Protein AF-0000000082712373 (afdb_homodimer)

Organism: NCBI:txid210632

InterPro domains:
  IPR001309 Peptidase C14, p20 domain [PS50208] (52-176)
  IPR002138 Peptidase C14, caspase non-catalytic subunit p10 [PS50207] (192-286)
  IPR002398 Peptidase C14 family [PTHR10454] (33-284)
  IPR011600 Peptidase C14, caspase domain [PF00656] (54-283)
  IPR015917 Peptidase C14A, caspase catalytic domain [PR00376] (52-65)
  IPR015917 Peptidase C14A, caspase catalytic domain [PR00376] (73-91)
  IPR015917 Peptidase C14A, caspase catalytic domain [PR00376] (91-109)
  IPR015917 Peptidase C14A, caspase catalytic domain [PR00376] (123-131)
  IPR015917 Peptidase C14A, caspase catalytic domain [PR00376] (157-175)
  IPR015917 Peptidase C14A, caspase catalytic domain [PR00376] (214-225)
  IPR015917 Peptidase C14A, caspase catalytic domain [PR00376] (276-285)
  IPR015917 Peptidase C14A, caspase catalytic domain [SM00115] (45-286)
  IPR015917 Peptidase C14A, caspase catalytic domain [cd00032] (45-284)
  IPR016129 Peptidase family C14A, His active site [PS01121] (117-131)
  IPR029030 Caspase-like domain superfamily [SSF52129] (45-286)
  IPR033139 Peptidase family C14A, cysteine active site [PS01122] (163-174)

Structure (mmCIF, N/CA/C/O backbone):
data_AF-0000000082712373-model_v1
#
loop_
_entity.id
_entity.type
_entity.pdbx_description
1 polymer Caspase-3
#
loop_
_atom_site.group_PDB
_atom_site.id
_atom_site.type_symbol
_atom_site.label_atom_id
_atom_site.label_alt_id
_atom_site.label_comp_id
_atom_site.label_asym_id
_atom_site.label_entity_id
_atom_site.label_seq_id
_atom_site.pdbx_PDB_ins_code
_atom_site.Cartn_x
_atom_site.Cartn_y
_atom_site.Cartn_z
_atom_site.occupancy
_atom_site.B_iso_or_equiv
_atom_site.auth_seq_id
_atom_site.auth_comp_id
_atom_site.auth_asym_id
_atom_site.auth_atom_id
_atom_site.pdbx_PDB_model_num
ATOM 1 N N . MET A 1 1 ? 40.844 -29.719 -19.141 1 23.08 1 MET A N 1
ATOM 2 C CA . MET A 1 1 ? 40.125 -29.594 -17.891 1 23.08 1 MET A CA 1
ATOM 3 C C . MET A 1 1 ? 39.438 -28.234 -17.797 1 23.08 1 MET A C 1
ATOM 5 O O . MET A 1 1 ? 40.094 -27.203 -17.703 1 23.08 1 MET A O 1
ATOM 9 N N . SER A 1 2 ? 38.344 -27.953 -18.609 1 24.91 2 SER A N 1
ATOM 10 C CA . SER A 1 2 ? 37.719 -26.703 -19.031 1 24.91 2 SER A CA 1
ATOM 11 C C . SER A 1 2 ? 37.188 -25.938 -17.828 1 24.91 2 SER A C 1
ATOM 13 O O . SER A 1 2 ? 36.5 -26.5 -16.984 1 24.91 2 SER A O 1
ATOM 15 N N . GLU A 1 3 ? 37.906 -24.938 -17.281 1 24.94 3 GLU A N 1
ATOM 16 C CA . GLU A 1 3 ? 37.719 -24.094 -16.109 1 24.94 3 GLU A CA 1
ATOM 17 C C . GLU A 1 3 ? 36.375 -23.391 -16.156 1 24.94 3 GLU A C 1
ATOM 19 O O . GLU A 1 3 ? 36.125 -22.547 -17.031 1 24.94 3 GLU A O 1
ATOM 24 N N . ASN A 1 4 ? 35.25 -24.141 -16.078 1 27 4 ASN A N 1
ATOM 25 C CA . ASN A 1 4 ? 33.875 -23.656 -16.094 1 27 4 ASN A CA 1
ATOM 26 C C . ASN A 1 4 ? 33.656 -22.531 -15.094 1 27 4 ASN A C 1
ATOM 28 O O . ASN A 1 4 ? 33.5 -22.781 -13.898 1 27 4 ASN A O 1
ATOM 32 N N . GLY A 1 5 ? 34.344 -21.375 -15.25 1 29.11 5 GLY A N 1
ATOM 33 C CA . GLY A 1 5 ? 34.25 -20.188 -14.398 1 29.11 5 GLY A CA 1
ATOM 34 C C . GLY A 1 5 ? 32.812 -19.781 -14.102 1 29.11 5 GLY A C 1
ATOM 35 O O . GLY A 1 5 ? 32.062 -19.453 -15.016 1 29.11 5 GLY A O 1
ATOM 36 N N . SER A 1 6 ? 32.094 -20.391 -13.188 1 34.28 6 SER A N 1
ATOM 37 C CA . SER A 1 6 ? 30.766 -20.078 -12.633 1 34.28 6 SER A CA 1
ATOM 38 C C . SER A 1 6 ? 30.641 -18.594 -12.312 1 34.28 6 SER A C 1
ATOM 40 O O . SER A 1 6 ? 31.125 -18.125 -11.281 1 34.28 6 SER A O 1
ATOM 42 N N . GLY A 1 7 ? 30.844 -17.641 -13.25 1 36.94 7 GLY A N 1
ATOM 43 C CA . GLY A 1 7 ? 30.734 -16.219 -12.977 1 36.94 7 GLY A CA 1
ATOM 44 C C . GLY A 1 7 ? 29.438 -15.836 -12.297 1 36.94 7 GLY A C 1
ATOM 45 O O . GLY A 1 7 ? 28.469 -16.609 -12.32 1 36.94 7 GLY A O 1
ATOM 46 N N . PRO A 1 8 ? 29.422 -14.953 -11.281 1 46.34 8 PRO A N 1
ATOM 47 C CA . PRO A 1 8 ? 28.219 -14.438 -10.609 1 46.34 8 PRO A CA 1
ATOM 48 C C . PRO A 1 8 ? 27.125 -14.047 -11.594 1 46.34 8 PRO A C 1
ATOM 50 O O . PRO A 1 8 ? 27.422 -13.672 -12.734 1 46.34 8 PRO A O 1
ATOM 53 N N . GLY A 1 9 ? 26.109 -14.758 -11.617 1 51.09 9 GLY A N 1
ATOM 54 C CA . GLY A 1 9 ? 25 -14.477 -12.508 1 51.09 9 GLY A CA 1
ATOM 55 C C . GLY A 1 9 ? 24.75 -12.992 -12.711 1 51.09 9 GLY A C 1
ATOM 56 O O . GLY A 1 9 ? 25.156 -12.172 -11.883 1 51.09 9 GLY A O 1
ATOM 57 N N . GLN A 1 10 ? 24.656 -12.453 -13.883 1 61.56 10 GLN A N 1
ATOM 58 C CA . GLN A 1 10 ? 24.406 -11.07 -14.266 1 61.56 10 GLN A CA 1
ATOM 59 C C . GLN A 1 10 ? 22.984 -10.648 -13.922 1 61.56 10 GLN A C 1
ATOM 61 O O . GLN A 1 10 ? 22.047 -11.43 -14.062 1 61.56 10 GLN A O 1
ATOM 66 N N . ASP A 1 11 ? 22.75 -9.531 -13.219 1 64.94 11 ASP A N 1
ATOM 67 C CA . ASP A 1 11 ? 21.438 -8.961 -12.938 1 64.94 11 ASP A CA 1
ATOM 68 C C . ASP A 1 11 ? 20.797 -8.406 -14.203 1 64.94 11 ASP A C 1
ATOM 70 O O . ASP A 1 11 ? 21.484 -7.824 -15.047 1 64.94 11 ASP A O 1
ATOM 74 N N . SER A 1 12 ? 19.641 -8.891 -14.5 1 70.31 12 SER A N 1
ATOM 75 C CA . SER A 1 12 ? 18.844 -8.375 -15.617 1 70.31 12 SER A CA 1
ATOM 76 C C . SER A 1 12 ? 17.594 -7.664 -15.125 1 70.31 12 SER A C 1
ATOM 78 O O . SER A 1 12 ? 17.172 -7.844 -13.984 1 70.31 12 SER A O 1
ATOM 80 N N . THR A 1 13 ? 17.125 -6.7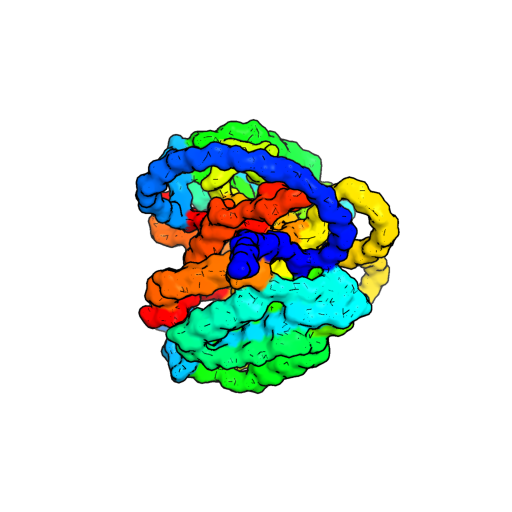11 -15.969 1 66.44 13 THR A N 1
ATOM 81 C CA . THR A 1 13 ? 15.922 -5.973 -15.617 1 66.44 13 THR A CA 1
ATOM 82 C C . THR A 1 13 ? 14.703 -6.547 -16.344 1 66.44 13 THR A C 1
ATOM 84 O O . THR A 1 13 ? 14.82 -7.055 -17.453 1 66.44 13 THR A O 1
ATOM 87 N N . ASP A 1 14 ? 13.781 -6.703 -15.711 1 60.09 14 ASP A N 1
ATOM 88 C CA . ASP A 1 14 ? 12.531 -7.121 -16.344 1 60.09 14 ASP A CA 1
ATOM 89 C C . ASP A 1 14 ? 11.906 -5.98 -17.141 1 60.09 14 ASP A C 1
ATOM 91 O O . ASP A 1 14 ? 10.703 -5.965 -17.375 1 60.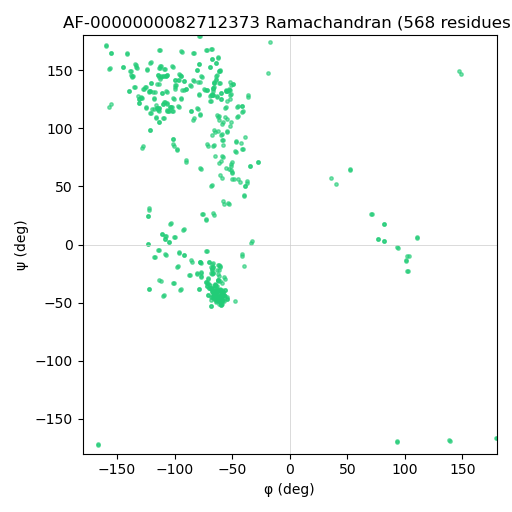09 14 ASP A O 1
ATOM 95 N N . ALA A 1 15 ? 12.852 -5.016 -17.5 1 54.22 15 ALA A N 1
ATOM 96 C CA . ALA A 1 15 ? 12.445 -3.928 -18.391 1 54.22 15 ALA A CA 1
ATOM 97 C C . ALA A 1 15 ? 12.773 -4.254 -19.844 1 54.22 15 ALA A C 1
ATOM 99 O O . ALA A 1 15 ? 13.562 -5.16 -20.109 1 54.22 15 ALA A O 1
ATOM 100 N N . ARG A 1 16 ? 12.25 -3.523 -20.875 1 47.69 16 ARG A N 1
ATOM 101 C CA . ARG A 1 16 ? 12.547 -3.688 -22.297 1 47.69 16 ARG A CA 1
ATOM 102 C C . ARG A 1 16 ? 14.023 -3.449 -22.578 1 47.69 16 ARG A C 1
ATOM 104 O O . ARG A 1 16 ? 14.602 -2.467 -22.109 1 47.69 16 ARG A O 1
ATOM 111 N N . GLY A 1 17 ? 14.781 -4.492 -22.938 1 40.56 17 GLY A N 1
ATOM 112 C CA . GLY A 1 17 ? 16.219 -4.586 -23.109 1 40.56 17 GLY A CA 1
ATOM 113 C C . GLY A 1 17 ? 16.734 -3.766 -24.281 1 40.56 17 GLY A C 1
ATOM 114 O O . GLY A 1 17 ? 16.297 -3.959 -25.422 1 40.56 17 GLY A O 1
ATOM 115 N N . ASP A 1 18 ? 17.188 -2.545 -24.188 1 34.34 18 ASP A N 1
ATOM 116 C CA . ASP A 1 18 ? 18.031 -2.096 -25.297 1 34.34 18 ASP A CA 1
ATOM 117 C C . ASP A 1 18 ? 19.344 -2.875 -25.344 1 34.34 18 ASP A C 1
ATOM 119 O O . ASP A 1 18 ? 19.875 -3.275 -24.312 1 34.34 18 ASP A O 1
ATOM 123 N N . ASP A 1 19 ? 19.75 -3.453 -26.453 1 33.12 19 ASP A N 1
ATOM 124 C CA . ASP A 1 19 ? 20.969 -4.145 -26.844 1 33.12 19 ASP A CA 1
ATOM 125 C C . ASP A 1 19 ? 22.203 -3.281 -26.578 1 33.12 19 ASP A C 1
ATOM 127 O O . ASP A 1 19 ? 22.672 -2.568 -27.469 1 33.12 19 ASP A O 1
ATOM 131 N N . GLY A 1 20 ? 22.359 -2.49 -25.609 1 30.28 20 GLY A N 1
ATOM 132 C CA . GLY A 1 20 ? 23.594 -1.72 -25.641 1 30.28 20 GLY A CA 1
ATOM 133 C C . GLY A 1 20 ? 24.828 -2.584 -25.594 1 30.28 20 GLY A C 1
ATOM 134 O O . GLY A 1 20 ? 24.781 -3.727 -25.141 1 30.28 20 GLY A O 1
ATOM 135 N N . GLN A 1 21 ? 25.859 -2.209 -26.422 1 27.5 21 GLN A N 1
ATOM 136 C CA . GLN A 1 21 ? 27.203 -2.713 -26.703 1 27.5 21 GLN A CA 1
ATOM 137 C C . GLN A 1 21 ? 28.016 -2.861 -25.422 1 27.5 21 GLN A C 1
ATOM 139 O O . GLN A 1 21 ? 27.938 -2.021 -24.531 1 27.5 21 GLN A O 1
ATOM 144 N N . GLN A 1 22 ? 28.672 -3.988 -25.234 1 27.61 22 GLN A N 1
ATOM 145 C CA . GLN A 1 22 ? 29.5 -4.609 -24.219 1 27.61 22 GLN A CA 1
ATOM 146 C C . GLN A 1 22 ? 30.75 -3.783 -23.953 1 27.61 22 GLN A C 1
ATOM 148 O O . GLN A 1 22 ? 31.656 -3.736 -24.797 1 27.61 22 GLN A O 1
ATOM 153 N N . SER A 1 23 ? 30.703 -2.475 -23.5 1 24.27 23 SER A N 1
ATOM 154 C CA . SER A 1 23 ? 32.062 -1.994 -23.328 1 24.27 23 SER A CA 1
ATOM 155 C C . SER A 1 23 ? 32.781 -2.732 -22.203 1 24.27 23 SER A C 1
ATOM 157 O O . SER A 1 23 ? 32.156 -3.145 -21.234 1 24.27 23 SER A O 1
ATOM 159 N N . SER A 1 24 ? 34.062 -3.205 -22.406 1 23.92 24 SER A N 1
ATOM 160 C CA . SER A 1 24 ? 35.062 -4.02 -21.75 1 23.92 24 SER A CA 1
ATOM 161 C C . SER A 1 24 ? 35.594 -3.352 -20.484 1 23.92 24 SER A C 1
ATOM 163 O O . SER A 1 24 ? 36.656 -3.748 -19.953 1 23.92 24 SER A O 1
ATOM 165 N N . GLY A 1 25 ? 34.906 -2.502 -19.766 1 22.67 25 GLY A N 1
ATOM 166 C CA . GLY A 1 25 ? 35.75 -1.814 -18.812 1 22.67 25 GLY A CA 1
ATOM 167 C C . GLY A 1 25 ? 36.312 -2.738 -17.75 1 22.67 25 GLY A C 1
ATOM 168 O O . GLY A 1 25 ? 35.781 -3.828 -17.516 1 22.67 25 GLY A O 1
ATOM 169 N N . SER A 1 26 ? 37.656 -2.58 -17.359 1 24.39 26 SER A N 1
ATOM 170 C CA . SER A 1 26 ? 38.688 -3.162 -16.484 1 24.39 26 SER A CA 1
ATOM 171 C C . SER A 1 26 ? 38.25 -3.123 -15.023 1 24.39 26 SER A C 1
ATOM 173 O O . SER A 1 26 ? 37.938 -2.059 -14.5 1 24.39 26 SER A O 1
ATOM 175 N N . LEU A 1 27 ? 37.656 -4.195 -14.539 1 23.94 27 LEU A N 1
ATOM 176 C CA . LEU A 1 27 ? 37.125 -4.387 -13.195 1 23.94 27 LEU A CA 1
ATOM 177 C C . LEU A 1 27 ? 38.219 -4.355 -12.156 1 23.94 27 LEU A C 1
ATOM 179 O O . LEU A 1 27 ? 39.125 -5.199 -12.18 1 23.94 27 LEU A O 1
ATOM 183 N N . SER A 1 28 ? 38.781 -3.1 -11.781 1 22.56 28 SER A N 1
ATOM 184 C CA . SER A 1 28 ? 39.75 -3.068 -10.695 1 22.56 28 SER A CA 1
ATOM 185 C C . SER A 1 28 ? 39.188 -3.727 -9.438 1 22.56 28 SER A C 1
ATOM 187 O O . SER A 1 28 ? 38.031 -3.52 -9.086 1 22.56 28 SER A O 1
ATOM 189 N N . ALA A 1 29 ? 39.906 -4.781 -8.898 1 26.28 29 ALA A N 1
ATOM 190 C CA . ALA A 1 29 ? 39.75 -5.664 -7.746 1 26.28 29 ALA A CA 1
ATOM 191 C C . ALA A 1 29 ? 39.719 -4.863 -6.445 1 26.28 29 ALA A C 1
ATOM 193 O O . ALA A 1 29 ? 40.719 -4.266 -6.059 1 26.28 29 ALA A O 1
ATOM 194 N N . THR A 1 30 ? 38.625 -4.105 -6.152 1 25 30 THR A N 1
ATOM 195 C CA . THR A 1 30 ? 38.594 -3.398 -4.875 1 25 30 THR A CA 1
ATOM 196 C C . THR A 1 30 ? 38.812 -4.363 -3.717 1 25 30 THR A C 1
ATOM 198 O O . THR A 1 30 ? 38.406 -5.527 -3.777 1 25 30 THR A O 1
ATOM 201 N N . ALA A 1 31 ? 39.75 -4.008 -2.719 1 27.48 31 ALA A N 1
ATOM 202 C CA . ALA A 1 31 ? 40.312 -4.582 -1.498 1 27.48 31 ALA A CA 1
ATOM 203 C C . ALA A 1 31 ? 39.219 -5.059 -0.556 1 27.48 31 ALA A C 1
ATOM 205 O O . ALA A 1 31 ? 38.125 -4.449 -0.483 1 27.48 31 ALA A O 1
ATOM 206 N N . PRO A 1 32 ? 39.312 -6.363 -0.052 1 27.45 32 PRO A N 1
ATOM 207 C CA . PRO A 1 32 ? 38.375 -7.023 0.852 1 27.45 32 PRO A CA 1
ATOM 208 C C . PRO A 1 32 ? 38.188 -6.27 2.166 1 27.45 32 PRO A C 1
ATOM 210 O O . PRO A 1 32 ? 39.156 -5.988 2.867 1 27.45 32 PRO A O 1
ATOM 213 N N . VAL A 1 33 ? 37.469 -5.152 2.297 1 29.12 33 VAL A N 1
ATOM 214 C CA . VAL A 1 33 ? 37.312 -4.586 3.633 1 29.12 33 VAL A CA 1
ATOM 215 C C . VAL A 1 33 ? 36.719 -5.641 4.566 1 29.12 33 VAL A C 1
ATOM 217 O O . VAL A 1 33 ? 35.719 -6.301 4.223 1 29.12 33 VAL A O 1
ATOM 220 N N . GLU A 1 34 ? 37.5 -6.156 5.504 1 28.06 34 GLU A N 1
ATOM 221 C CA . GLU A 1 34 ? 37.156 -7.031 6.621 1 28.06 34 GLU A CA 1
ATOM 222 C C . GLU A 1 34 ? 35.969 -6.484 7.41 1 28.06 34 GLU A C 1
ATOM 224 O O . GLU A 1 34 ? 36.094 -5.43 8.039 1 28.06 34 GLU A O 1
ATOM 229 N N . VAL A 1 35 ? 34.812 -6.512 6.895 1 29.58 35 VAL A N 1
ATOM 230 C CA . VAL A 1 35 ? 33.688 -6.074 7.699 1 29.58 35 VAL A CA 1
ATOM 231 C C . VAL A 1 35 ? 33.469 -7.035 8.867 1 29.58 35 VAL A C 1
ATOM 233 O O . VAL A 1 35 ? 33.312 -8.242 8.664 1 29.58 35 VAL A O 1
ATOM 236 N N . ASP A 1 36 ? 34.125 -6.898 9.961 1 28.59 36 ASP A N 1
ATOM 237 C CA . ASP A 1 36 ? 33.75 -7.586 11.195 1 28.59 36 ASP A CA 1
ATOM 238 C C . ASP A 1 36 ? 32.25 -7.57 11.414 1 28.59 36 ASP A C 1
ATOM 240 O O . ASP A 1 36 ? 31.656 -6.512 11.617 1 28.59 36 ASP A O 1
ATOM 244 N N . ALA A 1 37 ? 31.531 -8.516 10.891 1 32.09 37 ALA A N 1
ATOM 245 C CA . ALA A 1 37 ? 30.094 -8.664 10.938 1 32.09 37 ALA A CA 1
ATOM 246 C C . ALA A 1 37 ? 29.609 -8.953 12.359 1 32.09 37 ALA A C 1
ATOM 248 O O . ALA A 1 37 ? 29.688 -10.094 12.828 1 32.09 37 ALA A O 1
ATOM 249 N N . LYS A 1 38 ? 29.969 -8.195 13.406 1 33.12 38 LYS A N 1
ATOM 250 C CA . LYS A 1 38 ? 29.188 -8.453 14.602 1 33.12 38 LYS A CA 1
ATOM 251 C C . LYS A 1 38 ? 27.703 -8.633 14.25 1 33.12 38 LYS A C 1
ATOM 253 O O . LYS A 1 38 ? 27.156 -7.895 13.422 1 33.12 38 LYS A O 1
ATOM 258 N N . PRO A 1 39 ? 27.078 -9.766 14.523 1 35.66 39 PRO A N 1
ATOM 259 C CA . PRO A 1 39 ? 25.656 -9.945 14.203 1 35.66 39 PRO A CA 1
ATOM 260 C C . PRO A 1 39 ? 24.781 -8.805 14.742 1 35.66 39 PRO A C 1
ATOM 262 O O . PRO A 1 39 ? 24.75 -8.562 15.953 1 35.66 39 PRO A O 1
ATOM 265 N N . VAL A 1 40 ? 24.781 -7.652 14.383 1 38.94 40 VAL A N 1
ATOM 266 C CA . VAL A 1 40 ? 23.891 -6.578 14.836 1 38.94 40 VAL A CA 1
ATOM 267 C C . VAL A 1 40 ? 22.469 -7.109 14.984 1 38.94 40 VAL A C 1
ATOM 269 O O . VAL A 1 40 ? 21.891 -7.617 14.023 1 38.94 40 VAL A O 1
ATOM 272 N N . SER A 1 41 ? 22.094 -7.738 16.047 1 43.69 41 SER A N 1
ATOM 273 C CA . SER A 1 41 ? 20.703 -8.023 16.328 1 43.69 41 SER A CA 1
ATOM 274 C C . SER A 1 41 ? 19.781 -6.98 15.688 1 43.69 41 SER A C 1
ATOM 276 O O . SER A 1 41 ? 19.797 -5.812 16.078 1 43.69 41 SER A O 1
ATOM 278 N N . HIS A 1 42 ? 19.656 -6.977 14.43 1 56.59 42 HIS A N 1
ATOM 279 C CA . HIS A 1 42 ? 18.953 -6 13.602 1 56.59 42 HIS A CA 1
ATOM 280 C C . HIS A 1 42 ? 17.484 -5.898 13.992 1 56.59 42 HIS A C 1
ATOM 282 O O . HIS A 1 42 ? 16.75 -6.887 13.922 1 56.59 42 HIS A O 1
ATOM 288 N N . SER A 1 43 ? 17.156 -4.957 14.984 1 80.5 43 SER A N 1
ATOM 289 C CA . SER A 1 43 ? 15.781 -4.652 15.352 1 80.5 43 SER A CA 1
ATOM 290 C C . SER A 1 43 ? 14.961 -4.227 14.133 1 80.5 43 SER A C 1
ATOM 292 O O . SER A 1 43 ? 15.445 -3.465 13.289 1 80.5 43 SER A O 1
ATOM 294 N N . PHE A 1 44 ? 13.922 -4.949 13.789 1 91.25 44 PHE A N 1
ATOM 295 C CA . PHE A 1 44 ? 13.008 -4.609 12.703 1 91.25 44 PHE A CA 1
ATOM 296 C C . PHE A 1 44 ? 12.062 -3.494 13.125 1 91.25 44 PHE A C 1
ATOM 298 O O . PHE A 1 44 ? 10.945 -3.395 12.609 1 91.25 44 PHE A O 1
ATOM 305 N N . ARG A 1 45 ? 12.617 -2.67 14.148 1 94.75 45 ARG A N 1
ATOM 306 C CA . ARG A 1 45 ? 11.836 -1.515 14.586 1 94.75 45 ARG A CA 1
ATOM 307 C C . ARG A 1 45 ? 12.609 -0.219 14.367 1 94.75 45 ARG A C 1
ATOM 309 O O . ARG A 1 45 ? 13.82 -0.16 14.609 1 94.75 45 ARG A O 1
ATOM 316 N N . TYR A 1 46 ? 11.891 0.78 13.914 1 96.62 46 TYR A N 1
ATOM 317 C CA . TYR A 1 46 ? 12.523 2.096 13.859 1 96.62 46 TYR A CA 1
ATOM 318 C C . TYR A 1 46 ? 12.883 2.588 15.258 1 96.62 46 TYR A C 1
ATOM 320 O O . TYR A 1 46 ? 12.125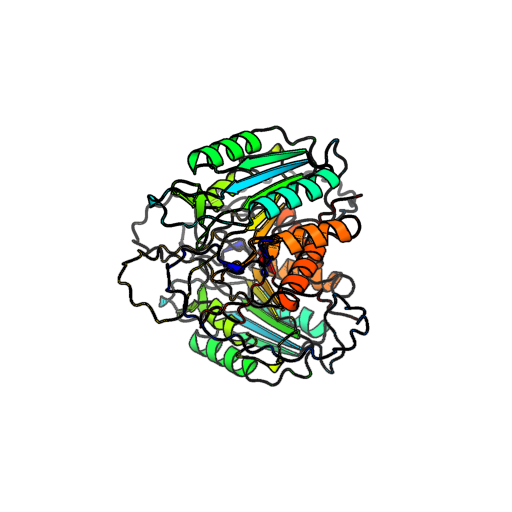 2.387 16.203 1 96.62 46 TYR A O 1
ATOM 328 N N . SER A 1 47 ? 13.984 3.299 15.359 1 94.12 47 SER A N 1
ATOM 329 C CA . SER A 1 47 ? 14.43 3.818 16.641 1 94.12 47 SER A CA 1
ATOM 330 C C . SER A 1 47 ? 13.641 5.062 17.047 1 94.12 47 SER A C 1
ATOM 332 O O . SER A 1 47 ? 13.359 5.922 16.203 1 94.12 47 SER A O 1
ATOM 334 N N . LEU A 1 48 ? 13.312 5.148 18.297 1 92.44 48 LEU A N 1
ATOM 335 C CA . LEU A 1 48 ? 12.719 6.348 18.875 1 92.44 48 LEU A CA 1
ATOM 336 C C . LEU A 1 48 ? 13.727 7.07 19.766 1 92.44 48 LEU A C 1
ATOM 338 O O . LEU A 1 48 ? 13.367 8.008 20.469 1 92.44 48 LEU A O 1
ATOM 342 N N . ASN A 1 49 ? 14.922 6.551 19.688 1 92.5 49 ASN A N 1
ATOM 343 C CA . ASN A 1 49 ? 15.969 7.141 20.516 1 92.5 49 ASN A CA 1
ATOM 344 C C . ASN A 1 49 ? 16.484 8.445 19.922 1 92.5 49 ASN A C 1
ATOM 346 O O . ASN A 1 49 ? 17.656 8.539 19.547 1 92.5 49 ASN A O 1
ATOM 350 N N . PHE A 1 50 ? 15.672 9.422 19.875 1 96.12 50 PHE A N 1
ATOM 351 C CA . PHE A 1 50 ? 15.922 10.789 19.438 1 96.12 50 PHE A CA 1
ATOM 352 C C . PHE A 1 50 ? 15.32 11.789 20.422 1 96.12 50 PHE A C 1
ATOM 354 O O . PHE A 1 50 ? 14.391 11.461 21.156 1 96.12 50 PHE A O 1
ATOM 361 N N . PRO A 1 51 ? 15.82 12.938 20.469 1 95.94 51 PRO A N 1
ATOM 362 C CA . PRO A 1 51 ? 15.273 13.961 21.375 1 95.94 51 PRO A CA 1
ATOM 363 C C . PRO A 1 51 ? 13.789 14.227 21.125 1 95.94 51 PRO A C 1
ATOM 365 O O . PRO A 1 51 ? 13.07 14.609 22.047 1 95.94 51 PRO A O 1
ATOM 368 N N . SER A 1 52 ? 13.391 14.008 19.875 1 96.75 52 SER A N 1
ATOM 369 C CA . SER A 1 52 ? 12.008 14.273 19.5 1 96.75 52 SER A CA 1
ATOM 370 C C . SER A 1 52 ? 11.469 13.164 18.594 1 96.75 52 SER A C 1
ATOM 372 O O . SER A 1 52 ? 12.203 12.609 17.781 1 96.75 52 SER A O 1
ATOM 374 N N . ILE A 1 53 ? 10.141 12.898 18.781 1 97.56 53 ILE A N 1
ATOM 375 C CA . ILE A 1 53 ? 9.523 11.922 17.891 1 97.56 53 ILE A CA 1
ATOM 376 C C . ILE A 1 53 ? 9.391 12.508 16.5 1 97.56 53 ILE A C 1
ATOM 378 O O . ILE A 1 53 ? 9.352 11.766 15.508 1 97.56 53 ILE A O 1
ATOM 382 N N . GLY A 1 54 ? 9.242 13.828 16.359 1 98 54 GLY A N 1
ATOM 383 C CA . GLY A 1 54 ? 9.25 14.453 15.047 1 98 54 GLY A CA 1
ATOM 384 C C . GLY A 1 54 ? 8.203 15.539 14.898 1 98 54 GLY A C 1
ATOM 385 O O . GLY A 1 54 ? 7.672 16.031 15.891 1 98 54 GLY A O 1
ATOM 386 N N . GLN A 1 55 ? 8.023 15.961 13.719 1 98.25 55 GLN A N 1
ATOM 387 C CA . GLN A 1 55 ? 7.047 17 13.406 1 98.25 55 GLN A CA 1
ATOM 388 C C . GLN A 1 55 ? 5.898 16.438 12.57 1 98.25 55 GLN A C 1
ATOM 390 O O . GLN A 1 55 ? 6.066 15.445 11.859 1 98.25 55 GLN A O 1
ATOM 395 N N . CYS A 1 56 ? 4.738 17.094 12.727 1 98.75 56 CYS A N 1
ATOM 396 C CA . CYS A 1 56 ? 3.539 16.797 11.953 1 98.75 56 CYS A CA 1
ATOM 397 C C . CYS A 1 56 ? 3.023 18.047 11.25 1 98.75 56 CYS A C 1
ATOM 399 O O . CYS A 1 56 ? 2.693 19.031 11.906 1 98.75 56 CYS A O 1
ATOM 401 N N . ILE A 1 57 ? 3.016 18 9.93 1 98.94 57 ILE A N 1
ATOM 402 C CA . ILE A 1 57 ? 2.484 19.094 9.141 1 98.94 57 ILE A CA 1
ATOM 403 C C . ILE A 1 57 ? 1.08 18.75 8.648 1 98.94 57 ILE A C 1
ATOM 405 O O . ILE A 1 57 ? 0.87 17.703 8.039 1 98.94 57 ILE A O 1
ATOM 409 N N . ILE A 1 58 ? 0.124 19.641 8.938 1 98.88 58 ILE A N 1
ATOM 410 C CA . ILE A 1 58 ? -1.25 19.453 8.484 1 98.88 58 ILE A CA 1
ATOM 411 C C . ILE A 1 58 ? -1.611 20.562 7.492 1 98.88 58 ILE A C 1
ATOM 413 O O . ILE A 1 58 ? -1.56 21.75 7.828 1 98.88 58 ILE A O 1
ATOM 417 N N . ILE A 1 59 ? -1.88 20.203 6.285 1 98.81 59 ILE A N 1
ATOM 418 C CA . ILE A 1 59 ? -2.439 21.125 5.309 1 98.81 59 ILE A CA 1
ATOM 419 C C . ILE A 1 59 ? -3.936 20.875 5.148 1 98.81 59 ILE A C 1
ATOM 421 O O . ILE A 1 59 ? -4.344 19.781 4.742 1 98.81 59 ILE A O 1
ATOM 425 N N . ASN A 1 60 ? -4.758 21.859 5.465 1 98.62 60 ASN A N 1
ATOM 426 C CA . ASN A 1 60 ? -6.211 21.75 5.453 1 98.62 60 ASN A CA 1
ATOM 427 C C . ASN A 1 60 ? -6.844 22.766 4.512 1 98.62 60 ASN A C 1
ATOM 429 O O . ASN A 1 60 ? -7.078 23.922 4.898 1 98.62 60 ASN A O 1
ATOM 433 N N . ASN A 1 61 ? -7.188 22.297 3.301 1 97.94 61 ASN A N 1
ATOM 434 C CA . ASN A 1 61 ? -7.844 23.188 2.344 1 97.94 61 ASN A CA 1
ATOM 435 C C . ASN A 1 61 ? -9.359 23.016 2.375 1 97.94 61 ASN A C 1
ATOM 437 O O . ASN A 1 61 ? -9.875 21.922 2.092 1 97.94 61 ASN A O 1
ATOM 441 N N . LYS A 1 62 ? -10.055 24.031 2.695 1 97 62 LYS A N 1
ATOM 442 C CA . LYS A 1 62 ? -11.5 24.016 2.838 1 97 62 LYS A CA 1
ATOM 443 C C . LYS A 1 62 ? -12.18 24.797 1.713 1 97 62 LYS A C 1
ATOM 445 O O . LYS A 1 62 ? -13.195 24.359 1.171 1 97 62 LYS A O 1
ATOM 450 N N . ASN A 1 63 ? -11.656 25.922 1.412 1 97.19 63 ASN A N 1
ATOM 451 C CA . ASN A 1 63 ? -12.219 26.812 0.409 1 97.19 63 ASN A CA 1
ATOM 452 C C . ASN A 1 63 ? -11.398 26.812 -0.874 1 97.19 63 ASN A C 1
ATOM 454 O O . ASN A 1 63 ? -10.164 26.75 -0.826 1 97.19 63 ASN A O 1
ATOM 458 N N . PHE A 1 64 ? -12.102 26.969 -2.021 1 96.5 64 PHE A N 1
ATOM 459 C CA . PHE A 1 64 ? -11.438 26.875 -3.316 1 96.5 64 PHE A CA 1
ATOM 460 C C . PHE A 1 64 ? -11.922 27.984 -4.246 1 96.5 64 PHE A C 1
ATOM 462 O O . PHE A 1 64 ? -13.07 28.406 -4.168 1 96.5 64 PHE A O 1
ATOM 469 N N . ASP A 1 65 ? -10.953 28.406 -5.004 1 96.94 65 ASP A N 1
ATOM 470 C CA . ASP A 1 65 ? -11.32 29.375 -6.031 1 96.94 65 ASP A CA 1
ATOM 471 C C . ASP A 1 65 ? -12.352 28.781 -6.996 1 96.94 65 ASP A C 1
ATOM 473 O O . ASP A 1 65 ? -12.281 27.609 -7.336 1 96.94 65 ASP A O 1
ATOM 477 N N . ARG A 1 66 ? -13.18 29.625 -7.516 1 93.38 66 ARG A N 1
ATOM 478 C CA . ARG A 1 66 ? -14.234 29.188 -8.43 1 93.38 66 ARG A CA 1
ATOM 479 C C . ARG A 1 66 ? -13.648 28.531 -9.672 1 93.38 66 ARG A C 1
ATOM 481 O O . ARG A 1 66 ? -14.234 27.578 -10.211 1 93.38 66 ARG A O 1
ATOM 488 N N . ARG A 1 67 ? -12.57 28.938 -10.047 1 93.81 67 ARG A N 1
ATOM 489 C CA . ARG A 1 67 ? -11.961 28.453 -11.289 1 93.81 67 ARG A CA 1
ATOM 490 C C . ARG A 1 67 ? -11.547 27 -11.164 1 93.81 67 ARG A C 1
ATOM 492 O O . ARG A 1 67 ? -11.328 26.312 -12.172 1 93.81 67 ARG A O 1
ATOM 499 N N . THR A 1 68 ? -11.406 26.516 -9.945 1 91.12 68 THR A N 1
ATOM 500 C CA . THR A 1 68 ? -10.984 25.125 -9.742 1 91.12 68 THR A CA 1
ATOM 501 C C . THR A 1 68 ? -12.148 24.172 -9.984 1 91.12 68 THR A C 1
ATOM 503 O O . THR A 1 68 ? -11.945 22.984 -10.211 1 91.12 68 THR A O 1
ATOM 506 N N . GLY A 1 69 ? -13.359 24.766 -9.82 1 90.12 69 GLY A N 1
ATOM 507 C CA . GLY A 1 69 ? -14.539 23.922 -9.93 1 90.12 69 GLY A CA 1
ATOM 508 C C . GLY A 1 69 ? -14.773 23.062 -8.703 1 90.12 69 GLY A C 1
ATOM 509 O O . GLY A 1 69 ? -15.641 22.188 -8.719 1 90.12 69 GLY A O 1
ATOM 510 N N . MET A 1 70 ? -13.992 23.219 -7.676 1 90.25 70 MET A N 1
ATOM 511 C CA . MET A 1 70 ? -14.094 22.406 -6.465 1 90.25 70 MET A CA 1
ATOM 512 C C . MET A 1 70 ? -15.016 23.078 -5.445 1 90.25 70 MET A C 1
ATOM 514 O O . MET A 1 70 ? -14.992 24.297 -5.277 1 90.25 70 MET A O 1
ATOM 518 N N . ASN A 1 71 ? -15.82 22.281 -4.766 1 88.75 71 ASN A N 1
ATOM 519 C CA . ASN A 1 71 ? -16.719 22.781 -3.732 1 88.75 71 ASN A CA 1
ATOM 520 C C . ASN A 1 71 ? -16.016 22.922 -2.391 1 88.75 71 ASN A C 1
ATOM 522 O O . ASN A 1 71 ? -14.93 22.359 -2.189 1 88.75 71 ASN A O 1
ATOM 526 N N . GLN A 1 72 ? -16.75 23.672 -1.561 1 92.88 72 GLN A N 1
ATOM 527 C CA . GLN A 1 72 ? -16.25 23.781 -0.193 1 92.88 72 GLN A CA 1
ATOM 528 C C . GLN A 1 72 ? -16.297 22.453 0.532 1 92.88 72 GLN A C 1
ATOM 530 O O . GLN A 1 72 ? -17.266 21.688 0.383 1 92.88 72 GLN A O 1
ATOM 535 N N . ARG A 1 73 ? -15.242 22.172 1.315 1 92.94 73 ARG A N 1
ATOM 536 C CA . ARG A 1 73 ? -15.164 20.906 2.043 1 92.94 73 ARG A CA 1
ATOM 537 C C . ARG A 1 73 ? -15.609 21.078 3.49 1 92.94 73 ARG A C 1
ATOM 539 O O . ARG A 1 73 ? -14.773 21.109 4.402 1 92.94 73 ARG A O 1
ATOM 546 N N . ASN A 1 74 ? -16.859 21.062 3.703 1 89.62 74 ASN A N 1
ATOM 547 C CA . ASN A 1 74 ? -17.406 21.172 5.055 1 89.62 74 ASN A CA 1
ATOM 548 C C . ASN A 1 74 ? -17.062 19.953 5.902 1 89.62 74 ASN A C 1
ATOM 550 O O . ASN A 1 74 ? -17.141 18.828 5.422 1 89.62 74 ASN A O 1
ATOM 554 N N . GLY A 1 75 ? -16.625 20.156 7.125 1 90.81 75 GLY A N 1
ATOM 555 C CA . GLY A 1 75 ? -16.266 19.078 8.031 1 90.81 75 GLY A CA 1
ATOM 556 C C . GLY A 1 75 ? -14.773 18.844 8.125 1 90.81 75 GLY A C 1
ATOM 557 O O . GLY A 1 75 ? -14.305 18.203 9.062 1 90.81 75 GLY A O 1
ATOM 558 N N . THR A 1 76 ? -14.023 19.453 7.152 1 95.25 76 THR A N 1
ATOM 559 C CA . THR A 1 76 ? -12.586 19.203 7.098 1 95.25 76 THR A CA 1
ATOM 560 C C . THR A 1 76 ? -11.883 19.812 8.305 1 95.25 76 THR A C 1
ATOM 562 O O . THR A 1 76 ? -10.836 19.328 8.742 1 95.25 76 THR A O 1
ATOM 565 N N . ASP A 1 77 ? -12.484 20.828 8.859 1 96.56 77 ASP A N 1
ATOM 566 C CA . ASP A 1 77 ? -11.898 21.438 10.047 1 96.56 77 ASP A CA 1
ATOM 567 C C . ASP A 1 77 ? -11.906 20.469 11.227 1 96.56 77 ASP A C 1
ATOM 569 O O . ASP A 1 77 ? -11.023 20.516 12.078 1 96.56 77 ASP A O 1
ATOM 573 N N . VAL A 1 78 ? -12.938 19.672 11.258 1 96.5 78 VAL A N 1
ATOM 574 C CA . VAL A 1 78 ? -13.008 18.656 12.297 1 96.5 78 VAL A CA 1
ATOM 575 C C . VAL A 1 78 ? -11.867 17.641 12.117 1 96.5 78 VAL A C 1
ATOM 577 O O . VAL A 1 78 ? -11.227 17.25 13.094 1 96.5 78 VAL A O 1
ATOM 580 N N . ASP A 1 79 ? -11.578 17.281 10.891 1 97.25 79 ASP A N 1
ATOM 581 C CA . ASP A 1 79 ? -10.469 16.375 10.578 1 97.25 79 ASP A CA 1
ATOM 582 C C . ASP A 1 79 ? -9.141 16.969 11.039 1 97.25 79 ASP A C 1
ATOM 584 O O . ASP A 1 79 ? -8.344 16.281 11.695 1 97.25 79 ASP A O 1
ATOM 588 N N . ALA A 1 80 ? -8.938 18.203 10.664 1 98.25 80 ALA A N 1
ATOM 589 C CA . ALA A 1 80 ? -7.695 18.875 11.023 1 98.25 80 ALA A CA 1
ATOM 590 C C . ALA A 1 80 ? -7.539 18.969 12.539 1 98.25 80 ALA A C 1
ATOM 592 O O . ALA A 1 80 ? -6.457 18.734 13.07 1 98.25 80 ALA A O 1
ATOM 593 N N . ALA A 1 81 ? -8.602 19.281 13.211 1 98.19 81 ALA A N 1
ATOM 594 C CA . ALA A 1 81 ? -8.578 19.406 14.664 1 98.19 81 ALA A CA 1
ATOM 595 C C . ALA A 1 81 ? -8.281 18.062 15.328 1 98.19 81 ALA A C 1
ATOM 597 O O . ALA A 1 81 ? -7.512 18 16.297 1 98.19 81 ALA A O 1
ATOM 598 N N . ASN A 1 82 ? -8.898 17.031 14.859 1 97.94 82 ASN A N 1
ATOM 599 C CA . ASN A 1 82 ? -8.648 15.695 15.391 1 97.94 82 ASN A CA 1
ATOM 600 C C . ASN A 1 82 ? -7.195 15.273 15.195 1 97.94 82 ASN A C 1
ATOM 602 O O . ASN A 1 82 ? -6.57 14.75 16.125 1 97.94 82 ASN A O 1
ATOM 606 N N . ALA A 1 83 ? -6.707 15.531 14.023 1 98.56 83 ALA A N 1
ATOM 607 C CA . ALA A 1 83 ? -5.312 15.195 13.742 1 98.56 83 ALA A CA 1
ATOM 608 C C . ALA A 1 83 ? -4.367 15.977 14.648 1 98.56 83 ALA A C 1
ATOM 610 O O . ALA A 1 83 ? -3.418 15.414 15.203 1 98.56 83 ALA A O 1
ATOM 611 N N . LEU A 1 84 ? -4.656 17.266 14.758 1 98.75 84 LEU A N 1
ATOM 612 C CA . LEU A 1 84 ? -3.861 18.109 15.641 1 98.75 84 LEU A CA 1
ATOM 613 C C . LEU A 1 84 ? -3.828 17.547 17.047 1 98.75 84 LEU A C 1
ATOM 615 O O . LEU A 1 84 ? -2.756 17.391 17.641 1 98.75 84 LEU A O 1
ATOM 619 N N . LYS A 1 85 ? -4.957 17.172 17.547 1 98.56 85 LYS A N 1
ATOM 620 C CA . LYS A 1 85 ? -5.078 16.672 18.906 1 98.56 85 LYS A CA 1
ATOM 621 C C . LYS A 1 85 ? -4.305 15.359 19.078 1 98.56 85 LYS A C 1
ATOM 623 O O . LYS A 1 85 ? -3.502 15.227 20 1 98.56 85 LYS A O 1
ATOM 628 N N . VAL A 1 86 ? -4.492 14.43 18.188 1 98.5 86 VAL A N 1
ATOM 629 C CA . VAL A 1 86 ? -3.945 13.086 18.312 1 98.5 86 VAL A CA 1
ATOM 630 C C . VAL A 1 86 ? -2.424 13.133 18.188 1 98.5 86 VAL A C 1
ATOM 632 O O . VAL A 1 86 ? -1.71 12.531 19 1 98.5 86 VAL A O 1
ATOM 635 N N . PHE A 1 87 ? -1.867 13.859 17.234 1 98.5 87 PHE A N 1
ATOM 636 C CA . PHE A 1 87 ? -0.428 13.859 17.016 1 98.5 87 PHE A CA 1
ATOM 637 C C . PHE A 1 87 ? 0.29 14.719 18.047 1 98.5 87 PHE A C 1
ATOM 639 O O . PHE A 1 87 ? 1.436 14.438 18.406 1 98.5 87 PHE A O 1
ATOM 646 N N . THR A 1 88 ? -0.413 15.727 18.578 1 98.56 88 THR A N 1
ATOM 647 C CA . THR A 1 88 ? 0.148 16.453 19.703 1 98.56 88 THR A CA 1
ATOM 648 C C . THR A 1 88 ? 0.277 15.555 20.922 1 98.56 88 THR A C 1
ATOM 650 O O . THR A 1 88 ? 1.308 15.562 21.609 1 98.56 88 THR A O 1
ATOM 653 N N . LYS A 1 89 ? -0.729 14.797 21.156 1 97.75 89 LYS A N 1
ATOM 654 C CA . LYS A 1 89 ? -0.728 13.883 22.297 1 97.75 89 LYS A CA 1
ATOM 655 C C . LYS A 1 89 ? 0.388 12.852 22.156 1 97.75 89 LYS A C 1
ATOM 657 O O . LYS A 1 89 ? 0.953 12.414 23.172 1 97.75 89 LYS A O 1
ATOM 662 N N . LEU A 1 90 ? 0.753 12.477 20.984 1 97.31 90 LEU A N 1
ATOM 663 C CA . LEU A 1 90 ? 1.813 11.508 20.734 1 97.31 90 LEU A CA 1
ATOM 664 C C . LEU A 1 90 ? 3.188 12.148 20.906 1 97.31 90 LEU A C 1
ATOM 666 O O . LEU A 1 90 ? 4.203 11.445 20.922 1 97.31 90 LEU A O 1
ATOM 670 N N . GLY A 1 91 ? 3.232 13.516 20.922 1 97.25 91 GLY A N 1
ATOM 671 C CA . GLY A 1 91 ? 4.488 14.203 21.188 1 97.25 91 GLY A CA 1
ATOM 672 C C . GLY A 1 91 ? 5.027 14.922 19.969 1 97.25 91 GLY A C 1
ATOM 673 O O . GLY A 1 91 ? 6.113 15.508 20.016 1 97.25 91 GLY A O 1
ATOM 674 N N . TYR A 1 92 ? 4.285 14.953 18.891 1 98.31 92 TYR A N 1
ATOM 675 C CA . TYR A 1 92 ? 4.746 15.648 17.688 1 98.31 92 TYR A CA 1
ATOM 676 C C . TYR A 1 92 ? 4.605 17.156 17.844 1 98.31 92 TYR A C 1
ATOM 678 O O . TYR A 1 92 ? 3.672 17.641 18.5 1 98.31 92 TYR A O 1
ATOM 686 N N . LYS A 1 93 ? 5.562 17.844 17.266 1 98.44 93 LYS A N 1
ATOM 687 C CA . LYS A 1 93 ? 5.348 19.266 17.016 1 98.44 93 LYS A CA 1
ATOM 688 C C . LYS A 1 93 ? 4.457 19.484 15.797 1 98.44 93 LYS A C 1
ATOM 690 O O . LYS A 1 93 ? 4.891 19.281 14.656 1 98.44 93 LYS A O 1
ATOM 695 N N . VAL A 1 94 ? 3.225 20.016 16.062 1 98.75 94 VAL A N 1
ATOM 696 C CA . VAL A 1 94 ? 2.234 20.031 14.992 1 98.75 94 VAL A CA 1
ATOM 697 C C . VAL A 1 94 ? 2.049 21.469 14.492 1 98.75 94 VAL A C 1
ATOM 699 O O . VAL A 1 94 ? 1.934 22.406 15.289 1 98.75 94 VAL A O 1
ATOM 702 N N . LYS A 1 95 ? 2.078 21.656 13.203 1 98.81 95 LYS A N 1
ATOM 703 C CA . LYS A 1 95 ? 1.742 22.906 12.539 1 98.81 95 LYS A CA 1
ATOM 704 C C . LYS A 1 95 ? 0.61 22.719 11.539 1 98.81 95 LYS A C 1
ATOM 706 O O . LYS A 1 95 ? 0.641 21.781 10.727 1 98.81 95 LYS A O 1
ATOM 711 N N . VAL A 1 96 ? -0.394 23.609 11.617 1 98.81 96 VAL A N 1
ATOM 712 C CA . VAL A 1 96 ? -1.554 23.531 10.734 1 98.81 96 VAL A CA 1
ATOM 713 C C . VAL A 1 96 ? -1.539 24.703 9.758 1 98.81 96 VAL A C 1
ATOM 715 O O . VAL A 1 96 ? -1.349 25.859 10.164 1 98.81 96 VAL A O 1
ATOM 718 N N . TYR A 1 97 ? -1.695 24.422 8.508 1 98.81 97 TYR A N 1
ATOM 719 C CA . TYR A 1 97 ? -1.81 25.422 7.453 1 98.81 97 TYR A CA 1
ATOM 720 C C . TYR A 1 97 ? -3.156 25.328 6.746 1 98.81 97 TYR A C 1
ATOM 722 O O . TYR A 1 97 ? -3.443 24.328 6.086 1 98.81 97 TYR A O 1
ATOM 730 N N . ASN A 1 98 ? -3.984 26.359 6.828 1 98.69 98 ASN A N 1
ATOM 731 C CA . ASN A 1 98 ? -5.324 26.359 6.25 1 98.69 98 ASN A CA 1
ATOM 732 C C . ASN A 1 98 ? -5.359 27.094 4.91 1 98.69 98 ASN A C 1
ATOM 734 O O . ASN A 1 98 ? -4.715 28.125 4.746 1 98.69 98 ASN A O 1
ATOM 738 N N . ASP A 1 99 ? -6.062 26.5 3.986 1 98.5 99 ASP A N 1
ATOM 739 C CA . ASP A 1 99 ? -6.395 27.125 2.715 1 98.5 99 ASP A CA 1
ATOM 740 C C . ASP A 1 99 ? -5.141 27.656 2.02 1 98.5 99 ASP A C 1
ATOM 742 O O . ASP A 1 99 ? -5.027 28.859 1.756 1 98.5 99 ASP A O 1
ATOM 746 N N . GLN A 1 100 ? -4.289 26.672 1.675 1 98.81 100 GLN A N 1
ATOM 747 C CA . GLN A 1 100 ? -3.037 26.953 0.983 1 98.81 100 GLN A CA 1
ATOM 748 C C . GLN A 1 100 ? -3.211 26.875 -0.53 1 98.81 100 GLN A C 1
ATOM 750 O O . GLN A 1 100 ? -3.846 25.938 -1.033 1 98.81 100 GLN A O 1
ATOM 755 N N . THR A 1 101 ? -2.703 27.875 -1.246 1 98.56 101 THR A N 1
ATOM 756 C CA . THR A 1 101 ? -2.57 27.766 -2.693 1 98.56 101 THR A CA 1
ATOM 757 C C . THR A 1 101 ? -1.526 26.703 -3.057 1 98.56 101 THR A C 1
ATOM 759 O O . THR A 1 101 ? -0.801 26.219 -2.188 1 98.56 101 THR A O 1
ATOM 762 N N . VAL A 1 102 ? -1.466 26.328 -4.332 1 98.31 102 VAL A N 1
ATOM 763 C CA . VAL A 1 102 ? -0.468 25.359 -4.801 1 98.31 102 VAL A CA 1
ATOM 764 C C . VAL A 1 102 ? 0.931 25.859 -4.438 1 98.31 102 VAL A C 1
ATOM 766 O O . VAL A 1 102 ? 1.731 25.109 -3.873 1 98.31 102 VAL A O 1
ATOM 769 N N . ASP A 1 103 ? 1.181 27.125 -4.668 1 98.56 103 ASP A N 1
ATOM 770 C CA . ASP A 1 103 ? 2.498 27.688 -4.395 1 98.56 103 ASP A CA 1
ATOM 771 C C . ASP A 1 103 ? 2.783 27.719 -2.893 1 98.56 103 ASP A C 1
ATOM 773 O O . ASP A 1 103 ? 3.91 27.453 -2.465 1 98.56 103 ASP A O 1
ATOM 777 N N . GLN A 1 104 ? 1.827 28.047 -2.154 1 98.69 104 GLN A N 1
ATOM 778 C CA . GLN A 1 104 ? 1.999 28.062 -0.705 1 98.69 104 GLN A CA 1
ATOM 779 C C . GLN A 1 104 ? 2.279 26.656 -0.165 1 98.69 104 GLN A C 1
ATOM 781 O O . GLN A 1 104 ? 3.125 26.484 0.714 1 98.69 104 GLN A O 1
ATOM 786 N N . MET A 1 105 ? 1.591 25.656 -0.655 1 98.56 105 MET A N 1
ATOM 787 C CA . MET A 1 105 ? 1.853 24.281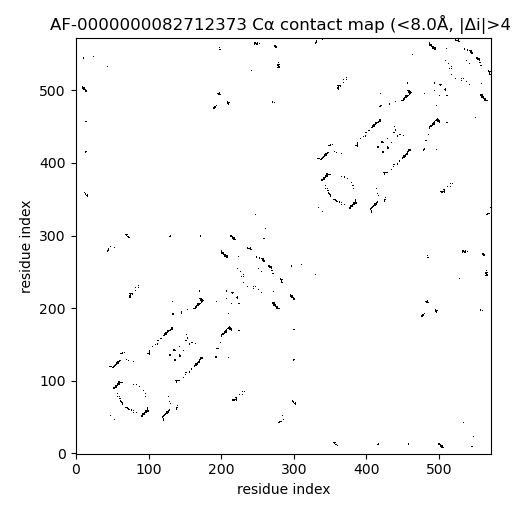 -0.248 1 98.56 105 MET A CA 1
ATOM 788 C C . MET A 1 105 ? 3.295 23.891 -0.554 1 98.56 105 MET A C 1
ATOM 790 O O . MET A 1 105 ? 3.98 23.312 0.295 1 98.56 105 MET A O 1
ATOM 794 N N . LYS A 1 106 ? 3.693 24.234 -1.769 1 98.31 106 LYS A N 1
ATOM 795 C CA . LYS A 1 106 ? 5.066 23.938 -2.166 1 98.31 106 LYS A CA 1
ATOM 796 C C . LYS A 1 106 ? 6.066 24.625 -1.243 1 98.31 106 LYS A C 1
ATOM 798 O O . LYS A 1 106 ? 7.055 24.031 -0.825 1 98.31 106 LYS A O 1
ATOM 803 N N . GLN A 1 107 ? 5.801 25.844 -0.935 1 98.56 107 GLN A N 1
ATOM 804 C CA . GLN A 1 107 ? 6.691 26.625 -0.078 1 98.56 107 GLN A CA 1
ATOM 805 C C . GLN A 1 107 ? 6.77 26.016 1.322 1 98.56 107 GLN A C 1
ATOM 807 O O . GLN A 1 107 ? 7.859 25.844 1.87 1 98.56 107 GLN A O 1
ATOM 812 N N . VAL A 1 108 ? 5.641 25.703 1.871 1 98.62 108 VAL A N 1
ATOM 813 C CA . VAL A 1 108 ? 5.574 25.141 3.215 1 98.62 108 VAL A CA 1
ATOM 814 C C . VAL A 1 108 ? 6.367 23.828 3.266 1 98.62 108 VAL A C 1
ATOM 816 O O . VAL A 1 108 ? 7.254 23.672 4.109 1 98.62 108 VAL A O 1
ATOM 819 N N . LEU A 1 109 ? 6.105 22.922 2.373 1 98.44 109 LEU A N 1
ATOM 820 C CA . LEU A 1 109 ? 6.711 21.594 2.422 1 98.44 109 LEU A CA 1
ATOM 821 C C . LEU A 1 109 ? 8.18 21.656 2.035 1 98.44 109 LEU A C 1
ATOM 823 O O . LEU A 1 109 ? 9 20.891 2.557 1 98.44 109 LEU A O 1
ATOM 827 N N . THR A 1 110 ? 8.508 22.594 1.126 1 98.38 110 THR A N 1
ATOM 828 C CA . THR A 1 110 ? 9.922 22.797 0.815 1 98.38 110 THR A CA 1
ATOM 829 C C . THR A 1 110 ? 10.688 23.281 2.043 1 98.38 110 THR A C 1
ATOM 831 O O . THR A 1 110 ? 11.773 22.797 2.346 1 98.38 110 THR A O 1
ATOM 834 N N . ALA A 1 111 ? 10.117 24.266 2.699 1 98.44 111 ALA A N 1
ATOM 835 C CA . ALA A 1 111 ? 10.75 24.797 3.9 1 98.44 111 ALA A CA 1
ATOM 836 C C . ALA A 1 111 ? 10.961 23.703 4.941 1 98.44 111 ALA A C 1
ATOM 838 O O . ALA A 1 111 ? 12.039 23.594 5.531 1 98.44 111 ALA A O 1
ATOM 839 N N . VAL A 1 112 ? 10 22.859 5.145 1 98.31 112 VAL A N 1
ATOM 840 C CA . VAL A 1 112 ? 10.078 21.781 6.125 1 98.31 112 VAL A CA 1
ATOM 841 C C . VAL A 1 112 ? 11.141 20.781 5.695 1 98.31 112 VAL A C 1
ATOM 843 O O . VAL A 1 112 ? 11.914 20.297 6.523 1 98.31 112 VAL A O 1
ATOM 846 N N . SER A 1 113 ? 11.141 20.422 4.406 1 97.56 113 SER A N 1
ATOM 847 C CA . SER A 1 113 ? 12.094 19.438 3.898 1 97.56 113 SER A CA 1
ATOM 848 C C . SER A 1 113 ? 13.531 19.922 4.062 1 97.56 113 SER A C 1
ATOM 850 O O . SER A 1 113 ? 14.461 19.125 4.113 1 97.56 113 SER A O 1
ATOM 852 N N . LYS A 1 114 ? 13.742 21.234 4.184 1 97.5 114 LYS A N 1
ATOM 853 C CA . LYS A 1 114 ? 15.078 21.812 4.289 1 97.5 114 LYS A CA 1
ATOM 854 C C . LYS A 1 114 ? 15.508 21.953 5.746 1 97.5 114 LYS A C 1
ATOM 856 O O . LYS A 1 114 ? 16.672 22.234 6.035 1 97.5 114 LYS A O 1
ATOM 861 N N . GLU A 1 115 ? 14.602 21.719 6.629 1 97.69 115 GLU A N 1
ATOM 862 C CA . GLU A 1 115 ? 14.953 21.719 8.047 1 97.69 115 GLU A CA 1
ATOM 863 C C . GLU A 1 115 ? 15.859 20.547 8.398 1 97.69 115 GLU A C 1
ATOM 865 O O . GLU A 1 115 ? 15.977 19.594 7.621 1 97.69 115 GLU A O 1
ATOM 870 N N . ASP A 1 116 ? 16.562 20.703 9.539 1 97.69 116 ASP A N 1
ATOM 871 C CA . ASP A 1 116 ? 17.359 19.594 10.07 1 97.69 116 ASP A CA 1
ATOM 872 C C . ASP A 1 116 ? 16.516 18.672 10.938 1 97.69 116 ASP A C 1
ATOM 874 O O . ASP A 1 116 ? 16.062 19.062 12.016 1 97.69 116 ASP A O 1
ATOM 878 N N . HIS A 1 117 ? 16.344 17.453 10.492 1 97.88 117 HIS A N 1
ATOM 879 C CA . HIS A 1 117 ? 15.539 16.469 11.195 1 97.88 117 HIS A CA 1
ATOM 880 C C . HIS A 1 117 ? 16.406 15.453 11.93 1 97.88 117 HIS A C 1
ATOM 882 O O . HIS A 1 117 ? 15.938 14.375 12.305 1 97.88 117 HIS A O 1
ATOM 888 N N . SER A 1 118 ? 17.641 15.719 12.172 1 96.69 118 SER A N 1
ATOM 889 C CA . SER A 1 118 ? 18.578 14.773 12.758 1 96.69 118 SER A CA 1
ATOM 890 C C . SER A 1 118 ? 18.156 14.359 14.164 1 96.69 118 SER A C 1
ATOM 892 O O . SER A 1 118 ? 18.438 13.242 14.602 1 96.69 118 SER A O 1
ATOM 894 N N . CYS A 1 119 ? 17.438 15.195 14.781 1 97.62 119 CYS A N 1
ATOM 895 C CA . CYS A 1 119 ? 17.047 14.922 16.156 1 97.62 119 CYS A CA 1
ATOM 896 C C . CYS A 1 119 ? 15.617 14.383 16.219 1 97.62 119 CYS A C 1
ATOM 898 O O . CYS A 1 119 ? 15.055 14.219 17.312 1 97.62 119 CYS A O 1
ATOM 900 N N . SER A 1 120 ? 15.016 14.125 15.102 1 97.94 120 SER A N 1
ATOM 901 C CA . SER A 1 120 ? 13.648 13.633 15.016 1 97.94 120 SER A CA 1
ATOM 902 C C . SER A 1 120 ? 13.617 12.164 14.602 1 97.94 120 SER A C 1
ATOM 904 O O . SER A 1 120 ? 14.406 11.734 13.766 1 97.94 120 SER A O 1
ATOM 906 N N . ALA A 1 121 ? 12.672 11.461 15.133 1 97.81 121 ALA A N 1
ATOM 907 C CA . ALA A 1 121 ? 12.578 10.031 14.859 1 97.81 121 ALA A CA 1
ATOM 908 C C . ALA A 1 121 ? 11.766 9.766 13.586 1 97.81 121 ALA A C 1
ATOM 910 O O . ALA A 1 121 ? 11.93 8.727 12.945 1 97.81 121 ALA A O 1
ATOM 911 N N . SER A 1 122 ? 10.883 10.688 13.281 1 98.19 122 SER A N 1
ATOM 912 C CA . SER A 1 122 ? 9.953 10.469 12.18 1 98.19 122 SER A CA 1
ATOM 913 C C . SER A 1 122 ? 9.375 11.781 11.672 1 98.19 122 SER A C 1
ATOM 915 O O . SER A 1 122 ? 9.672 12.852 12.219 1 98.19 122 SER A O 1
ATOM 917 N N . PHE A 1 123 ? 8.688 11.719 10.594 1 98.31 123 PHE A N 1
ATOM 918 C CA . PHE A 1 123 ? 7.992 12.852 9.992 1 98.31 123 PHE A CA 1
ATOM 919 C C . PHE A 1 123 ? 6.582 12.461 9.57 1 98.31 123 PHE A C 1
ATOM 921 O O . PHE A 1 123 ? 6.375 11.383 9.008 1 98.31 123 PHE A O 1
ATOM 928 N N . ILE A 1 124 ? 5.605 13.336 9.875 1 98.69 124 ILE A N 1
ATOM 929 C CA . ILE A 1 124 ? 4.219 13.086 9.5 1 98.69 124 ILE A CA 1
ATOM 930 C C . ILE A 1 124 ? 3.676 14.266 8.703 1 98.69 124 ILE A C 1
ATOM 932 O O . ILE A 1 124 ? 3.926 15.422 9.047 1 98.69 124 ILE A O 1
ATOM 936 N N . CYS A 1 125 ? 2.996 13.945 7.66 1 98.69 125 CYS A N 1
ATOM 937 C CA . CYS A 1 125 ? 2.297 14.953 6.871 1 98.69 125 CYS A CA 1
ATOM 938 C C . CYS A 1 125 ? 0.855 14.539 6.602 1 98.69 125 CYS A C 1
ATOM 940 O O . CYS A 1 125 ? 0.609 13.461 6.059 1 98.69 125 CYS A O 1
ATOM 942 N N . VAL A 1 126 ? -0.107 15.375 7.031 1 98.69 126 VAL A N 1
ATOM 943 C CA . VAL A 1 126 ? -1.533 15.164 6.801 1 98.69 126 VAL A CA 1
ATOM 944 C C . VAL A 1 126 ? -2.035 16.141 5.738 1 98.69 126 VAL A C 1
ATOM 946 O O . VAL A 1 126 ? -1.924 17.359 5.902 1 98.69 126 VAL A O 1
ATOM 949 N N . LEU A 1 127 ? -2.578 15.602 4.664 1 97.88 127 LEU A N 1
ATOM 950 C CA . LEU A 1 127 ? -3.027 16.391 3.529 1 97.88 127 LEU A CA 1
ATOM 951 C C . LEU A 1 127 ? -4.535 16.266 3.334 1 97.88 127 LEU A C 1
ATOM 953 O O . LEU A 1 127 ? -5.02 15.203 2.932 1 97.88 127 LEU A O 1
ATOM 957 N N . LEU A 1 128 ? -5.281 17.344 3.625 1 97.5 128 LEU A N 1
ATOM 958 C CA . LEU A 1 128 ? -6.738 17.359 3.551 1 97.5 128 LEU A CA 1
ATOM 959 C C . LEU A 1 128 ? -7.215 18.281 2.441 1 97.5 128 LEU A C 1
ATOM 961 O O . LEU A 1 128 ? -7.156 19.516 2.582 1 97.5 128 LEU A O 1
ATOM 965 N N . SER A 1 129 ? -7.68 17.734 1.332 1 96.19 129 SER A N 1
ATOM 966 C CA . SER A 1 129 ? -8.172 18.531 0.213 1 96.19 129 SER A CA 1
ATOM 967 C C . SER A 1 129 ? -8.938 17.672 -0.784 1 96.19 129 SER A C 1
ATOM 969 O O . SER A 1 129 ? -9.375 16.562 -0.452 1 96.19 129 SER A O 1
ATOM 971 N N . HIS A 1 130 ? -9.297 18.266 -1.933 1 91.94 130 HIS A N 1
ATOM 972 C CA . HIS A 1 130 ? -9.766 17.5 -3.088 1 91.94 130 HIS A CA 1
ATOM 973 C C . HIS A 1 130 ? -8.609 16.875 -3.852 1 91.94 130 HIS A C 1
ATOM 975 O O . HIS A 1 130 ? -7.461 17.312 -3.723 1 91.94 130 HIS A O 1
ATOM 981 N N . GLY A 1 131 ? -8.992 15.867 -4.488 1 88.38 131 GLY A N 1
ATOM 982 C CA . GLY A 1 131 ? -8.008 15.211 -5.324 1 88.38 131 GLY A CA 1
ATOM 983 C C . GLY A 1 131 ? -8.625 14.422 -6.465 1 88.38 131 GLY A C 1
ATOM 984 O O . GLY A 1 131 ? -9.844 14.25 -6.523 1 88.38 131 GLY A O 1
ATOM 985 N N . ASP A 1 132 ? -7.66 14.125 -7.379 1 78 132 ASP A N 1
ATOM 986 C CA . ASP A 1 132 ? -8.031 13.289 -8.516 1 78 132 ASP A CA 1
ATOM 987 C C . ASP A 1 132 ? -6.812 12.57 -9.086 1 78 132 ASP A C 1
ATOM 989 O O . ASP A 1 132 ? -5.875 13.203 -9.57 1 78 132 ASP A O 1
ATOM 993 N N . GLU A 1 133 ? -6.836 11.227 -9.102 1 74.19 133 GLU A N 1
ATOM 994 C CA . GLU A 1 133 ? -5.84 10.344 -9.695 1 74.19 133 GLU A CA 1
ATOM 995 C C . GLU A 1 133 ? -4.43 10.906 -9.531 1 74.19 133 GLU A C 1
ATOM 997 O O . GLU A 1 133 ? -3.74 11.164 -10.516 1 74.19 133 GLU A O 1
ATOM 1002 N N . GLY A 1 134 ? -3.975 11.164 -8.359 1 77.5 134 GLY A N 1
ATOM 1003 C CA . GLY A 1 134 ? -2.59 11.516 -8.102 1 77.5 134 GLY A CA 1
ATOM 1004 C C . GLY A 1 134 ? -2.385 13.008 -7.895 1 77.5 134 GLY A C 1
ATOM 1005 O O . GLY A 1 134 ? -1.276 13.445 -7.586 1 77.5 134 GLY A O 1
ATOM 1006 N N . VAL A 1 135 ? -3.391 13.766 -8.172 1 87.94 135 VAL A N 1
ATOM 1007 C CA . VAL A 1 135 ? -3.232 15.203 -7.977 1 87.94 135 VAL A CA 1
ATOM 1008 C C . VAL A 1 135 ? -3.926 15.633 -6.684 1 87.94 135 VAL A C 1
ATOM 1010 O O . VAL A 1 135 ? -4.871 14.977 -6.234 1 87.94 135 VAL A O 1
ATOM 1013 N N . PHE A 1 136 ? -3.412 16.672 -6.188 1 92 136 PHE A N 1
ATOM 1014 C CA . PHE A 1 136 ? -3.871 17.281 -4.941 1 92 136 PHE A CA 1
ATOM 1015 C C . PHE A 1 136 ? -4.168 18.766 -5.137 1 92 136 PHE A C 1
ATOM 1017 O O . PHE A 1 136 ? -3.416 19.469 -5.816 1 92 136 PHE A O 1
ATOM 1024 N N . PHE A 1 137 ? -5.312 19.203 -4.621 1 94.88 137 PHE A N 1
ATOM 1025 C CA . PHE A 1 137 ? -5.742 20.547 -4.953 1 94.88 137 PHE A CA 1
ATOM 1026 C C . PHE A 1 137 ? -5.293 21.547 -3.879 1 94.88 137 PHE A C 1
ATOM 1028 O O . PHE A 1 137 ? -5.516 21.312 -2.688 1 94.88 137 PHE A O 1
ATOM 1035 N N . GLY A 1 138 ? -4.59 22.562 -4.316 1 97.56 138 GLY A N 1
ATOM 1036 C CA . GLY A 1 138 ? -4.598 23.797 -3.562 1 97.56 138 GLY A CA 1
ATOM 1037 C C . GLY A 1 138 ? -5.855 24.625 -3.775 1 97.56 138 GLY A C 1
ATOM 1038 O O . GLY A 1 138 ? -6.738 24.219 -4.539 1 97.56 138 GLY A O 1
ATOM 1039 N N . THR A 1 139 ? -5.953 25.734 -3.137 1 98 139 THR A N 1
ATOM 1040 C CA . THR A 1 139 ? -7.168 26.531 -3.246 1 98 139 THR A CA 1
ATOM 1041 C C . THR A 1 139 ? -7.332 27.078 -4.66 1 98 139 THR A C 1
ATOM 1043 O O . THR A 1 139 ? -8.438 27.422 -5.078 1 98 139 THR A O 1
ATOM 1046 N N . ASP A 1 140 ? -6.277 27.125 -5.41 1 98.19 140 ASP A N 1
ATOM 1047 C CA . ASP A 1 140 ? -6.289 27.844 -6.684 1 98.19 140 ASP A CA 1
ATOM 1048 C C . ASP A 1 140 ? -6.039 26.891 -7.852 1 98.19 140 ASP A C 1
ATOM 1050 O O . ASP A 1 140 ? -6.09 27.297 -9.016 1 98.19 140 ASP A O 1
ATOM 1054 N N . GLY A 1 141 ? -5.664 25.703 -7.641 1 96.5 141 GLY A N 1
ATOM 1055 C CA . GLY A 1 141 ? -5.324 24.734 -8.664 1 96.5 141 GLY A CA 1
ATOM 1056 C C . GLY A 1 141 ? -4.895 23.391 -8.094 1 96.5 141 GLY A C 1
ATOM 1057 O O . GLY A 1 141 ? -5.184 23.078 -6.938 1 96.5 141 GLY A O 1
ATOM 1058 N N . SER A 1 142 ? -4.312 22.609 -8.992 1 94.94 142 SER A N 1
ATOM 1059 C CA . SER A 1 142 ? -3.889 21.297 -8.539 1 94.94 142 SER A CA 1
ATOM 1060 C C . SER A 1 142 ? -2.389 21.094 -8.727 1 94.94 142 SER A C 1
ATOM 1062 O O . SER A 1 142 ? -1.749 21.844 -9.477 1 94.94 142 SER A O 1
ATOM 1064 N N . VAL A 1 143 ? -1.848 20.219 -7.969 1 95 143 VAL A N 1
ATOM 1065 C CA . VAL A 1 143 ? -0.435 19.844 -8.023 1 95 143 VAL A CA 1
ATOM 1066 C C . VAL A 1 143 ? -0.282 18.344 -7.906 1 95 143 VAL A C 1
ATOM 1068 O O . VAL A 1 143 ? -1.089 17.672 -7.25 1 95 143 VAL A O 1
ATOM 1071 N N . ASP A 1 144 ? 0.756 17.859 -8.539 1 90.94 144 ASP A N 1
ATOM 1072 C CA . ASP A 1 144 ? 1.054 16.438 -8.414 1 90.94 144 ASP A CA 1
ATOM 1073 C C . ASP A 1 144 ? 1.481 16.094 -6.988 1 90.94 144 ASP A C 1
ATOM 1075 O O . ASP A 1 144 ? 2.412 16.703 -6.449 1 90.94 144 ASP A O 1
ATOM 1079 N N . LEU A 1 145 ? 0.828 15.094 -6.457 1 90.75 145 LEU A N 1
ATOM 1080 C CA . LEU A 1 145 ? 1.161 14.664 -5.105 1 90.75 145 LEU A CA 1
ATOM 1081 C C . LEU A 1 145 ? 2.615 14.211 -5.02 1 90.75 145 LEU A C 1
ATOM 1083 O O . LEU A 1 145 ? 3.291 14.461 -4.02 1 90.75 145 LEU A O 1
ATOM 1087 N N . LYS A 1 146 ? 3.076 13.562 -6 1 86.75 146 LYS A N 1
ATOM 1088 C CA . LYS A 1 146 ? 4.457 13.086 -6.062 1 86.75 146 LYS A CA 1
ATOM 1089 C C . LYS A 1 146 ? 5.441 14.234 -5.887 1 86.75 146 LYS A C 1
ATOM 1091 O O . LYS A 1 146 ? 6.488 14.07 -5.258 1 86.75 146 LYS A O 1
ATOM 1096 N N . LEU A 1 147 ? 5.137 15.344 -6.457 1 91.12 147 LEU A N 1
ATOM 1097 C CA . LEU A 1 147 ? 6.012 16.5 -6.34 1 91.12 147 LEU A CA 1
ATOM 1098 C C . LEU A 1 147 ? 6.121 16.969 -4.887 1 91.12 147 LEU A C 1
ATOM 1100 O O . LEU A 1 147 ? 7.207 17.312 -4.422 1 91.12 147 LEU A O 1
ATOM 1104 N N . LEU A 1 148 ? 5.039 16.906 -4.211 1 94.5 148 LEU A N 1
ATOM 1105 C CA . LEU A 1 148 ? 5.02 17.328 -2.816 1 94.5 148 LEU A CA 1
ATOM 1106 C C . LEU A 1 148 ? 5.766 16.344 -1.929 1 94.5 148 LEU A C 1
ATOM 1108 O O . LEU A 1 148 ? 6.582 16.75 -1.095 1 94.5 148 LEU A O 1
ATOM 1112 N N . THR A 1 149 ? 5.543 15.102 -2.154 1 93.25 149 THR A N 1
ATOM 1113 C CA . THR A 1 149 ? 6.098 14.094 -1.258 1 93.25 149 THR A CA 1
ATOM 1114 C C . THR A 1 149 ? 7.562 13.82 -1.587 1 93.25 149 THR A C 1
ATOM 1116 O O . THR A 1 149 ? 8.344 13.453 -0.708 1 93.25 149 THR A O 1
ATOM 1119 N N . SER A 1 150 ? 7.98 14.07 -2.857 1 90 150 SER A N 1
ATOM 1120 C CA . SER A 1 150 ? 9.359 13.82 -3.279 1 90 150 SER A CA 1
ATOM 1121 C C . SER A 1 150 ? 10.328 14.766 -2.578 1 90 150 SER A C 1
ATOM 1123 O O . SER A 1 150 ? 11.539 14.516 -2.553 1 90 150 SER A O 1
ATOM 1125 N N . LEU A 1 151 ? 9.859 15.828 -1.991 1 95.31 151 LEU A N 1
ATOM 1126 C CA . LEU A 1 151 ? 10.688 16.766 -1.242 1 95.31 151 LEU A CA 1
ATOM 1127 C C . LEU A 1 151 ? 11.344 16.078 -0.05 1 95.31 151 LEU A C 1
ATOM 1129 O O . LEU A 1 151 ? 12.359 16.562 0.466 1 95.31 151 LEU A O 1
ATOM 1133 N N . PHE A 1 152 ? 10.844 14.922 0.363 1 95.56 152 PHE A N 1
ATOM 1134 C CA . PHE A 1 152 ? 11.305 14.297 1.594 1 95.56 152 PHE A CA 1
ATOM 1135 C C . PHE A 1 152 ? 12.086 13.023 1.291 1 95.56 152 PHE A C 1
ATOM 1137 O O . PHE A 1 152 ? 12.383 12.242 2.197 1 95.56 152 PHE A O 1
ATOM 1144 N N . ARG A 1 153 ? 12.352 12.844 0.037 1 90.25 153 ARG A N 1
ATOM 1145 C CA . ARG A 1 153 ? 13.227 11.742 -0.353 1 90.25 153 ARG A CA 1
ATOM 1146 C C . ARG A 1 153 ? 14.625 11.914 0.234 1 90.25 153 ARG A C 1
ATOM 1148 O O . ARG A 1 153 ? 15.039 13.031 0.54 1 90.25 153 ARG A O 1
ATOM 1155 N N . GLY A 1 154 ? 15.352 10.844 0.277 1 86.69 154 GLY A N 1
ATOM 1156 C CA . GLY A 1 154 ? 16.672 10.836 0.877 1 86.69 154 GLY A CA 1
ATOM 1157 C C . GLY A 1 154 ? 17.656 11.75 0.169 1 86.69 154 GLY A C 1
ATOM 1158 O O . GLY A 1 154 ? 18.578 12.281 0.792 1 86.69 154 GLY A O 1
ATOM 1159 N N . ASP A 1 155 ? 17.484 11.914 -1.097 1 84.31 155 ASP A N 1
ATOM 1160 C CA . ASP A 1 155 ? 18.391 12.773 -1.845 1 84.31 155 ASP A CA 1
ATOM 1161 C C . ASP A 1 155 ? 18.047 14.25 -1.621 1 84.31 155 ASP A C 1
ATOM 1163 O O . ASP A 1 155 ? 18.875 15.125 -1.893 1 84.31 155 ASP A O 1
ATOM 1167 N N . ARG A 1 156 ? 16.906 14.562 -1.104 1 91 156 ARG A N 1
ATOM 1168 C CA . ARG A 1 156 ? 16.469 15.945 -0.911 1 91 156 ARG A CA 1
ATOM 1169 C C . ARG A 1 156 ? 16.391 16.281 0.572 1 91 156 ARG A C 1
ATOM 1171 O O . ARG A 1 156 ? 16.516 17.453 0.953 1 91 156 ARG A O 1
ATOM 1178 N N . CYS A 1 157 ? 16.094 15.336 1.355 1 94.38 157 CYS A N 1
ATOM 1179 C CA . CYS A 1 157 ? 16.016 15.484 2.805 1 94.38 157 CYS A CA 1
ATOM 1180 C C . CYS A 1 157 ? 16.859 14.43 3.512 1 94.38 157 CYS A C 1
ATOM 1182 O O . CYS A 1 157 ? 16.312 13.477 4.074 1 94.38 157 CYS A O 1
ATOM 1184 N N . ARG A 1 158 ? 18.078 14.68 3.656 1 92.19 158 ARG A N 1
ATOM 1185 C CA . ARG A 1 158 ? 19.078 13.703 4.086 1 92.19 158 ARG A CA 1
ATOM 1186 C C . ARG A 1 158 ? 18.906 13.359 5.562 1 92.19 158 ARG A C 1
ATOM 1188 O O . ARG A 1 158 ? 19.156 12.227 5.977 1 92.19 158 ARG A O 1
ATOM 1195 N N . SER A 1 159 ? 18.484 14.328 6.27 1 96.25 159 SER A N 1
ATOM 1196 C CA . SER A 1 159 ? 18.406 14.133 7.711 1 96.25 159 SER A CA 1
ATOM 1197 C C . SER A 1 159 ? 17.25 13.195 8.07 1 96.25 159 SER A C 1
ATOM 1199 O O . SER A 1 159 ? 17.156 12.742 9.219 1 96.25 159 SER A O 1
ATOM 1201 N N . LEU A 1 160 ? 16.422 12.781 7.051 1 95.94 160 LEU A N 1
ATOM 1202 C CA . LEU A 1 160 ? 15.336 11.844 7.301 1 95.94 160 LEU A CA 1
ATOM 1203 C C . LEU A 1 160 ? 15.648 10.469 6.711 1 95.94 160 LEU A C 1
ATOM 1205 O O . LEU A 1 160 ? 14.812 9.562 6.766 1 95.94 160 LEU A O 1
ATOM 1209 N N . VAL A 1 161 ? 16.828 10.305 6.172 1 91.81 161 VAL A N 1
ATOM 1210 C CA . VAL A 1 161 ? 17.219 9.008 5.633 1 91.81 161 VAL A CA 1
ATOM 1211 C C . VAL A 1 161 ? 17.172 7.953 6.73 1 91.81 161 VAL A C 1
ATOM 1213 O O . VAL A 1 161 ? 17.656 8.172 7.84 1 91.81 161 VAL A O 1
ATOM 1216 N N . GLY A 1 162 ? 16.531 6.848 6.461 1 91.75 162 GLY A N 1
ATOM 1217 C CA . GLY A 1 162 ? 16.438 5.746 7.402 1 91.75 162 GLY A CA 1
ATOM 1218 C C . GLY A 1 162 ? 15.344 5.934 8.438 1 91.75 162 GLY A C 1
ATOM 1219 O O . GLY A 1 162 ? 15.18 5.102 9.328 1 91.75 162 GLY A O 1
ATOM 1220 N N . LYS A 1 163 ? 14.617 7.055 8.266 1 95.88 163 LYS A N 1
ATOM 1221 C CA . LYS A 1 163 ? 13.539 7.367 9.195 1 95.88 163 LYS A CA 1
ATOM 1222 C C . LYS A 1 163 ? 12.18 7.316 8.492 1 95.88 163 LYS A C 1
ATOM 1224 O O . LYS A 1 163 ? 12.07 7.664 7.316 1 95.88 163 LYS A O 1
ATOM 1229 N N . PRO A 1 164 ? 11.117 6.879 9.234 1 97.69 164 PRO A N 1
ATOM 1230 C CA . PRO A 1 164 ? 9.805 6.754 8.602 1 97.69 164 PRO A CA 1
ATOM 1231 C C . PRO A 1 164 ? 9.156 8.109 8.305 1 97.69 164 PRO A C 1
ATOM 1233 O O . PRO A 1 164 ? 9.211 9.016 9.141 1 97.69 164 PRO A O 1
ATOM 1236 N N . LYS A 1 165 ? 8.664 8.242 7.137 1 97.69 165 LYS A N 1
ATOM 1237 C CA . LYS A 1 165 ? 7.848 9.359 6.68 1 97.69 165 LYS A CA 1
ATOM 1238 C C . LYS A 1 165 ? 6.426 8.906 6.363 1 97.69 165 LYS A C 1
ATOM 1240 O O . LYS A 1 165 ? 6.207 8.133 5.43 1 97.69 165 LYS A O 1
ATOM 1245 N N . LEU A 1 166 ? 5.453 9.406 7.121 1 98.25 166 LEU A N 1
ATOM 1246 C CA . LEU A 1 166 ? 4.059 8.984 6.996 1 98.25 166 LEU A CA 1
ATOM 1247 C C . LEU A 1 166 ? 3.211 10.094 6.383 1 98.25 166 LEU A C 1
ATOM 1249 O O . LEU A 1 166 ? 3.174 11.211 6.902 1 98.25 166 LEU A O 1
ATOM 1253 N N . PHE A 1 167 ? 2.582 9.734 5.293 1 97.19 167 PHE A N 1
ATOM 1254 C CA . PHE A 1 167 ? 1.67 10.664 4.641 1 97.19 167 PHE A CA 1
ATOM 1255 C C . PHE A 1 167 ? 0.235 10.156 4.715 1 97.19 167 PHE A C 1
ATOM 1257 O O . PHE A 1 167 ? -0.072 9.07 4.219 1 97.19 167 PHE A O 1
ATOM 1264 N N . PHE A 1 168 ? -0.625 10.914 5.379 1 97.62 168 PHE A N 1
ATOM 1265 C CA . PHE A 1 168 ? -2.055 10.625 5.426 1 97.62 168 PHE A CA 1
ATOM 1266 C C . PHE A 1 168 ? -2.826 11.57 4.516 1 97.62 168 PHE A C 1
ATOM 1268 O O . PHE A 1 168 ? -2.82 12.789 4.727 1 97.62 168 PHE A O 1
ATOM 1275 N N . ILE A 1 169 ? -3.477 10.992 3.549 1 95.19 169 ILE A N 1
ATOM 1276 C CA . ILE A 1 169 ? -4.031 11.812 2.477 1 95.19 169 ILE A CA 1
ATOM 1277 C C . ILE A 1 169 ? -5.539 11.609 2.396 1 95.19 169 ILE A C 1
ATOM 1279 O O . ILE A 1 169 ? -6.008 10.508 2.102 1 95.19 169 ILE A O 1
ATOM 1283 N N . GLN A 1 170 ? -6.277 12.633 2.713 1 93.25 170 GLN A N 1
ATOM 1284 C CA . GLN A 1 170 ? -7.727 12.672 2.549 1 93.25 170 GLN A CA 1
ATOM 1285 C C . GLN A 1 170 ? -8.125 13.461 1.305 1 93.25 170 GLN A C 1
ATOM 1287 O O . GLN A 1 170 ? -8.273 14.68 1.358 1 93.25 170 GLN A O 1
ATOM 1292 N N . ALA A 1 171 ? -8.234 12.789 0.239 1 86.81 171 ALA A N 1
ATOM 1293 C CA . ALA A 1 171 ? -8.617 13.312 -1.07 1 86.81 171 ALA A CA 1
ATOM 1294 C C . ALA A 1 171 ? -9.188 12.211 -1.955 1 86.81 171 ALA A C 1
ATOM 1296 O O . ALA A 1 171 ? -8.82 11.047 -1.82 1 86.81 171 ALA A O 1
ATOM 1297 N N . CYS A 1 172 ? -10.023 12.516 -2.812 1 71.75 172 CYS A N 1
ATOM 1298 C CA . CYS A 1 172 ? -10.555 11.531 -3.746 1 71.75 172 CYS A CA 1
ATOM 1299 C C . CYS A 1 172 ? -9.492 11.094 -4.742 1 71.75 172 CYS A C 1
ATOM 1301 O O . CYS A 1 172 ? -8.484 11.773 -4.922 1 71.75 172 CYS A O 1
ATOM 1303 N N . ARG A 1 173 ? -9.68 9.844 -5.227 1 61.81 173 ARG A N 1
ATOM 1304 C CA . ARG A 1 173 ? -8.727 9.359 -6.215 1 61.81 173 ARG A CA 1
ATOM 1305 C C . ARG A 1 173 ? -9.43 8.961 -7.508 1 61.81 173 ARG A C 1
ATOM 1307 O O . ARG A 1 173 ? -8.984 8.039 -8.203 1 61.81 173 ARG A O 1
ATOM 1314 N N . GLY A 1 174 ? -10.375 9.445 -7.926 1 59.28 174 GLY A N 1
ATOM 1315 C CA . GLY A 1 174 ? -11.008 9.227 -9.219 1 59.28 174 GLY A CA 1
ATOM 1316 C C . GLY A 1 174 ? -12.516 9.391 -9.18 1 59.28 174 GLY A C 1
ATOM 1317 O O . GLY A 1 174 ? -13.117 9.398 -8.102 1 59.28 174 GLY A O 1
ATOM 1318 N N . THR A 1 175 ? -13.07 9.906 -10.336 1 49.34 175 THR A N 1
ATOM 1319 C CA . THR A 1 175 ? -14.484 10.227 -10.531 1 49.34 175 THR A CA 1
ATOM 1320 C C . THR A 1 175 ? -15.227 9.031 -11.125 1 49.34 175 THR A C 1
ATOM 1322 O O . THR A 1 175 ? -16.281 9.195 -11.758 1 49.34 175 THR A O 1
ATOM 1325 N N . GLU A 1 176 ? -14.812 7.824 -11.219 1 41.38 176 GLU A N 1
ATOM 1326 C CA . GLU A 1 176 ? -15.758 7 -11.961 1 41.38 176 GLU A CA 1
ATOM 1327 C C . GLU A 1 176 ? -17.172 7.168 -11.422 1 41.38 176 GLU A C 1
ATOM 1329 O O . GLU A 1 176 ? -17.516 6.625 -10.367 1 41.38 176 GLU A O 1
ATOM 1334 N N . LEU A 1 177 ? -17.75 8.195 -11.328 1 34.25 177 LEU A N 1
ATOM 1335 C CA . LEU A 1 177 ? -19.203 8.094 -11.273 1 34.25 177 LEU A CA 1
ATOM 1336 C C . LEU A 1 177 ? -19.719 7.242 -12.43 1 34.25 177 LEU A C 1
ATOM 1338 O O . LEU A 1 177 ? -19.219 7.336 -13.555 1 34.25 177 LEU A O 1
ATOM 1342 N N . ASP A 1 178 ? -20.172 6.012 -12.391 1 31.34 178 ASP A N 1
ATOM 1343 C CA . ASP A 1 178 ? -20.953 5.367 -13.438 1 31.34 178 ASP A CA 1
ATOM 1344 C C . ASP A 1 178 ? -21.547 6.398 -14.391 1 31.34 178 ASP A C 1
ATOM 1346 O O . ASP A 1 178 ? -21.703 7.57 -14.031 1 31.34 178 ASP A O 1
ATOM 1350 N N . ALA A 1 179 ? -22.312 5.867 -15.672 1 29.33 179 ALA A N 1
ATOM 1351 C CA . ALA A 1 179 ? -22.812 6.379 -16.938 1 29.33 179 ALA A CA 1
ATOM 1352 C C . ALA A 1 179 ? -23.594 7.676 -16.734 1 29.33 179 ALA A C 1
ATOM 1354 O O . ALA A 1 179 ? -24.078 8.281 -17.703 1 29.33 179 ALA A O 1
ATOM 1355 N N . GLY A 1 180 ? -24.5 8.141 -16.016 1 24.48 180 GLY A N 1
ATOM 1356 C CA . GLY A 1 180 ? -25.422 8.82 -16.906 1 24.48 180 GLY A CA 1
ATOM 1357 C C . GLY A 1 180 ? -24.844 10.078 -17.531 1 24.48 180 GLY A C 1
ATOM 1358 O O . GLY A 1 180 ? -25.469 10.695 -18.391 1 24.48 180 GLY A O 1
ATOM 1359 N N . ILE A 1 181 ? -24.188 11.047 -16.797 1 24.22 181 ILE A N 1
ATOM 1360 C CA . ILE A 1 181 ? -24.188 12.305 -17.531 1 24.22 181 ILE A CA 1
ATOM 1361 C C . ILE A 1 181 ? -23.031 12.312 -18.531 1 24.22 181 ILE A C 1
ATOM 1363 O O . ILE A 1 181 ? -21.891 12.062 -18.156 1 24.22 181 ILE A O 1
ATOM 1367 N N . GLU A 1 182 ? -23.219 12.172 -19.938 1 25.81 182 GLU A N 1
ATOM 1368 C CA . GLU A 1 182 ? -22.578 12.414 -21.234 1 25.81 182 GLU A CA 1
ATOM 1369 C C . GLU A 1 182 ? -21.719 13.68 -21.188 1 25.81 182 GLU A C 1
ATOM 1371 O O . GLU A 1 182 ? -21.344 14.203 -22.234 1 25.81 182 GLU A O 1
ATOM 1376 N N . THR A 1 183 ? -21.5 14.508 -20.156 1 25.92 183 THR A N 1
ATOM 1377 C CA . THR A 1 183 ? -20.953 15.742 -20.703 1 25.92 183 THR A CA 1
ATOM 1378 C C . THR A 1 183 ? -19.594 15.492 -21.375 1 25.92 183 THR A C 1
ATOM 1380 O O . THR A 1 183 ? -18.781 14.727 -20.859 1 25.92 183 THR A O 1
ATOM 1383 N N . GLY A 1 184 ? -19.328 15.906 -22.688 1 24.7 184 GLY A N 1
ATOM 1384 C CA . GLY A 1 184 ? -18.312 16.016 -23.719 1 24.7 184 GLY A CA 1
ATOM 1385 C C . GLY A 1 184 ? -16.969 16.469 -23.188 1 24.7 184 GLY A C 1
ATOM 1386 O O . GLY A 1 184 ? -16.141 17 -23.938 1 24.7 184 GLY A O 1
ATOM 1387 N N . ILE A 1 185 ? -16.875 16.875 -21.891 1 26.2 185 ILE A N 1
ATOM 1388 C CA . ILE A 1 185 ? -15.57 17.547 -21.844 1 26.2 185 ILE A CA 1
ATOM 1389 C C . ILE A 1 185 ? -14.461 16.547 -22.141 1 26.2 185 ILE A C 1
ATOM 1391 O O . ILE A 1 185 ? -14.461 15.438 -21.609 1 26.2 185 ILE A O 1
ATOM 1395 N N . GLU A 1 186 ? -13.82 16.672 -23.25 1 24.89 186 GLU A N 1
ATOM 1396 C CA . GLU A 1 186 ? -12.57 16.109 -23.734 1 24.89 186 GLU A CA 1
ATOM 1397 C C . GLU A 1 186 ? -11.516 16.062 -22.641 1 24.89 186 GLU A C 1
ATOM 1399 O O . GLU A 1 186 ? -10.977 17.094 -22.25 1 24.89 186 GLU A O 1
ATOM 1404 N N . THR A 1 187 ? -11.945 15.688 -21.453 1 26.34 187 THR A N 1
ATOM 1405 C CA . THR A 1 187 ? -10.836 15.68 -20.5 1 26.34 187 THR A CA 1
ATOM 1406 C C . THR A 1 187 ? -9.688 14.805 -21.016 1 26.34 187 THR A C 1
ATOM 1408 O O . THR A 1 187 ? -9.914 13.672 -21.438 1 26.34 187 THR A O 1
ATOM 1411 N N . ASP A 1 188 ? -8.742 15.469 -21.625 1 24.7 188 ASP A N 1
ATOM 1412 C CA . ASP A 1 188 ? -7.414 14.906 -21.859 1 24.7 188 ASP A CA 1
ATOM 1413 C C . ASP A 1 188 ? -6.992 13.992 -20.719 1 24.7 188 ASP A C 1
ATOM 1415 O O . ASP A 1 188 ? -6.859 14.438 -19.578 1 24.7 188 ASP A O 1
ATOM 1419 N N . SER A 1 189 ? -7.66 12.938 -20.625 1 27.94 189 SER A N 1
ATOM 1420 C CA . SER A 1 189 ? -7.477 11.82 -19.703 1 27.94 189 SER A CA 1
ATOM 1421 C C . SER A 1 189 ? -5.996 11.523 -19.484 1 27.94 189 SER A C 1
ATOM 1423 O O . SER A 1 189 ? -5.379 10.797 -20.266 1 27.94 189 SER A O 1
ATOM 1425 N N . GLY A 1 190 ? -5.289 12.68 -19.156 1 26.69 190 GLY A N 1
ATOM 1426 C CA . GLY A 1 190 ? -3.91 12.461 -18.75 1 26.69 190 GLY A CA 1
ATOM 1427 C C . GLY A 1 190 ? -3.736 11.266 -17.844 1 26.69 190 GLY A C 1
ATOM 1428 O O . GLY A 1 190 ? -4.676 10.867 -17.141 1 26.69 190 GLY A O 1
ATOM 1429 N N . ASP A 1 191 ? -3.07 10.312 -18.328 1 29.23 191 ASP A N 1
ATOM 1430 C CA . ASP A 1 191 ? -2.656 9.039 -17.734 1 29.23 191 ASP A CA 1
ATOM 1431 C C . ASP A 1 191 ? -2.285 9.227 -16.25 1 29.23 191 ASP A C 1
ATOM 1433 O O . ASP A 1 191 ? -1.229 9.773 -15.938 1 29.23 191 ASP A O 1
ATOM 1437 N N . ASP A 1 192 ? -3.174 9.812 -15.508 1 28.7 192 ASP A N 1
ATOM 1438 C CA . ASP A 1 192 ? -3.152 10.289 -14.125 1 28.7 192 ASP A CA 1
ATOM 1439 C C . ASP A 1 192 ? -2.83 9.156 -13.156 1 28.7 192 ASP A C 1
ATOM 1441 O O . ASP A 1 192 ? -3.736 8.492 -12.648 1 28.7 192 ASP A O 1
ATOM 1445 N N . THR A 1 193 ? -1.924 8.203 -13.523 1 32.12 193 THR A N 1
ATOM 1446 C CA . THR A 1 193 ? -1.489 7.156 -12.602 1 32.12 193 THR A CA 1
ATOM 1447 C C . THR A 1 193 ? -0.885 7.762 -11.336 1 32.12 193 THR A C 1
ATOM 1449 O O . THR A 1 193 ? -0.127 8.734 -11.406 1 32.12 193 THR A O 1
ATOM 1452 N N . THR A 1 194 ? -1.562 7.723 -10.305 1 33.97 194 THR A N 1
ATOM 1453 C CA . THR A 1 194 ? -1.075 8.227 -9.023 1 33.97 194 THR A CA 1
ATOM 1454 C C . THR A 1 194 ? 0.34 7.727 -8.75 1 33.97 194 THR A C 1
ATOM 1456 O O . THR A 1 194 ? 0.573 6.52 -8.672 1 33.97 194 THR A O 1
ATOM 1459 N N . ARG A 1 195 ? 1.331 8.508 -9.242 1 39.75 195 ARG A N 1
ATOM 1460 C CA . ARG A 1 195 ? 2.758 8.281 -9.031 1 39.75 195 ARG A CA 1
ATOM 1461 C C . ARG A 1 195 ? 3.158 8.586 -7.594 1 39.75 195 ARG A C 1
ATOM 1463 O O . ARG A 1 195 ? 2.893 9.672 -7.086 1 39.75 195 ARG A O 1
ATOM 1470 N N . ILE A 1 196 ? 3.047 7.688 -6.695 1 42.69 196 ILE A N 1
ATOM 1471 C CA . ILE A 1 196 ? 3.562 7.938 -5.355 1 42.69 196 ILE A CA 1
ATOM 1472 C C . ILE A 1 196 ? 5.074 7.711 -5.332 1 42.69 196 ILE A C 1
ATOM 1474 O O . ILE A 1 196 ? 5.582 6.805 -6 1 42.69 196 ILE A O 1
ATOM 1478 N N . PRO A 1 197 ? 5.832 8.867 -5.012 1 46.03 197 PRO A N 1
ATOM 1479 C CA . PRO A 1 197 ? 7.281 8.688 -4.883 1 46.03 197 PRO A CA 1
ATOM 1480 C C . PRO A 1 197 ? 7.645 7.453 -4.055 1 46.03 197 PRO A C 1
ATOM 1482 O O . PRO A 1 197 ? 6.938 7.109 -3.105 1 46.03 197 PRO A O 1
ATOM 1485 N N . VAL A 1 198 ? 8.43 6.363 -4.695 1 57.38 198 VAL A N 1
ATOM 1486 C CA . VAL A 1 198 ? 8.859 5.008 -4.355 1 57.38 198 VAL A CA 1
ATOM 1487 C C . VAL A 1 198 ? 10.211 5.055 -3.652 1 57.38 198 VAL A C 1
ATOM 1489 O O . VAL A 1 198 ? 11.258 5.148 -4.305 1 57.38 198 VAL A O 1
ATOM 1492 N N . GLU A 1 199 ? 10.203 5.617 -2.219 1 73.62 199 GLU A N 1
ATOM 1493 C CA . GLU A 1 199 ? 11.484 5.516 -1.518 1 73.62 199 GLU A CA 1
ATOM 1494 C C . GLU A 1 199 ? 11.328 4.762 -0.2 1 73.62 199 GLU A C 1
ATOM 1496 O O . GLU A 1 199 ? 10.234 4.699 0.365 1 73.62 199 GLU A O 1
ATOM 1501 N N . ALA A 1 200 ? 12.359 4.195 0.072 1 85.75 200 ALA A N 1
ATOM 1502 C CA . ALA A 1 200 ? 12.414 3.461 1.333 1 85.75 200 ALA A CA 1
ATOM 1503 C C . ALA A 1 200 ? 11.914 4.316 2.49 1 85.75 200 ALA A C 1
ATOM 1505 O O . ALA A 1 200 ? 12.109 5.535 2.504 1 85.75 200 ALA A O 1
ATOM 1506 N N . ASP A 1 201 ? 11.109 3.744 3.422 1 94.69 201 ASP A N 1
ATOM 1507 C CA . ASP A 1 201 ? 10.703 4.305 4.707 1 94.69 201 ASP A CA 1
ATOM 1508 C C . ASP A 1 201 ? 9.539 5.273 4.547 1 94.69 201 ASP A C 1
ATOM 1510 O O . ASP A 1 201 ? 9.32 6.141 5.395 1 94.69 201 ASP A O 1
ATOM 1514 N N . PHE A 1 202 ? 8.828 5.188 3.361 1 95.06 202 PHE A N 1
ATOM 1515 C CA . PHE A 1 202 ? 7.609 5.969 3.148 1 95.06 202 PHE A CA 1
ATOM 1516 C C . PHE A 1 202 ? 6.371 5.117 3.391 1 95.06 202 PHE A C 1
ATOM 1518 O O . PHE A 1 202 ? 6.336 3.941 3.018 1 95.06 202 PHE A O 1
ATOM 1525 N N . LEU A 1 203 ? 5.402 5.703 3.977 1 96.75 203 LEU A N 1
ATOM 1526 C CA . LEU A 1 203 ? 4.051 5.156 4.023 1 96.75 203 LEU A CA 1
ATOM 1527 C C . LEU A 1 203 ? 3.027 6.188 3.561 1 96.75 203 LEU A C 1
ATOM 1529 O O . LEU A 1 203 ? 3.025 7.324 4.039 1 96.75 203 LEU A O 1
ATOM 1533 N N . TYR A 1 204 ? 2.242 5.785 2.594 1 94.19 204 TYR A N 1
ATOM 1534 C CA . TYR A 1 204 ? 1.103 6.582 2.152 1 94.19 204 TYR A CA 1
ATOM 1535 C C . TYR A 1 204 ? -0.212 5.922 2.549 1 94.19 204 TYR A C 1
ATOM 1537 O O . TYR A 1 204 ? -0.459 4.762 2.205 1 94.19 204 TYR A O 1
ATOM 1545 N N . ALA A 1 205 ? -0.944 6.637 3.285 1 95.56 205 ALA A N 1
ATOM 1546 C CA . ALA A 1 205 ? -2.305 6.191 3.58 1 95.56 205 ALA A CA 1
ATOM 1547 C C . ALA A 1 205 ? -3.334 7.074 2.875 1 95.56 205 ALA A C 1
ATOM 1549 O O . ALA A 1 205 ? -3.539 8.227 3.26 1 95.56 205 ALA A O 1
ATOM 1550 N N . PHE A 1 206 ? -3.914 6.461 1.904 1 92 206 PHE A N 1
ATOM 1551 C CA . PHE A 1 206 ? -4.941 7.168 1.146 1 92 206 PHE A CA 1
ATOM 1552 C C . PHE A 1 206 ? -6.328 6.855 1.694 1 92 206 PHE A C 1
ATOM 1554 O O . PHE A 1 206 ? -6.617 5.711 2.047 1 92 206 PHE A O 1
ATOM 1561 N N . SER A 1 207 ? -7.199 7.859 1.651 1 90.56 207 SER A N 1
ATOM 1562 C CA . SER A 1 207 ? -8.555 7.691 2.168 1 90.56 207 SER A CA 1
ATOM 1563 C C . SER A 1 207 ? -9.352 6.703 1.324 1 90.56 207 SER A C 1
ATOM 1565 O O . SER A 1 207 ? -10.32 6.109 1.803 1 90.56 207 SER A O 1
ATOM 1567 N N . THR A 1 208 ? -8.953 6.57 0.11 1 82.94 208 THR A N 1
ATOM 1568 C CA . THR A 1 208 ? -9.656 5.633 -0.762 1 82.94 208 THR A CA 1
ATOM 1569 C C . THR A 1 208 ? -8.68 4.969 -1.73 1 82.94 208 THR A C 1
ATOM 1571 O O . THR A 1 208 ? -7.605 5.504 -2.002 1 82.94 208 THR A O 1
ATOM 1574 N N . ALA A 1 209 ? -9.141 3.795 -2.08 1 74.31 209 ALA A N 1
ATOM 1575 C CA . ALA A 1 209 ? -8.43 3.145 -3.174 1 74.31 209 ALA A CA 1
ATOM 1576 C C . ALA A 1 209 ? -8.562 3.941 -4.469 1 74.31 209 ALA A C 1
ATOM 1578 O O . ALA A 1 209 ? -9.477 4.758 -4.609 1 74.31 209 ALA A O 1
ATOM 1579 N N . PRO A 1 210 ? -7.57 3.75 -5.406 1 70.19 210 PRO A N 1
ATOM 1580 C CA . PRO A 1 210 ? -7.668 4.461 -6.684 1 70.19 210 PRO A CA 1
ATOM 1581 C C . PRO A 1 210 ? -9.016 4.266 -7.367 1 70.19 210 PRO A C 1
ATOM 1583 O O . PRO A 1 210 ? -9.562 3.16 -7.352 1 70.19 210 PRO A O 1
ATOM 1586 N N . GLY A 1 211 ? -9.586 5.32 -7.809 1 66.62 211 GLY A N 1
ATOM 1587 C CA . GLY A 1 211 ? -10.828 5.273 -8.57 1 66.62 211 GLY A CA 1
ATOM 1588 C C . GLY A 1 211 ? -12.062 5.441 -7.711 1 66.62 211 GLY A C 1
ATOM 1589 O O . GLY A 1 211 ? -13.18 5.477 -8.227 1 66.62 211 GLY A O 1
ATOM 1590 N N . TYR A 1 212 ? -11.867 5.566 -6.426 1 68 212 TYR A N 1
ATOM 1591 C CA . TYR A 1 212 ? -13.023 5.633 -5.539 1 68 212 TYR A CA 1
ATOM 1592 C C . TYR A 1 212 ? -13.125 7.004 -4.883 1 68 212 TYR A C 1
ATOM 1594 O O . TYR A 1 212 ? -12.188 7.801 -4.941 1 68 212 TYR A O 1
ATOM 1602 N N . TYR A 1 213 ? -14.344 7.172 -4.27 1 67.19 213 TYR A N 1
ATOM 1603 C CA . TYR A 1 213 ? -14.648 8.438 -3.613 1 67.19 213 TYR A CA 1
ATOM 1604 C C . TYR A 1 213 ? -14.352 8.367 -2.119 1 67.19 213 TYR A C 1
ATOM 1606 O O . TYR A 1 213 ? -14.461 7.297 -1.513 1 67.19 213 TYR A O 1
ATOM 1614 N N . SER A 1 214 ? -13.93 9.555 -1.705 1 75.06 214 SER A N 1
ATOM 1615 C CA . SER A 1 214 ? -13.82 9.719 -0.259 1 75.06 214 SER A CA 1
ATOM 1616 C C . SER A 1 214 ? -15.055 10.398 0.316 1 75.06 214 SER A C 1
ATOM 1618 O O . SER A 1 214 ? -15.609 11.312 -0.299 1 75.06 214 SER A O 1
ATOM 1620 N N . TRP A 1 215 ? -15.453 9.93 1.484 1 73.5 215 TRP A N 1
ATOM 1621 C CA . TRP A 1 215 ? -16.672 10.43 2.096 1 73.5 215 TRP A CA 1
ATOM 1622 C C . TRP A 1 215 ? -16.359 11.242 3.348 1 73.5 215 TRP A C 1
ATOM 1624 O O . TRP A 1 215 ? -15.438 10.914 4.094 1 73.5 215 TRP A O 1
ATOM 1634 N N . ARG A 1 216 ? -17.25 12.297 3.475 1 76.81 216 ARG A N 1
ATOM 1635 C CA . ARG A 1 216 ? -17.078 13.195 4.609 1 76.81 216 ARG A CA 1
ATOM 1636 C C . ARG A 1 216 ? -18.422 13.586 5.199 1 76.81 216 ARG A C 1
ATOM 1638 O O . ARG A 1 216 ? -19.375 13.891 4.465 1 76.81 216 ARG A O 1
ATOM 1645 N N . ASN A 1 217 ? -18.438 13.461 6.512 1 76.88 217 ASN A N 1
ATOM 1646 C CA . ASN A 1 217 ? -19.562 14.031 7.238 1 76.88 217 ASN A CA 1
ATOM 1647 C C . ASN A 1 217 ? -19.297 15.477 7.656 1 76.88 217 ASN A C 1
ATOM 1649 O O . ASN A 1 217 ? -18.219 15.789 8.172 1 76.88 217 ASN A O 1
ATOM 1653 N N . THR A 1 218 ? -20.234 16.312 7.441 1 81.88 218 THR A N 1
ATOM 1654 C CA . THR A 1 218 ? -20.016 17.734 7.648 1 81.88 218 THR A CA 1
ATOM 1655 C C . THR A 1 218 ? -19.812 18.031 9.133 1 81.88 218 THR A C 1
ATOM 1657 O O . THR A 1 218 ? -19.172 19.031 9.484 1 81.88 218 THR A O 1
ATOM 1660 N N . GLN A 1 219 ? -20.266 17.188 9.984 1 79.56 219 GLN A N 1
ATOM 1661 C CA . GLN A 1 219 ? -20.172 17.453 11.414 1 79.56 219 GLN A CA 1
ATOM 1662 C C . GLN A 1 219 ? -19.016 16.688 12.047 1 79.56 219 GLN A C 1
ATOM 1664 O O . GLN A 1 219 ? -18.375 17.172 12.969 1 79.56 219 GLN A O 1
ATOM 1669 N N . THR A 1 220 ? -18.797 15.586 11.531 1 83.62 220 THR A N 1
ATOM 1670 C CA . THR A 1 220 ? -17.875 14.711 12.242 1 83.62 220 THR A CA 1
ATOM 1671 C C . THR A 1 220 ? -16.594 14.492 11.438 1 83.62 220 THR A C 1
ATOM 1673 O O . THR A 1 220 ? -15.641 13.883 11.93 1 83.62 220 THR A O 1
ATOM 1676 N N . GLY A 1 221 ? -16.594 15.047 10.234 1 89.44 221 GLY A N 1
ATOM 1677 C CA . GLY A 1 221 ? -15.391 14.906 9.43 1 89.44 221 GLY A CA 1
ATOM 1678 C C . GLY A 1 221 ? -15.43 13.711 8.5 1 89.44 221 GLY A C 1
ATOM 1679 O O . GLY A 1 221 ? -16.5 13.148 8.25 1 89.44 221 GLY A O 1
ATOM 1680 N N . SER A 1 222 ? -14.305 13.438 7.934 1 91.62 222 SER A N 1
ATOM 1681 C CA . SER A 1 222 ? -14.227 12.352 6.965 1 91.62 222 SER A CA 1
ATOM 1682 C C . SER A 1 222 ? -14.133 11 7.664 1 91.62 222 SER A C 1
ATOM 1684 O O . SER A 1 222 ? -13.602 10.906 8.773 1 91.62 222 SER A O 1
ATOM 1686 N N . TRP A 1 223 ? -14.641 9.984 7.02 1 89.56 223 TRP A N 1
ATOM 1687 C CA . TRP A 1 223 ? -14.633 8.633 7.562 1 89.56 223 TRP A CA 1
ATOM 1688 C C . TRP A 1 223 ? -13.203 8.172 7.84 1 89.56 223 TRP A C 1
ATOM 1690 O O . TRP A 1 223 ? -12.93 7.598 8.898 1 89.56 223 TRP A O 1
ATOM 1700 N N . PHE A 1 224 ? -12.344 8.5 6.984 1 94.25 224 PHE A N 1
ATOM 1701 C CA . PHE A 1 224 ? -10.961 8.055 7.078 1 94.25 224 PHE A CA 1
ATOM 1702 C C . PHE A 1 224 ? -10.266 8.711 8.266 1 94.25 224 PHE A C 1
ATOM 1704 O O . PHE A 1 224 ? -9.719 8.023 9.125 1 94.25 224 PHE A O 1
ATOM 1711 N N . MET A 1 225 ? -10.312 9.977 8.359 1 96.69 225 MET A N 1
ATOM 1712 C CA . MET A 1 225 ? -9.578 10.703 9.391 1 96.69 225 MET A CA 1
ATOM 1713 C C . MET A 1 225 ? -10.156 10.414 10.773 1 96.69 225 MET A C 1
ATOM 1715 O O . MET A 1 225 ? -9.414 10.289 11.75 1 96.69 225 MET A O 1
ATOM 1719 N N . GLN A 1 226 ? -11.516 10.297 10.836 1 95.25 226 GLN A N 1
ATOM 1720 C CA . GLN A 1 226 ? -12.133 9.922 12.102 1 95.25 226 GLN A CA 1
ATOM 1721 C C . GLN A 1 226 ? -11.617 8.57 12.586 1 95.25 226 GLN A C 1
ATOM 1723 O O . GLN A 1 226 ? -11.234 8.43 13.75 1 95.25 226 GLN A O 1
ATOM 1728 N N . SER A 1 227 ? -11.625 7.664 11.672 1 95.94 227 SER A N 1
ATOM 1729 C CA . SER A 1 227 ? -11.18 6.316 12.008 1 95.94 227 SER A CA 1
ATOM 1730 C C . SER A 1 227 ? -9.695 6.293 12.352 1 95.94 227 SER A C 1
ATOM 1732 O O . SER A 1 227 ? -9.281 5.656 13.32 1 95.94 227 SER A O 1
ATOM 1734 N N . LEU A 1 228 ? -8.906 7.023 11.57 1 97.94 228 LEU A N 1
ATOM 1735 C CA . LEU A 1 228 ? -7.461 7.09 11.789 1 97.94 228 LEU A CA 1
ATOM 1736 C C . LEU A 1 228 ? -7.145 7.629 13.18 1 97.94 228 LEU A C 1
ATOM 1738 O O . LEU A 1 228 ? -6.41 6.996 13.938 1 97.94 228 LEU A O 1
ATOM 1742 N N . CYS A 1 229 ? -7.727 8.742 13.516 1 98.12 229 CYS A N 1
ATOM 1743 C CA . CYS A 1 229 ? -7.441 9.391 14.789 1 98.12 229 CYS A CA 1
ATOM 1744 C C . CYS A 1 229 ? -7.938 8.539 15.953 1 98.12 229 CYS A C 1
ATOM 1746 O O . CYS A 1 229 ? -7.266 8.43 16.984 1 98.12 229 CYS A O 1
ATOM 1748 N N . GLU A 1 230 ? -9.078 7.898 15.75 1 97.75 230 GLU A N 1
ATOM 1749 C CA . GLU A 1 230 ? -9.602 7.023 16.797 1 97.75 230 GLU A CA 1
ATOM 1750 C C . GLU A 1 230 ? -8.688 5.824 17.031 1 97.75 230 GLU A C 1
ATOM 1752 O O . GLU A 1 230 ? -8.375 5.48 18.172 1 97.75 230 GLU A O 1
ATOM 1757 N N . MET A 1 231 ? -8.273 5.199 15.977 1 98 231 MET A N 1
ATOM 1758 C CA . MET A 1 231 ? -7.453 3.996 16.094 1 98 231 MET A CA 1
ATOM 1759 C C . MET A 1 231 ? -6.074 4.328 16.656 1 98 231 MET A C 1
ATOM 1761 O O . MET A 1 231 ? -5.512 3.555 17.438 1 98 231 MET A O 1
ATOM 1765 N N . ILE A 1 232 ? -5.5 5.465 16.266 1 98.25 232 ILE A N 1
ATOM 1766 C CA . ILE A 1 232 ? -4.219 5.879 16.828 1 98.25 232 ILE A CA 1
ATOM 1767 C C . ILE A 1 232 ? -4.375 6.16 18.328 1 98.25 232 ILE A C 1
ATOM 1769 O O . ILE A 1 232 ? -3.527 5.773 19.125 1 98.25 232 ILE A O 1
ATOM 1773 N N . SER A 1 233 ? -5.457 6.801 18.672 1 98 233 SER A N 1
ATOM 1774 C CA . SER A 1 233 ? -5.699 7.117 20.078 1 98 233 SER A CA 1
ATOM 1775 C C . SER A 1 233 ? -5.836 5.848 20.906 1 98 233 SER A C 1
ATOM 1777 O O . SER A 1 233 ? -5.309 5.77 22.016 1 98 233 SER A O 1
ATOM 1779 N N . LYS A 1 234 ? -6.48 4.883 20.391 1 97.19 234 LYS A N 1
ATOM 1780 C CA . LYS A 1 234 ? -6.789 3.658 21.109 1 97.19 234 LYS A CA 1
ATOM 1781 C C . LYS A 1 234 ? -5.578 2.727 21.156 1 97.19 234 LYS A C 1
ATOM 1783 O O . LYS A 1 234 ? -5.324 2.088 22.188 1 97.19 234 LYS A O 1
ATOM 1788 N N . TYR A 1 235 ? -4.844 2.691 20.047 1 96.69 235 TYR A N 1
ATOM 1789 C CA . TYR A 1 235 ? -3.879 1.605 19.922 1 96.69 235 TYR A CA 1
ATOM 1790 C C . TYR A 1 235 ? -2.471 2.15 19.703 1 96.69 235 TYR A C 1
ATOM 1792 O O . TYR A 1 235 ? -1.514 1.383 19.578 1 96.69 235 TYR A O 1
ATOM 1800 N N . GLY A 1 236 ? -2.244 3.445 19.656 1 95.31 236 GLY A N 1
ATOM 1801 C CA . GLY A 1 236 ? -0.987 4.082 19.297 1 95.31 236 GLY A CA 1
ATOM 1802 C C . GLY A 1 236 ? 0.155 3.711 20.219 1 95.31 236 GLY A C 1
ATOM 1803 O O . GLY A 1 236 ? 1.323 3.781 19.844 1 95.31 236 GLY A O 1
ATOM 1804 N N . LYS A 1 237 ? -0.113 3.203 21.406 1 94.06 237 LYS A N 1
ATOM 1805 C CA . LYS A 1 237 ? 0.926 2.852 22.359 1 94.06 237 LYS A CA 1
ATOM 1806 C C . LYS A 1 237 ? 1.268 1.365 22.281 1 94.06 237 LYS A C 1
ATOM 1808 O O . LYS A 1 237 ? 2.262 0.92 22.859 1 94.06 237 LYS A O 1
ATOM 1813 N N . GLU A 1 238 ? 0.495 0.609 21.5 1 95.06 238 GLU A N 1
ATOM 1814 C CA . GLU A 1 238 ? 0.643 -0.842 21.547 1 95.06 238 GLU A CA 1
ATOM 1815 C C . GLU A 1 238 ? 0.985 -1.415 20.172 1 95.06 238 GLU A C 1
ATOM 1817 O O . GLU A 1 238 ? 1.801 -2.334 20.062 1 95.06 238 GLU A O 1
ATOM 1822 N N . LEU A 1 239 ? 0.402 -0.862 19.188 1 96.5 239 LEU A N 1
ATOM 1823 C CA . LEU A 1 239 ? 0.499 -1.479 17.875 1 96.5 239 LEU A CA 1
ATOM 1824 C C . LEU A 1 239 ? 1.384 -0.65 16.953 1 96.5 239 LEU A C 1
ATOM 1826 O O . LEU A 1 239 ? 1.528 0.56 17.141 1 96.5 239 LEU A O 1
ATOM 1830 N N . ASP A 1 240 ? 2.041 -1.341 15.992 1 96.69 240 ASP A N 1
ATOM 1831 C CA . ASP A 1 240 ? 2.744 -0.612 14.945 1 96.69 240 ASP A CA 1
ATOM 1832 C C . ASP A 1 240 ? 1.762 0.027 13.969 1 96.69 240 ASP A C 1
ATOM 1834 O O . ASP A 1 240 ? 0.59 -0.356 13.914 1 96.69 240 ASP A O 1
ATOM 1838 N N . ILE A 1 241 ? 2.203 0.899 13.148 1 98.19 241 ILE A N 1
ATOM 1839 C CA . ILE A 1 241 ? 1.368 1.745 12.305 1 98.19 241 ILE A CA 1
ATOM 1840 C C . ILE A 1 241 ? 0.616 0.882 11.297 1 98.19 241 ILE A C 1
ATOM 1842 O O . ILE A 1 241 ? -0.535 1.171 10.961 1 98.19 241 ILE A O 1
ATOM 1846 N N . LEU A 1 242 ? 1.21 -0.201 10.789 1 98.25 242 LEU A N 1
ATOM 1847 C CA . LEU A 1 242 ? 0.537 -1.017 9.781 1 98.25 242 LEU A CA 1
ATOM 1848 C C . LEU A 1 242 ? -0.638 -1.773 10.398 1 98.25 242 LEU A C 1
ATOM 1850 O O . LEU A 1 242 ? -1.687 -1.915 9.766 1 98.25 242 LEU A O 1
ATOM 1854 N N . HIS A 1 243 ? -0.473 -2.23 11.609 1 97.75 243 HIS A N 1
ATOM 1855 C CA . HIS A 1 243 ? -1.592 -2.848 12.312 1 97.75 243 HIS A CA 1
ATOM 1856 C C . HIS A 1 243 ? -2.68 -1.824 12.617 1 97.75 243 HIS A C 1
ATOM 1858 O O . HIS A 1 243 ? -3.871 -2.129 12.516 1 97.75 243 HIS A O 1
ATOM 1864 N N . ILE A 1 244 ? -2.293 -0.689 13.008 1 98.12 244 ILE A N 1
ATOM 1865 C CA . ILE A 1 244 ? -3.268 0.371 13.242 1 98.12 244 ILE A CA 1
ATOM 1866 C C . ILE A 1 244 ? -4.051 0.649 11.961 1 98.12 244 ILE A C 1
ATOM 1868 O O . ILE A 1 244 ? -5.277 0.762 11.992 1 98.12 244 ILE A O 1
ATOM 1872 N N . MET A 1 245 ? -3.346 0.733 10.844 1 98.06 245 MET A N 1
ATOM 1873 C CA . MET A 1 245 ? -3.994 1.018 9.57 1 98.06 245 MET A CA 1
ATOM 1874 C C . MET A 1 245 ? -4.961 -0.1 9.188 1 98.06 245 MET A C 1
ATOM 1876 O O . MET A 1 245 ? -6 0.153 8.578 1 98.06 245 MET A O 1
ATOM 1880 N N . THR A 1 246 ? -4.625 -1.343 9.5 1 97.62 246 THR A N 1
ATOM 1881 C CA . THR A 1 246 ? -5.527 -2.463 9.266 1 97.62 246 THR A CA 1
ATOM 1882 C C . THR A 1 246 ? -6.832 -2.281 10.03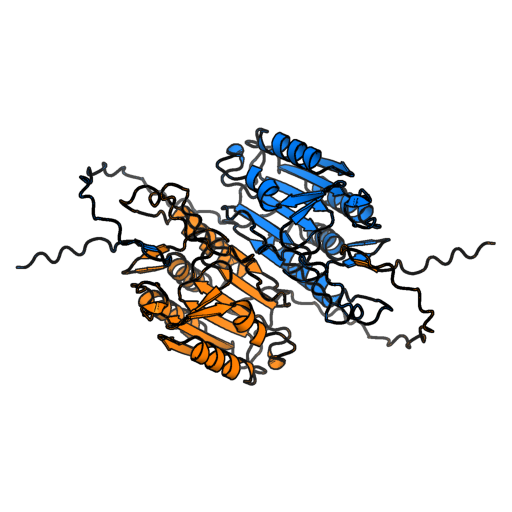9 1 97.62 246 THR A C 1
ATOM 1884 O O . THR A 1 246 ? -7.914 -2.537 9.516 1 97.62 246 THR A O 1
ATOM 1887 N N . ARG A 1 247 ? -6.727 -1.798 11.242 1 96.94 247 ARG A N 1
ATOM 1888 C CA . ARG A 1 247 ? -7.91 -1.554 12.055 1 96.94 247 ARG A CA 1
ATOM 1889 C C . ARG A 1 247 ? -8.703 -0.36 11.531 1 96.94 247 ARG A C 1
ATOM 1891 O O . ARG A 1 247 ? -9.93 -0.334 11.625 1 96.94 247 ARG A O 1
ATOM 1898 N N . VAL A 1 248 ? -8 0.645 11.031 1 96.81 248 VAL A N 1
ATOM 1899 C CA . VAL A 1 248 ? -8.68 1.747 10.352 1 96.81 248 VAL A CA 1
ATOM 1900 C C . VAL A 1 248 ? -9.5 1.209 9.188 1 96.81 248 VAL A C 1
ATOM 1902 O O . VAL A 1 248 ? -10.68 1.542 9.047 1 96.81 248 VAL A O 1
ATOM 1905 N N . ASN A 1 249 ? -8.891 0.334 8.344 1 94.31 249 ASN A N 1
ATOM 1906 C CA . ASN A 1 249 ? -9.594 -0.287 7.223 1 94.31 249 ASN A CA 1
ATOM 1907 C C . ASN A 1 249 ? -10.812 -1.074 7.688 1 94.31 249 ASN A C 1
ATOM 1909 O O . ASN A 1 249 ? -11.875 -1.013 7.062 1 94.31 249 ASN A O 1
ATOM 1913 N N . HIS A 1 250 ? -10.625 -1.782 8.797 1 94.06 250 HIS A N 1
ATOM 1914 C CA . HIS A 1 250 ? -11.727 -2.547 9.359 1 94.06 250 HIS A CA 1
ATOM 1915 C C . HIS A 1 250 ? -12.898 -1.639 9.727 1 94.06 250 HIS A C 1
ATOM 1917 O O . HIS A 1 250 ? -14.031 -1.896 9.32 1 94.06 250 HIS A O 1
ATOM 1923 N N . LYS A 1 251 ? -12.609 -0.597 10.414 1 92.88 251 LYS A N 1
ATOM 1924 C CA . LYS A 1 251 ? -13.648 0.319 10.875 1 92.88 251 LYS A CA 1
ATOM 1925 C C . LYS A 1 251 ? -14.367 0.978 9.703 1 92.88 251 LYS A C 1
ATOM 1927 O O . LYS A 1 251 ? -15.602 1.023 9.672 1 92.88 251 LYS A O 1
ATOM 1932 N N . VAL A 1 252 ? -13.609 1.493 8.719 1 90.19 252 VAL A N 1
ATOM 1933 C CA . VAL A 1 252 ? -14.195 2.176 7.574 1 90.19 252 VAL A CA 1
ATOM 1934 C C . VAL A 1 252 ? -15.062 1.203 6.781 1 90.19 252 VAL A C 1
ATOM 1936 O O . VAL A 1 252 ? -16.156 1.556 6.344 1 90.19 252 VAL A O 1
ATOM 1939 N N . ALA A 1 253 ? -14.602 -0.031 6.625 1 85.44 253 ALA A N 1
ATOM 1940 C CA . ALA A 1 253 ? -15.305 -1.034 5.832 1 85.44 253 ALA A CA 1
ATOM 1941 C C . ALA A 1 253 ? -16.594 -1.473 6.516 1 85.44 253 ALA A C 1
ATOM 1943 O O . ALA A 1 253 ? -17.609 -1.733 5.852 1 85.44 253 ALA A O 1
ATOM 1944 N N . VAL A 1 254 ? -16.625 -1.542 7.848 1 84 254 VAL A N 1
ATOM 1945 C CA . VAL A 1 254 ? -17.734 -2.148 8.586 1 84 254 VAL A CA 1
ATOM 1946 C C . VAL A 1 254 ? -18.719 -1.067 9.008 1 84 254 VAL A C 1
ATOM 1948 O O . VAL A 1 254 ? -19.938 -1.271 8.953 1 84 254 VAL A O 1
ATOM 1951 N N . GLU A 1 255 ? -18.234 0.057 9.398 1 79.38 255 GLU A N 1
ATOM 1952 C CA . GLU A 1 255 ? -19.094 1.008 10.109 1 79.38 255 GLU A CA 1
ATOM 1953 C C . GLU A 1 255 ? -19.641 2.066 9.156 1 79.38 255 GLU A C 1
ATOM 1955 O O . GLU A 1 255 ? -20.625 2.746 9.477 1 79.38 255 GLU A O 1
ATOM 1960 N N . PHE A 1 256 ? -19 2.199 8.016 1 73.25 256 PHE A N 1
ATOM 1961 C CA . PHE A 1 256 ? -19.406 3.363 7.234 1 73.25 256 PHE A CA 1
ATOM 1962 C C . PHE A 1 256 ? -20.031 2.939 5.91 1 73.25 256 PHE A C 1
ATOM 1964 O O . PHE A 1 256 ? -19.438 2.148 5.168 1 73.25 256 PHE A O 1
ATOM 1971 N N . GLU A 1 257 ? -21.219 3.355 5.797 1 68.56 257 GLU A N 1
ATOM 1972 C CA . GLU A 1 257 ? -21.953 3.244 4.539 1 68.56 257 GLU A CA 1
ATOM 1973 C C . GLU A 1 257 ? -22.625 4.562 4.18 1 68.56 257 GLU A C 1
ATOM 1975 O O . GLU A 1 257 ? -23.25 5.207 5.035 1 68.56 257 GLU A O 1
ATOM 1980 N N . SER A 1 258 ? -22.312 4.926 2.953 1 59.88 258 SER A N 1
ATOM 1981 C CA . SER A 1 258 ? -22.859 6.223 2.566 1 59.88 258 SER A CA 1
ATOM 1982 C C . SER A 1 258 ? -24.375 6.23 2.637 1 59.88 258 SER A C 1
ATOM 1984 O O . SER A 1 258 ? -25.016 5.223 2.336 1 59.88 258 SER A O 1
ATOM 1986 N N . VAL A 1 259 ? -24.891 7.168 3.363 1 54.06 259 VAL A N 1
ATOM 1987 C CA . VAL A 1 259 ? -26.312 7.434 3.371 1 54.06 259 VAL A CA 1
ATOM 1988 C C . VAL A 1 259 ? -26.625 8.648 2.494 1 54.06 259 VAL A C 1
ATOM 1990 O O . VAL A 1 259 ? -26.234 9.766 2.816 1 54.06 259 VAL A O 1
ATOM 1993 N N . SER A 1 260 ? -26.812 8.266 1.139 1 53.34 260 SER A N 1
ATOM 1994 C CA . SER A 1 260 ? -27.172 9.344 0.229 1 53.34 260 SER A CA 1
ATOM 1995 C C . SER A 1 260 ? -28.531 9.086 -0.41 1 53.34 260 SER A C 1
ATOM 1997 O O . SER A 1 260 ? -28.906 7.938 -0.658 1 53.34 260 SER A O 1
ATOM 1999 N N . ASN A 1 261 ? -29.297 10.062 -0.357 1 50.66 261 ASN A N 1
ATOM 2000 C CA . ASN A 1 261 ? -30.594 9.984 -1.035 1 50.66 261 ASN A CA 1
ATOM 2001 C C . ASN A 1 261 ? -30.438 9.992 -2.553 1 50.66 261 ASN A C 1
ATOM 2003 O O . ASN A 1 261 ? -31.406 9.805 -3.287 1 50.66 261 ASN A O 1
ATOM 2007 N N . SER A 1 262 ? -29.234 10.375 -2.982 1 52.22 262 SER A N 1
ATOM 2008 C CA . SER A 1 262 ? -29.016 10.359 -4.426 1 52.22 262 SER A CA 1
ATOM 2009 C C . SER A 1 262 ? -28.734 8.945 -4.93 1 52.22 262 SER A C 1
ATOM 2011 O O . SER A 1 262 ? -27.922 8.219 -4.348 1 52.22 262 SER A O 1
ATOM 2013 N N . PRO A 1 263 ? -29.531 8.664 -5.984 1 52.28 263 PRO A N 1
ATOM 2014 C CA . PRO A 1 263 ? -29.297 7.348 -6.586 1 52.28 263 PRO A CA 1
ATOM 2015 C C . PRO A 1 263 ? -27.844 7.141 -7.016 1 52.28 263 PRO A C 1
ATOM 2017 O O . PRO A 1 263 ? -27.203 8.086 -7.469 1 52.28 263 PRO A O 1
ATOM 2020 N N . GLY A 1 264 ? -27.141 6.156 -6.785 1 52.59 264 GLY A N 1
ATOM 2021 C CA . GLY A 1 264 ? -25.797 5.816 -7.203 1 52.59 264 GLY A CA 1
ATOM 2022 C C . GLY A 1 264 ? -24.766 6.039 -6.113 1 52.59 264 GLY A C 1
ATOM 2023 O O . GLY A 1 264 ? -23.641 5.543 -6.211 1 52.59 264 GLY A O 1
ATOM 2024 N N . PHE A 1 265 ? -25.234 6.961 -5.188 1 53.5 265 PHE A N 1
ATOM 2025 C CA . PHE A 1 265 ? -24.266 7.254 -4.137 1 53.5 265 PHE A CA 1
ATOM 2026 C C . PHE A 1 265 ? -24.656 6.574 -2.832 1 53.5 265 PHE A C 1
ATOM 2028 O O . PHE A 1 265 ? -24.031 6.793 -1.797 1 53.5 265 PHE A O 1
ATOM 2035 N N . HIS A 1 266 ? -25.75 5.848 -2.959 1 52.28 266 HIS A N 1
ATOM 2036 C CA . HIS A 1 266 ? -26.219 5.16 -1.759 1 52.28 266 HIS A CA 1
ATOM 2037 C C . HIS A 1 266 ? -25.531 3.807 -1.602 1 52.28 266 HIS A C 1
ATOM 2039 O O . HIS A 1 266 ? -25.281 3.109 -2.59 1 52.28 266 HIS A O 1
ATOM 2045 N N . ALA A 1 267 ? -25.156 3.551 -0.444 1 55.66 267 ALA A N 1
ATOM 2046 C CA . ALA A 1 267 ? -24.609 2.262 -0.033 1 55.66 267 ALA A CA 1
ATOM 2047 C C . ALA A 1 267 ? -23.203 2.051 -0.612 1 55.66 267 ALA A C 1
ATOM 2049 O O . ALA A 1 267 ? -22.828 0.927 -0.956 1 55.66 267 ALA A O 1
ATOM 2050 N N . LYS A 1 268 ? -22.594 3.379 -0.856 1 64.75 268 LYS A N 1
ATOM 2051 C CA . LYS A 1 268 ? -21.234 3.264 -1.349 1 64.75 268 LYS A CA 1
ATOM 2052 C C . LYS A 1 268 ? -20.25 3.088 -0.197 1 64.75 268 LYS A C 1
ATOM 2054 O O . LYS A 1 268 ? -20.516 3.508 0.93 1 64.75 268 LYS A O 1
ATOM 2059 N N . LYS A 1 269 ? -19.328 2.26 -0.527 1 67.06 269 LYS A N 1
ATOM 2060 C CA . LYS A 1 269 ? -18.312 1.971 0.48 1 67.06 269 LYS A CA 1
ATOM 2061 C C . LYS A 1 269 ? -16.953 2.488 0.045 1 67.06 269 LYS A C 1
ATOM 2063 O O . LYS A 1 269 ? -16.734 2.762 -1.138 1 67.06 269 LYS A O 1
ATOM 2068 N N . GLN A 1 270 ? -16.25 2.932 0.976 1 77.5 270 GLN A N 1
ATOM 2069 C CA . GLN A 1 270 ? -14.875 3.393 0.861 1 77.5 270 GLN A CA 1
ATOM 2070 C C . GLN A 1 270 ? -13.93 2.504 1.663 1 77.5 270 GLN A C 1
ATOM 2072 O O . GLN A 1 270 ? -14.297 1.99 2.721 1 77.5 270 GLN A O 1
ATOM 2077 N N . ILE A 1 271 ? -12.812 2.227 1.073 1 85.06 271 ILE A N 1
ATOM 2078 C CA . ILE A 1 271 ? -11.773 1.554 1.843 1 85.06 271 ILE A CA 1
ATOM 2079 C C . ILE A 1 271 ? -10.445 2.289 1.667 1 85.06 271 ILE A C 1
ATOM 2081 O O . ILE A 1 271 ? -10.016 2.549 0.541 1 85.06 271 ILE A O 1
ATOM 2085 N N . PRO A 1 272 ? -9.867 2.662 2.77 1 91.19 272 PRO A N 1
ATOM 2086 C CA . PRO A 1 272 ? -8.531 3.258 2.65 1 91.19 272 PRO A CA 1
ATOM 2087 C C . PRO A 1 272 ? -7.512 2.303 2.035 1 91.19 272 PRO A C 1
ATOM 2089 O O . PRO A 1 272 ? -7.656 1.082 2.143 1 91.19 272 PRO A O 1
ATOM 2092 N N . CYS A 1 273 ? -6.559 2.881 1.357 1 91.19 273 CYS A N 1
ATOM 2093 C CA . CYS A 1 273 ? -5.473 2.129 0.743 1 91.19 273 CYS A CA 1
ATOM 2094 C C . CYS A 1 273 ? -4.125 2.539 1.329 1 91.19 273 CYS A C 1
ATOM 2096 O O . CYS A 1 273 ? -3.76 3.715 1.289 1 91.19 273 CYS A O 1
ATOM 2098 N N . ILE A 1 274 ? -3.393 1.531 1.812 1 94.38 274 ILE A N 1
ATOM 2099 C CA . ILE A 1 274 ? -2.094 1.782 2.428 1 94.38 274 ILE A CA 1
ATOM 2100 C C . ILE A 1 274 ? -0.979 1.344 1.481 1 94.38 274 ILE A C 1
ATOM 2102 O O . ILE A 1 274 ? -0.895 0.169 1.114 1 94.38 274 ILE A O 1
ATOM 2106 N N . ALA A 1 275 ? -0.252 2.291 1.067 1 92.62 275 ALA A N 1
ATOM 2107 C CA . ALA A 1 275 ? 0.959 1.991 0.307 1 92.62 275 ALA A CA 1
ATOM 2108 C C . ALA A 1 275 ? 2.203 2.125 1.181 1 92.62 275 ALA A C 1
ATOM 2110 O O . ALA A 1 275 ? 2.564 3.23 1.593 1 92.62 275 ALA A O 1
ATOM 2111 N N . SER A 1 276 ? 2.865 0.98 1.391 1 95.75 276 SER A N 1
ATOM 2112 C CA . SER A 1 276 ? 3.959 0.999 2.357 1 95.75 276 SER A CA 1
ATOM 2113 C C . SER A 1 276 ? 5.273 0.581 1.71 1 95.75 276 SER A C 1
ATOM 2115 O O . SER A 1 276 ? 5.328 -0.415 0.985 1 95.75 276 SER A O 1
ATOM 2117 N N . MET A 1 277 ? 6.25 1.365 1.974 1 94.69 277 MET A N 1
ATOM 2118 C CA . MET A 1 277 ? 7.645 1.051 1.668 1 94.69 277 MET A CA 1
ATOM 2119 C C . MET A 1 277 ? 8.5 1.099 2.928 1 94.69 277 MET A C 1
ATOM 2121 O O . MET A 1 277 ? 9.703 1.372 2.855 1 94.69 277 MET A O 1
ATOM 2125 N N . LEU A 1 278 ? 7.852 0.905 4.035 1 96.69 278 LEU A N 1
ATOM 2126 C CA . LEU A 1 278 ? 8.57 0.854 5.301 1 96.69 278 LEU A CA 1
ATOM 2127 C C . LEU A 1 278 ? 9.523 -0.335 5.336 1 96.69 278 LEU A C 1
ATOM 2129 O O . LEU A 1 278 ? 9.18 -1.426 4.875 1 96.69 278 LEU A O 1
ATOM 2133 N N . THR A 1 279 ? 10.688 -0.078 5.941 1 95.31 279 THR A N 1
ATOM 2134 C CA . THR A 1 279 ? 11.688 -1.138 6.023 1 95.31 279 THR A CA 1
ATOM 2135 C C . THR A 1 279 ? 11.797 -1.668 7.449 1 95.31 279 THR A C 1
ATOM 2137 O O . THR A 1 279 ? 12.492 -2.656 7.699 1 95.31 279 THR A O 1
ATOM 2140 N N . LYS A 1 280 ? 11.18 -1.035 8.328 1 96.5 280 LYS A N 1
ATOM 2141 C CA . LYS A 1 280 ? 11.055 -1.454 9.727 1 96.5 280 LYS A CA 1
ATOM 2142 C C . LYS A 1 280 ? 9.656 -1.156 10.266 1 96.5 280 LYS A C 1
ATOM 2144 O O . LYS A 1 280 ? 8.875 -0.45 9.625 1 96.5 280 LYS A O 1
ATOM 2149 N N . GLU A 1 281 ? 9.352 -1.799 11.398 1 97 281 GLU A N 1
ATOM 2150 C CA . GLU A 1 281 ? 8.086 -1.529 12.07 1 97 281 GLU A CA 1
ATOM 2151 C C . GLU A 1 281 ? 8.109 -0.171 12.766 1 97 281 GLU A C 1
ATOM 2153 O O . GLU A 1 281 ? 9.062 0.156 13.469 1 97 281 GLU A O 1
ATOM 2158 N N . MET A 1 282 ? 7.07 0.615 12.586 1 97.62 282 MET A N 1
ATOM 2159 C CA . MET A 1 282 ? 6.996 1.947 13.18 1 97.62 282 MET A CA 1
ATOM 2160 C C . MET A 1 282 ? 6.012 1.97 14.344 1 97.62 282 MET A C 1
ATOM 2162 O O . MET A 1 282 ? 4.812 1.745 14.156 1 97.62 282 MET A O 1
ATOM 2166 N N . TYR A 1 283 ? 6.562 2.219 15.508 1 96.62 283 TYR A N 1
ATOM 2167 C CA . TYR A 1 283 ? 5.781 2.426 16.719 1 96.62 283 TYR A CA 1
ATOM 2168 C C . TYR A 1 283 ? 5.852 3.879 17.172 1 96.62 283 TYR A C 1
ATOM 2170 O O . TYR A 1 283 ? 6.895 4.523 17.047 1 96.62 283 TYR A O 1
ATOM 2178 N N . PHE A 1 284 ? 4.711 4.387 17.75 1 96.88 284 PHE A N 1
ATOM 2179 C CA . PHE A 1 284 ? 4.691 5.758 18.234 1 96.88 284 PHE A CA 1
ATOM 2180 C C . PHE A 1 284 ? 5.242 5.832 19.656 1 96.88 284 PHE A C 1
ATOM 2182 O O . PHE A 1 284 ? 5.516 6.922 20.172 1 96.88 284 PHE A O 1
ATOM 2189 N N . SER A 1 285 ? 5.383 4.707 20.328 1 91.62 285 SER A N 1
ATOM 2190 C CA . SER A 1 285 ? 5.879 4.641 21.703 1 91.62 285 SER A CA 1
ATOM 2191 C C . SER A 1 285 ? 6.93 3.543 21.859 1 91.62 285 SER A C 1
ATOM 2193 O O . SER A 1 285 ? 6.938 2.576 21.094 1 91.62 285 SER A O 1
ATOM 2195 N N . PRO A 1 286 ? 7.828 3.748 22.828 1 85.38 286 PRO A N 1
ATOM 2196 C CA . PRO A 1 286 ? 8.883 2.752 23.031 1 85.38 286 PRO A CA 1
ATOM 2197 C C . PRO A 1 286 ? 8.336 1.396 23.469 1 85.38 286 PRO A C 1
ATOM 2199 O O . PRO A 1 286 ? 7.273 1.327 24.094 1 85.38 286 PRO A O 1
ATOM 2202 N N . MET B 1 1 ? -39.875 29.484 19.859 1 22.75 1 MET B N 1
ATOM 2203 C CA . MET B 1 1 ? -38.969 28.469 20.359 1 22.75 1 MET B CA 1
ATOM 2204 C C . MET B 1 1 ? -38.438 27.594 19.219 1 22.75 1 MET B C 1
ATOM 2206 O O . MET B 1 1 ? -39.219 26.828 18.625 1 22.75 1 MET B O 1
ATOM 2210 N N . SER B 1 2 ? -37.594 28.141 18.297 1 24.78 2 SER B N 1
ATOM 2211 C CA . SER B 1 2 ? -37.188 27.703 16.969 1 24.78 2 SER B CA 1
ATOM 2212 C C . SER B 1 2 ? -36.531 26.328 17.016 1 24.78 2 SER B C 1
ATOM 2214 O O . SER B 1 2 ? -35.625 26.109 17.844 1 24.78 2 SER B O 1
ATOM 2216 N N . GLU B 1 3 ? -37.25 25.219 16.781 1 24.69 3 GLU B N 1
ATOM 2217 C CA . GLU B 1 3 ? -36.906 23.797 16.797 1 24.69 3 GLU B CA 1
ATOM 2218 C C . GLU B 1 3 ? -35.688 23.5 15.961 1 24.69 3 GLU B C 1
ATOM 2220 O O . GLU B 1 3 ? -35.719 23.641 14.734 1 24.69 3 GLU B O 1
ATOM 2225 N N . ASN B 1 4 ? -34.5 24.031 16.328 1 27.06 4 ASN B N 1
ATOM 2226 C CA . ASN B 1 4 ? -33.219 23.828 15.672 1 27.06 4 ASN B CA 1
ATOM 2227 C C . ASN B 1 4 ? -32.938 22.359 15.438 1 27.06 4 ASN B C 1
ATOM 2229 O O . ASN B 1 4 ? -32.531 21.641 16.359 1 27.06 4 ASN B O 1
ATOM 2233 N N . GLY B 1 5 ? -33.781 21.641 14.641 1 29.02 5 GLY B N 1
ATOM 2234 C CA . GLY B 1 5 ? -33.656 20.234 14.305 1 29.02 5 GLY B CA 1
ATOM 2235 C C . GLY B 1 5 ? -32.25 19.844 13.867 1 29.02 5 GLY B C 1
ATOM 2236 O O . GLY B 1 5 ? -31.734 20.391 12.891 1 29.02 5 GLY B O 1
ATOM 2237 N N . SER B 1 6 ? -31.281 19.609 14.75 1 34.56 6 SER B N 1
ATOM 2238 C CA . SER B 1 6 ? -29.938 19.078 14.594 1 34.56 6 SER B CA 1
ATOM 2239 C C . SER B 1 6 ? -29.922 17.875 13.641 1 34.56 6 SER B C 1
ATOM 2241 O O . SER B 1 6 ? -30.234 16.75 14.047 1 34.56 6 SER B O 1
ATOM 2243 N N . GLY B 1 7 ? -30.438 17.953 12.398 1 36.91 7 GLY B N 1
ATOM 2244 C CA . GLY B 1 7 ? -30.438 16.828 11.484 1 36.91 7 GLY B CA 1
ATOM 2245 C C . GLY B 1 7 ? -29.062 16.188 11.32 1 36.91 7 GLY B C 1
ATOM 2246 O O . GLY B 1 7 ? -28.047 16.797 11.656 1 36.91 7 GLY B O 1
ATOM 2247 N N . PRO B 1 8 ? -28.969 14.844 11.258 1 46.38 8 PRO B N 1
ATOM 2248 C CA . PRO B 1 8 ? -27.719 14.125 11.008 1 46.38 8 PRO B CA 1
ATOM 2249 C C . PRO B 1 8 ? -26.906 14.719 9.852 1 46.38 8 PRO B C 1
ATOM 2251 O O . PRO B 1 8 ? -27.484 15.312 8.938 1 46.38 8 PRO B O 1
ATOM 2254 N N . GLY B 1 9 ? -25.859 15.289 10.141 1 51.66 9 GLY B N 1
ATOM 2255 C CA . GLY B 1 9 ? -25.016 15.898 9.133 1 51.66 9 GLY B CA 1
ATOM 2256 C C . GLY B 1 9 ? -24.984 15.125 7.828 1 51.66 9 GLY B C 1
ATOM 2257 O O . GLY B 1 9 ? -25.281 13.93 7.801 1 51.66 9 GLY B O 1
ATOM 2258 N N . GLN B 1 10 ? -25.234 15.68 6.688 1 61.97 10 GLN B N 1
ATOM 2259 C CA . GLN B 1 10 ? -25.25 15.109 5.344 1 61.97 10 GLN B CA 1
ATOM 2260 C C . GLN B 1 10 ? -23.844 14.734 4.895 1 61.97 10 GLN B C 1
ATOM 2262 O O . GLN B 1 10 ? -22.875 15.453 5.172 1 61.97 10 GLN B O 1
ATOM 2267 N N . ASP B 1 11 ? -23.594 13.5 4.43 1 65.81 11 ASP B N 1
ATOM 2268 C CA . ASP B 1 11 ? -22.312 13.062 3.855 1 65.81 11 ASP B CA 1
ATOM 2269 C C . ASP B 1 11 ? -22.047 13.75 2.518 1 65.81 11 ASP B C 1
ATOM 2271 O O . ASP B 1 11 ? -22.969 13.961 1.729 1 65.81 11 ASP B O 1
ATOM 2275 N N . SER B 1 12 ? -20.938 14.406 2.432 1 70.81 12 SER B N 1
ATOM 2276 C CA . SER B 1 12 ? -20.484 15.016 1.185 1 70.81 12 SER B CA 1
ATOM 2277 C C . SER B 1 12 ? -19.234 14.328 0.654 1 70.81 12 SER B C 1
ATOM 2279 O O . SER B 1 12 ? -18.562 13.602 1.388 1 70.81 12 SER B O 1
ATOM 2281 N N . THR B 1 13 ? -19.062 14.414 -0.683 1 67.12 13 THR B N 1
ATOM 2282 C CA . THR B 1 13 ? -17.891 13.805 -1.307 1 67.12 13 THR B CA 1
ATOM 2283 C C . THR B 1 13 ? -16.812 14.859 -1.587 1 67.12 13 THR B C 1
ATOM 2285 O O . THR B 1 13 ? -17.125 16.016 -1.837 1 67.12 13 THR B O 1
ATOM 2288 N N . ASP B 1 14 ? -15.758 14.586 -1.32 1 61.12 14 ASP B N 1
ATOM 2289 C CA . ASP B 1 14 ? -14.648 15.469 -1.67 1 61.12 14 ASP B CA 1
ATOM 2290 C C . ASP B 1 14 ? -14.359 15.422 -3.17 1 61.12 14 ASP B C 1
ATOM 2292 O O . ASP B 1 14 ? -13.258 15.742 -3.605 1 61.12 14 ASP B O 1
ATOM 2296 N N . ALA B 1 15 ? -15.445 14.969 -3.887 1 54.84 15 ALA B N 1
ATOM 2297 C CA . ALA B 1 15 ? -15.383 14.992 -5.344 1 54.84 15 ALA B CA 1
ATOM 2298 C C . ALA B 1 15 ? -15.992 16.281 -5.898 1 54.84 15 ALA B C 1
ATOM 2300 O O . ALA B 1 15 ? -16.719 16.984 -5.191 1 54.84 15 ALA B O 1
ATOM 2301 N N . ARG B 1 16 ? -15.812 16.688 -7.188 1 47.59 16 ARG B N 1
ATOM 2302 C CA . ARG B 1 16 ? -16.406 17.844 -7.848 1 47.59 16 ARG B CA 1
ATOM 2303 C C . ARG B 1 16 ? -17.922 17.734 -7.875 1 47.59 16 ARG B C 1
ATOM 2305 O O . ARG B 1 16 ? -18.469 16.688 -8.242 1 47.59 16 ARG B O 1
ATOM 2312 N N . GLY B 1 17 ? -18.641 18.516 -7.066 1 40.66 17 GLY B N 1
ATOM 2313 C CA . GLY B 1 17 ? -20.062 18.531 -6.793 1 40.66 17 GLY B CA 1
ATOM 2314 C C . GLY B 1 17 ? -20.906 18.922 -7.996 1 40.66 17 GLY B C 1
ATOM 2315 O O . GLY B 1 17 ? -20.703 20 -8.57 1 40.66 17 GLY B O 1
ATOM 2316 N N . ASP B 1 18 ? -21.5 18.062 -8.758 1 34.38 18 ASP B N 1
ATOM 2317 C CA . ASP B 1 18 ? -22.594 18.578 -9.555 1 34.38 18 ASP B CA 1
ATOM 2318 C C . ASP B 1 18 ? -23.766 18.984 -8.672 1 34.38 18 ASP B C 1
ATOM 2320 O O . ASP B 1 18 ? -24 18.391 -7.613 1 34.38 18 ASP B O 1
ATOM 2324 N N . ASP B 1 19 ? -24.344 20.188 -8.789 1 33.34 19 ASP B N 1
ATOM 2325 C CA . ASP B 1 19 ? -25.516 20.812 -8.195 1 33.34 19 ASP B CA 1
ATOM 2326 C C . ASP B 1 19 ? -26.766 19.938 -8.383 1 33.34 19 ASP B C 1
ATOM 2328 O O . ASP B 1 19 ? -27.5 20.109 -9.352 1 33.34 19 ASP B O 1
ATOM 2332 N N . GLY B 1 20 ? -26.781 18.688 -8.375 1 30.08 20 GLY B N 1
ATOM 2333 C CA . GLY B 1 20 ? -28.078 18.094 -8.68 1 30.08 20 GLY B CA 1
ATOM 2334 C C . GLY B 1 20 ? -29.156 18.5 -7.68 1 30.08 20 GLY B C 1
ATOM 2335 O O . GLY B 1 20 ? -28.844 18.891 -6.555 1 30.08 20 GLY B O 1
ATOM 2336 N N . GLN B 1 21 ? -30.391 18.781 -8.203 1 27.42 21 GLN B N 1
ATOM 2337 C CA . GLN B 1 21 ? -31.688 19.188 -7.656 1 27.42 21 GLN B CA 1
ATOM 2338 C C . GLN B 1 21 ? -32.125 18.234 -6.559 1 27.42 21 GLN B C 1
ATOM 2340 O O . GLN B 1 21 ? -31.922 17.031 -6.648 1 27.42 21 GLN B O 1
ATOM 2345 N N . GLN B 1 22 ? -32.594 18.781 -5.441 1 27.36 22 GLN B N 1
ATOM 2346 C CA . GLN B 1 22 ? -33.094 18.344 -4.141 1 27.36 22 GLN B CA 1
ATOM 2347 C C . GLN B 1 22 ? -34.312 17.438 -4.285 1 27.36 22 GLN B C 1
ATOM 2349 O O . GLN B 1 22 ? -35.406 17.922 -4.617 1 27.36 22 GLN B O 1
ATOM 2354 N N . SER B 1 23 ? -34.312 16.281 -5.012 1 24.31 23 SER B N 1
ATOM 2355 C CA . SER B 1 23 ? -35.625 15.703 -4.941 1 24.31 23 SER B CA 1
ATOM 2356 C C . SER B 1 23 ? -35.969 15.242 -3.529 1 24.31 23 SER B C 1
ATOM 2358 O O . SER B 1 23 ? -35.094 14.82 -2.787 1 24.31 23 SER B O 1
ATOM 2360 N N . SER B 1 24 ? -37.188 15.57 -2.959 1 23.64 24 SER B N 1
ATOM 2361 C CA . SER B 1 24 ? -37.906 15.492 -1.701 1 23.64 24 SER B CA 1
ATOM 2362 C C . SER B 1 24 ? -38.188 14.047 -1.313 1 23.64 24 SER B C 1
ATOM 2364 O O . SER B 1 24 ? -39 13.781 -0.42 1 23.64 24 SER B O 1
ATOM 2366 N N . GLY B 1 25 ? -37.469 13.023 -1.715 1 22.62 25 GLY B N 1
ATOM 2367 C CA . GLY B 1 25 ? -38.156 11.773 -1.446 1 22.62 25 GLY B CA 1
ATOM 2368 C C . GLY B 1 25 ? -38.312 11.484 0.035 1 22.62 25 GLY B C 1
ATOM 2369 O O . GLY B 1 25 ? -37.594 12.031 0.862 1 22.62 25 GLY B O 1
ATOM 2370 N N . SER B 1 26 ? -39.562 11.008 0.511 1 24.3 26 SER B N 1
ATOM 2371 C CA . SER B 1 26 ? -40.25 10.617 1.743 1 24.3 26 SER B CA 1
ATOM 2372 C C . SER B 1 26 ? -39.5 9.477 2.434 1 24.3 26 SER B C 1
ATOM 2374 O O . SER B 1 26 ? -39.344 8.398 1.858 1 24.3 26 SER B O 1
ATOM 2376 N N . LEU B 1 27 ? -38.531 9.781 3.232 1 23.66 27 LEU B N 1
ATOM 2377 C CA . LEU B 1 27 ? -37.688 8.789 3.916 1 23.66 27 LEU B CA 1
ATOM 2378 C C . LEU B 1 27 ? -38.531 7.988 4.914 1 23.66 27 LEU B C 1
ATOM 2380 O O . LEU B 1 27 ? -39.125 8.555 5.82 1 23.66 27 LEU B O 1
ATOM 2384 N N . SER B 1 28 ? -39.219 6.879 4.414 1 22.31 28 SER B N 1
ATOM 2385 C CA . SER B 1 28 ? -39.906 5.969 5.32 1 22.31 28 SER B CA 1
ATOM 2386 C C . SER B 1 28 ? -39 5.48 6.43 1 22.31 28 SER B C 1
ATOM 2388 O O . SER B 1 28 ? -37.812 5.18 6.188 1 22.31 28 SER B O 1
ATOM 2390 N N . ALA B 1 29 ? -39.438 5.672 7.734 1 26.19 29 ALA B N 1
ATOM 2391 C CA . ALA B 1 29 ? -38.875 5.371 9.055 1 26.19 29 ALA B CA 1
ATOM 2392 C C . ALA B 1 29 ? -38.656 3.869 9.227 1 26.19 29 ALA B C 1
ATOM 2394 O O . ALA B 1 29 ? -39.625 3.1 9.305 1 26.19 29 ALA B O 1
ATOM 2395 N N . THR B 1 30 ? -37.656 3.23 8.516 1 25.14 30 THR B N 1
ATOM 2396 C CA . THR B 1 30 ? -37.469 1.806 8.766 1 25.14 30 THR B CA 1
ATOM 2397 C C . THR B 1 30 ? -37.25 1.534 10.25 1 25.14 30 THR B C 1
ATOM 2399 O O . THR B 1 30 ? -36.656 2.35 10.953 1 25.14 30 THR B O 1
ATOM 2402 N N . ALA B 1 31 ? -38 0.496 10.883 1 26.02 31 ALA B N 1
ATOM 2403 C CA . ALA B 1 31 ? -38.156 -0.086 12.211 1 26.02 31 ALA B CA 1
ATOM 2404 C C . ALA B 1 31 ? -36.781 -0.466 12.805 1 26.02 31 ALA B C 1
ATOM 2406 O O . ALA B 1 31 ? -35.906 -0.912 12.086 1 26.02 31 ALA B O 1
ATOM 2407 N N . PRO B 1 32 ? -36.531 0.033 14.102 1 27.72 32 PRO B N 1
ATOM 2408 C CA . PRO B 1 32 ? -35.281 -0.201 14.852 1 27.72 32 PRO B CA 1
ATOM 2409 C C . PRO B 1 32 ? -35 -1.686 15.07 1 27.72 32 PRO B C 1
ATOM 2411 O O . PRO B 1 32 ? -35.844 -2.406 15.602 1 27.72 32 PRO B O 1
ATOM 2414 N N . VAL B 1 33 ? -34.531 -2.533 14.148 1 28.7 33 VAL B N 1
ATOM 2415 C CA . VAL B 1 33 ? -34.219 -3.906 14.523 1 28.7 33 VAL B CA 1
ATOM 2416 C C . VAL B 1 33 ? -33.25 -3.902 15.703 1 28.7 33 VAL B C 1
ATOM 2418 O O . VAL B 1 33 ? -32.25 -3.188 15.695 1 28.7 33 VAL B O 1
ATOM 2421 N N . GLU B 1 34 ? -33.719 -4.254 16.875 1 26.34 34 GLU B N 1
ATOM 2422 C CA . GLU B 1 34 ? -32.969 -4.512 18.109 1 26.34 34 GLU B CA 1
ATOM 2423 C C . GLU B 1 34 ? -31.859 -5.523 17.906 1 26.34 34 GLU B C 1
ATOM 2425 O O . GLU B 1 34 ? -32.125 -6.711 17.688 1 26.34 34 GLU B O 1
ATOM 2430 N N . VAL B 1 35 ? -30.859 -5.25 17.141 1 28.52 35 VAL B N 1
ATOM 2431 C CA . VAL B 1 35 ? -29.781 -6.223 17.062 1 28.52 35 VAL B CA 1
ATOM 2432 C C . VAL B 1 35 ? -29.094 -6.336 18.422 1 28.52 35 VAL B C 1
ATOM 2434 O O . VAL B 1 35 ? -28.766 -5.324 19.047 1 28.52 35 VAL B O 1
ATOM 2437 N N . ASP B 1 36 ? -29.438 -7.289 19.25 1 28.66 36 ASP B N 1
ATOM 2438 C CA . ASP B 1 36 ? -28.688 -7.691 20.453 1 28.66 36 ASP B CA 1
ATOM 2439 C C . ASP B 1 36 ? -27.188 -7.66 20.188 1 28.66 36 ASP B C 1
ATOM 2441 O O . ASP B 1 36 ? -26.672 -8.398 19.344 1 28.66 36 ASP B O 1
ATOM 2445 N N . ALA B 1 37 ? -26.578 -6.582 20.469 1 32.38 37 ALA B N 1
ATOM 2446 C CA . ALA B 1 37 ? -25.156 -6.34 20.25 1 32.38 37 ALA B CA 1
ATOM 2447 C C . ALA B 1 37 ? -24.297 -7.191 21.188 1 32.38 37 ALA B C 1
ATOM 2449 O O . ALA B 1 37 ? -24.125 -6.848 22.359 1 32.38 37 ALA B O 1
ATOM 2450 N N . LYS B 1 38 ? -24.484 -8.516 21.312 1 32.94 38 LYS B N 1
ATOM 2451 C CA . LYS B 1 38 ? -23.391 -9.172 22.031 1 32.94 38 LYS B CA 1
ATOM 2452 C C . LYS B 1 38 ? -22.047 -8.617 21.594 1 32.94 38 LYS B C 1
ATOM 2454 O O . LYS B 1 38 ? -21.812 -8.383 20.406 1 32.94 38 LYS B O 1
ATOM 2459 N N . PRO B 1 39 ? -21.25 -8.023 22.469 1 35.59 39 PRO B N 1
ATOM 2460 C CA . PRO B 1 39 ? -19.953 -7.5 22.062 1 35.59 39 PRO B CA 1
ATOM 2461 C C . PRO B 1 39 ? -19.125 -8.531 21.297 1 35.59 39 PRO B C 1
ATOM 2463 O O . PRO B 1 39 ? -18.828 -9.602 21.828 1 35.59 39 PRO B O 1
ATOM 2466 N N . VAL B 1 40 ? -19.328 -8.977 20.188 1 38.59 40 VAL B N 1
ATOM 2467 C CA . VAL B 1 40 ? -18.5 -9.898 19.422 1 38.59 40 VAL B CA 1
ATOM 2468 C C . VAL B 1 40 ? -17.031 -9.531 19.578 1 38.59 40 VAL B C 1
ATOM 2470 O O . VAL B 1 40 ? -16.641 -8.406 19.266 1 38.59 40 VAL B O 1
ATOM 2473 N N . SER B 1 41 ? -16.328 -9.906 20.609 1 43.41 41 SER B N 1
ATOM 2474 C CA . SER B 1 41 ? -14.875 -9.797 20.672 1 43.41 41 SER B CA 1
ATOM 2475 C C . SER B 1 41 ? -14.266 -9.859 19.266 1 43.41 41 SER B C 1
ATOM 2477 O O . SER B 1 41 ? -14.328 -10.898 18.609 1 43.41 41 SER B O 1
ATOM 2479 N N . HIS B 1 42 ? -14.438 -8.875 18.5 1 56.62 42 HIS B N 1
ATOM 2480 C CA . HIS B 1 42 ? -14.062 -8.773 17.078 1 56.62 42 HIS B CA 1
ATOM 2481 C C . HIS B 1 42 ? -12.57 -8.992 16.891 1 56.62 42 HIS B C 1
ATOM 2483 O O . HIS B 1 42 ? -11.75 -8.25 17.438 1 56.62 42 HIS B O 1
ATOM 2489 N N . SER B 1 43 ? -12.133 -10.312 16.672 1 80.44 43 SER B N 1
ATOM 2490 C CA . SER B 1 43 ? -10.75 -10.648 16.344 1 80.44 43 SER B CA 1
ATOM 2491 C C . SER B 1 43 ? -10.297 -9.898 15.094 1 80.44 43 SER B C 1
ATOM 2493 O O . SER B 1 43 ? -11.039 -9.805 14.109 1 80.44 43 SER B O 1
ATOM 2495 N N . PHE B 1 44 ? -9.305 -9.055 15.203 1 91.44 44 PHE B N 1
ATOM 2496 C CA . PHE B 1 44 ? -8.703 -8.352 14.07 1 91.44 44 PHE B CA 1
ATOM 2497 C C . PHE B 1 44 ? -7.816 -9.281 13.258 1 91.44 44 PHE B C 1
ATOM 2499 O O . PHE B 1 44 ? -6.855 -8.836 12.625 1 91.44 44 PHE B O 1
ATOM 2506 N N . ARG B 1 45 ? -8.219 -10.641 13.375 1 94.75 45 ARG B N 1
ATOM 2507 C CA . ARG B 1 45 ? -7.496 -11.633 12.578 1 94.75 45 ARG B CA 1
ATOM 2508 C C . ARG B 1 45 ? -8.438 -12.375 11.641 1 94.75 45 ARG B C 1
ATOM 2510 O O . ARG B 1 45 ? -9.555 -12.727 12.023 1 94.75 45 ARG B O 1
ATOM 2517 N N . TYR B 1 46 ? -7.953 -12.586 10.438 1 96.69 46 TYR B N 1
ATOM 2518 C CA . TYR B 1 46 ? -8.719 -13.453 9.547 1 96.69 46 TYR B CA 1
ATOM 2519 C C . TYR B 1 46 ? -8.805 -14.867 10.102 1 96.69 46 TYR B C 1
ATOM 2521 O O . TYR B 1 46 ? -7.832 -15.383 10.656 1 96.69 46 TYR B O 1
ATOM 2529 N N . SER B 1 47 ? -9.906 -15.531 9.875 1 94.19 47 SER B N 1
ATOM 2530 C CA . SER B 1 47 ? -10.102 -16.891 10.367 1 94.19 47 SER B CA 1
ATOM 2531 C C . SER B 1 47 ? -9.391 -17.906 9.477 1 94.19 47 SER B C 1
ATOM 2533 O O . SER B 1 47 ? -9.406 -17.781 8.25 1 94.19 47 SER B O 1
ATOM 2535 N N . LEU B 1 48 ? -8.805 -18.875 10.086 1 92.44 48 LEU B N 1
ATOM 2536 C CA . LEU B 1 48 ? -8.234 -20.016 9.383 1 92.44 48 LEU B CA 1
ATOM 2537 C C . LEU B 1 48 ? -9.078 -21.266 9.609 1 92.44 48 LEU B C 1
ATOM 2539 O O . LEU B 1 48 ? -8.664 -22.375 9.25 1 92.44 48 LEU B O 1
ATOM 2543 N N . ASN B 1 49 ? -10.195 -21 10.242 1 92.56 49 ASN B N 1
ATOM 2544 C CA . ASN B 1 49 ? -11.078 -22.125 10.531 1 92.56 49 ASN B CA 1
ATOM 2545 C C . ASN B 1 49 ? -11.852 -22.578 9.297 1 92.56 49 ASN B C 1
ATOM 2547 O O . ASN B 1 49 ? -13.078 -22.469 9.258 1 92.56 49 ASN B O 1
ATOM 2551 N N . PHE B 1 50 ? -11.188 -23.062 8.328 1 96.19 50 PHE B N 1
ATOM 2552 C CA . PHE B 1 50 ? -11.68 -23.625 7.078 1 96.19 50 PHE B CA 1
ATOM 2553 C C . PHE B 1 50 ? -10.984 -24.938 6.766 1 96.19 50 PHE B C 1
ATOM 2555 O O . PHE B 1 50 ? -9.875 -25.188 7.246 1 96.19 50 PHE B O 1
ATOM 2562 N N . PRO B 1 51 ? -11.578 -25.766 6.043 1 96.06 51 PRO B N 1
ATOM 2563 C CA . PRO B 1 51 ? -10.953 -27.031 5.676 1 96.06 51 PRO B CA 1
ATOM 2564 C C . PRO B 1 51 ? -9.609 -26.844 4.98 1 96.06 51 PRO B C 1
ATOM 2566 O O . PRO B 1 51 ? -8.734 -27.719 5.078 1 96.06 51 PRO B O 1
ATOM 2569 N N . SER B 1 52 ? -9.492 -25.734 4.301 1 96.88 52 SER B N 1
ATOM 2570 C CA . SER B 1 52 ? -8.273 -25.453 3.545 1 96.88 52 SER B CA 1
ATOM 2571 C C . SER B 1 52 ? -7.836 -24 3.721 1 96.88 52 SER B C 1
ATOM 2573 O O . SER B 1 52 ? -8.672 -23.094 3.824 1 96.88 52 SER B O 1
ATOM 2575 N N . ILE B 1 53 ? -6.477 -23.828 3.742 1 97.62 53 ILE B N 1
ATOM 2576 C CA . ILE B 1 53 ? -5.98 -22.453 3.811 1 97.62 53 ILE B CA 1
ATOM 2577 C C . ILE B 1 53 ? -6.234 -21.75 2.484 1 97.62 53 ILE B C 1
ATOM 2579 O O . ILE B 1 53 ? -6.344 -20.516 2.439 1 97.62 53 ILE B O 1
ATOM 2583 N N . GLY B 1 54 ? -6.273 -22.484 1.359 1 97.94 54 GLY B N 1
ATOM 2584 C CA . GLY B 1 54 ? -6.66 -21.891 0.091 1 97.94 54 GLY B CA 1
ATOM 2585 C C . GLY B 1 54 ? -5.797 -22.344 -1.071 1 97.94 54 GLY B C 1
ATOM 2586 O O . GLY B 1 54 ? -5.105 -23.359 -0.978 1 97.94 54 GLY B O 1
ATOM 2587 N N . GLN B 1 55 ? -5.934 -21.688 -2.148 1 98.19 55 GLN B N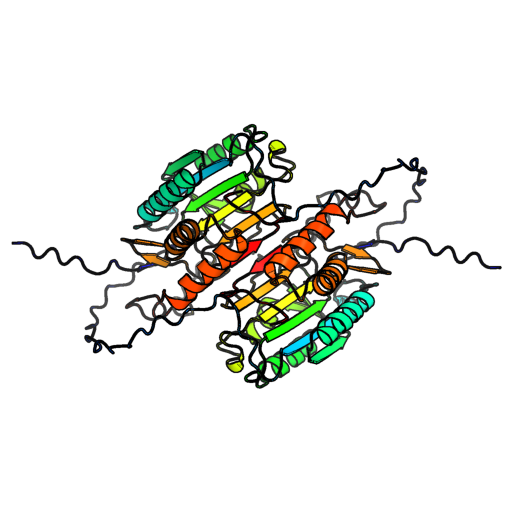 1
ATOM 2588 C CA . GLN B 1 55 ? -5.176 -22.016 -3.354 1 98.19 55 GLN B CA 1
ATOM 2589 C C . GLN B 1 55 ? -4.199 -20.891 -3.699 1 98.19 55 GLN B C 1
ATOM 2591 O O . GLN B 1 55 ? -4.414 -19.734 -3.328 1 98.19 55 GLN B O 1
ATOM 2596 N N . CYS B 1 56 ? -3.113 -21.297 -4.363 1 98.75 56 CYS B N 1
ATOM 2597 C CA . CYS B 1 56 ? -2.104 -20.375 -4.883 1 98.75 56 CYS B CA 1
ATOM 2598 C C . CYS B 1 56 ? -1.9 -20.594 -6.379 1 98.75 56 CYS B C 1
ATOM 2600 O O . CYS B 1 56 ? -1.536 -21.688 -6.816 1 98.75 56 CYS B O 1
ATOM 2602 N N . ILE B 1 57 ? -2.191 -19.547 -7.152 1 98.94 57 ILE B N 1
ATOM 2603 C CA . ILE B 1 57 ? -1.984 -19.578 -8.594 1 98.94 57 ILE B CA 1
ATOM 2604 C C . ILE B 1 57 ? -0.702 -18.844 -8.953 1 98.94 57 ILE B C 1
ATOM 2606 O O . ILE B 1 57 ? -0.523 -17.672 -8.57 1 98.94 57 ILE B O 1
ATOM 2610 N N . ILE B 1 58 ? 0.181 -19.531 -9.672 1 98.88 58 ILE B N 1
ATOM 2611 C CA . ILE B 1 58 ? 1.423 -18.906 -10.133 1 98.88 58 ILE B CA 1
ATOM 2612 C C . ILE B 1 58 ? 1.422 -18.828 -11.656 1 98.88 58 ILE B C 1
ATOM 2614 O O . ILE B 1 58 ? 1.321 -19.844 -12.344 1 98.88 58 ILE B O 1
ATOM 2618 N N . ILE B 1 59 ? 1.453 -17.641 -12.172 1 98.81 59 ILE B N 1
ATOM 2619 C CA . ILE B 1 59 ? 1.664 -17.422 -13.602 1 98.81 59 ILE B CA 1
ATOM 2620 C C . ILE B 1 59 ? 3.102 -16.969 -13.844 1 98.81 59 ILE B C 1
ATOM 2622 O O . ILE B 1 59 ? 3.523 -15.914 -13.352 1 98.81 59 ILE B O 1
ATOM 2626 N N . ASN B 1 60 ? 3.855 -17.75 -14.594 1 98.62 60 ASN B N 1
ATOM 2627 C CA . ASN B 1 60 ? 5.27 -17.516 -14.859 1 98.62 60 ASN B CA 1
ATOM 2628 C C . ASN B 1 60 ? 5.547 -17.375 -16.344 1 98.62 60 ASN B C 1
ATOM 2630 O O . ASN B 1 60 ? 5.742 -18.375 -17.047 1 98.62 60 ASN B O 1
ATOM 2634 N N . ASN B 1 61 ? 5.645 -16.109 -16.812 1 97.94 61 ASN B N 1
ATOM 2635 C CA . ASN B 1 61 ? 5.965 -15.867 -18.219 1 97.94 61 ASN B CA 1
ATOM 2636 C C . ASN B 1 61 ? 7.457 -15.617 -18.422 1 97.94 61 ASN B C 1
ATOM 2638 O O . ASN B 1 61 ? 8.008 -14.656 -17.875 1 97.94 61 ASN B O 1
ATOM 2642 N N . LYS B 1 62 ? 8.086 -16.438 -19.156 1 97 62 LYS B N 1
ATOM 2643 C CA . LYS B 1 62 ? 9.523 -16.375 -19.391 1 97 62 LYS B CA 1
ATOM 2644 C C . LYS B 1 62 ? 9.828 -15.938 -20.828 1 97 62 LYS B C 1
ATOM 2646 O O . LYS B 1 62 ? 10.734 -15.125 -21.062 1 97 62 LYS B O 1
ATOM 2651 N N . ASN B 1 63 ? 9.125 -16.484 -21.75 1 97.19 63 ASN B N 1
ATOM 2652 C CA . ASN B 1 63 ? 9.344 -16.219 -23.156 1 97.19 63 ASN B CA 1
ATOM 2653 C C . ASN B 1 63 ? 8.25 -15.336 -23.75 1 97.19 63 ASN B C 1
ATOM 2655 O O . ASN B 1 63 ? 7.082 -15.469 -23.375 1 97.19 63 ASN B O 1
ATOM 2659 N N . PHE B 1 64 ? 8.656 -14.484 -24.719 1 96.44 64 PHE B N 1
ATOM 2660 C CA . PHE B 1 64 ? 7.719 -13.516 -25.281 1 96.44 64 PHE B CA 1
ATOM 2661 C C . PHE B 1 64 ? 7.852 -13.461 -26.797 1 96.44 64 PHE B C 1
ATOM 2663 O O . PHE B 1 64 ? 8.938 -13.656 -27.344 1 96.44 64 PHE B O 1
ATOM 2670 N N . ASP B 1 65 ? 6.691 -13.25 -27.359 1 96.94 65 ASP B N 1
ATOM 2671 C CA . ASP B 1 65 ? 6.707 -13.047 -28.812 1 96.94 65 ASP B CA 1
ATOM 2672 C C . ASP B 1 65 ? 7.539 -11.82 -29.172 1 96.94 65 ASP B C 1
ATOM 2674 O O . ASP B 1 65 ? 7.523 -10.812 -28.469 1 96.94 65 ASP B O 1
ATOM 2678 N N . ARG B 1 66 ? 8.125 -11.875 -30.312 1 93.31 66 ARG B N 1
ATOM 2679 C CA . ARG B 1 66 ? 8.977 -10.789 -30.797 1 93.31 66 ARG B CA 1
ATOM 2680 C C . ARG B 1 66 ? 8.195 -9.484 -30.891 1 93.31 66 ARG B C 1
ATOM 2682 O O . ARG B 1 66 ? 8.734 -8.406 -30.641 1 93.31 66 ARG B O 1
ATOM 2689 N N . ARG B 1 67 ? 7.016 -9.578 -31.188 1 93.94 67 ARG B N 1
ATOM 2690 C CA . ARG B 1 67 ? 6.188 -8.398 -31.422 1 93.94 67 ARG B CA 1
ATOM 2691 C C . ARG B 1 67 ? 5.98 -7.605 -30.141 1 93.94 67 ARG B C 1
ATOM 2693 O O . ARG B 1 67 ? 5.609 -6.43 -30.188 1 93.94 67 ARG B O 1
ATOM 2700 N N . THR B 1 68 ? 6.176 -8.242 -29.016 1 91.19 68 THR B N 1
ATOM 2701 C CA . THR B 1 68 ? 5.973 -7.559 -27.734 1 91.19 68 THR B CA 1
ATOM 2702 C C . THR B 1 68 ? 7.148 -6.637 -27.422 1 91.19 68 THR B C 1
ATOM 2704 O O . THR B 1 68 ? 7.027 -5.727 -26.594 1 91.19 68 THR B O 1
ATOM 2707 N N . GLY B 1 69 ? 8.289 -7.008 -28.047 1 90.31 69 GLY B N 1
ATOM 2708 C CA . GLY B 1 69 ? 9.5 -6.254 -27.75 1 90.31 69 GLY B CA 1
ATOM 2709 C C . GLY B 1 69 ? 10.109 -6.609 -26.406 1 90.31 69 GLY B C 1
ATOM 2710 O O . GLY B 1 69 ? 11.039 -5.941 -25.953 1 90.31 69 GLY B O 1
ATOM 2711 N N . MET B 1 70 ? 9.57 -7.586 -25.719 1 90.12 70 MET B N 1
ATOM 2712 C CA . MET B 1 70 ? 10.039 -7.977 -24.391 1 90.12 70 MET B CA 1
ATOM 2713 C C . MET B 1 70 ? 11.094 -9.078 -24.5 1 90.12 70 MET B C 1
ATOM 2715 O O . MET B 1 70 ? 10.977 -9.984 -25.328 1 90.12 70 MET B O 1
ATOM 2719 N N . ASN B 1 71 ? 12.141 -8.992 -23.656 1 88.81 71 ASN B N 1
ATOM 2720 C CA . ASN B 1 71 ? 13.195 -10 -23.625 1 88.81 71 ASN B CA 1
ATOM 2721 C C . ASN B 1 71 ? 12.805 -11.195 -22.766 1 88.81 71 ASN B C 1
ATOM 2723 O O . ASN B 1 71 ? 11.859 -11.109 -21.969 1 88.81 71 ASN B O 1
ATOM 2727 N N . GLN B 1 72 ? 13.609 -12.219 -23 1 92.81 72 GLN B N 1
ATOM 2728 C CA . GLN B 1 72 ? 13.438 -13.391 -22.156 1 92.81 72 GLN B CA 1
ATOM 2729 C C . GLN B 1 72 ? 13.797 -13.086 -20.703 1 92.81 72 GLN B C 1
ATOM 2731 O O . GLN B 1 72 ? 14.773 -12.383 -20.438 1 92.81 72 GLN B O 1
ATOM 2736 N N . ARG B 1 73 ? 12.984 -13.617 -19.781 1 92.88 73 ARG B N 1
ATOM 2737 C CA . ARG B 1 73 ? 13.219 -13.383 -18.359 1 92.88 73 ARG B CA 1
ATOM 2738 C C . ARG B 1 73 ? 13.961 -14.555 -17.719 1 92.88 73 ARG B C 1
ATOM 2740 O O . ARG B 1 73 ? 13.367 -15.359 -17 1 92.88 73 ARG B O 1
ATOM 2747 N N . ASN B 1 74 ? 15.234 -14.57 -17.875 1 89.56 74 ASN B N 1
ATOM 2748 C CA . ASN B 1 74 ? 16.062 -15.617 -17.281 1 89.56 74 ASN B CA 1
ATOM 2749 C C . ASN B 1 74 ? 16.062 -15.523 -15.75 1 89.56 74 ASN B C 1
ATOM 2751 O O . ASN B 1 74 ? 16.156 -14.43 -15.188 1 89.56 74 ASN B O 1
ATOM 2755 N N . GLY B 1 75 ? 15.898 -16.625 -15.07 1 90.44 75 GLY B N 1
ATOM 2756 C CA . GLY B 1 75 ? 15.883 -16.672 -13.609 1 90.44 75 GLY B CA 1
ATOM 2757 C C . GLY B 1 75 ? 14.492 -16.75 -13.031 1 90.44 75 GLY B C 1
ATOM 2758 O O . GLY B 1 75 ? 14.32 -17.109 -11.859 1 90.44 75 GLY B O 1
ATOM 2759 N N . THR B 1 76 ? 13.469 -16.484 -13.898 1 95.19 76 THR B N 1
ATOM 2760 C CA . THR B 1 76 ? 12.094 -16.438 -13.398 1 95.19 76 THR B CA 1
ATOM 2761 C C . THR B 1 76 ? 11.625 -17.828 -12.977 1 95.19 76 THR B C 1
ATOM 2763 O O . THR B 1 76 ? 10.773 -17.969 -12.094 1 95.19 76 THR B O 1
ATOM 2766 N N . ASP B 1 77 ? 12.219 -18.828 -13.547 1 96.56 77 ASP B N 1
ATOM 2767 C CA . ASP B 1 77 ? 11.867 -20.188 -13.164 1 96.56 77 ASP B CA 1
ATOM 2768 C C . ASP B 1 77 ? 12.25 -20.469 -11.711 1 96.56 77 ASP B C 1
ATOM 2770 O O . ASP B 1 77 ? 11.586 -21.25 -11.023 1 96.56 77 ASP B O 1
ATOM 2774 N N . VAL B 1 78 ? 13.336 -19.875 -11.32 1 96.5 78 VAL B N 1
ATOM 2775 C CA . VAL B 1 78 ? 13.758 -20.016 -9.93 1 96.5 78 VAL B CA 1
ATOM 2776 C C . VAL B 1 78 ? 12.727 -19.359 -9.008 1 96.5 78 VAL B C 1
ATOM 2778 O O . VAL B 1 78 ? 12.375 -19.922 -7.969 1 96.5 78 VAL B O 1
ATOM 2781 N N . ASP B 1 79 ? 12.203 -18.219 -9.406 1 97.19 79 ASP B N 1
ATOM 2782 C CA . ASP B 1 79 ? 11.164 -17.531 -8.648 1 97.19 79 ASP B CA 1
ATOM 2783 C C . ASP B 1 79 ? 9.914 -18.391 -8.516 1 97.19 79 ASP B C 1
ATOM 2785 O O . ASP B 1 79 ? 9.375 -18.547 -7.414 1 97.19 79 ASP B O 1
ATOM 2789 N N . ALA B 1 80 ? 9.5 -18.922 -9.633 1 98.25 80 ALA B N 1
ATOM 2790 C CA . ALA B 1 80 ? 8.305 -19.766 -9.641 1 98.25 80 ALA B CA 1
ATOM 2791 C C . ALA B 1 80 ? 8.5 -21 -8.766 1 98.25 80 ALA B C 1
ATOM 2793 O O . ALA B 1 80 ? 7.598 -21.375 -8.008 1 98.25 80 ALA B O 1
ATOM 2794 N N . ALA B 1 81 ? 9.648 -21.578 -8.844 1 98.19 81 ALA B N 1
ATOM 2795 C CA . ALA B 1 81 ? 9.945 -22.781 -8.062 1 98.19 81 ALA B CA 1
ATOM 2796 C C . ALA B 1 81 ? 9.961 -22.469 -6.566 1 98.19 81 ALA B C 1
ATOM 2798 O O . ALA B 1 81 ? 9.453 -23.25 -5.758 1 98.19 81 ALA B O 1
ATOM 2799 N N . ASN B 1 82 ? 10.555 -21.391 -6.207 1 97.94 82 ASN B N 1
ATOM 2800 C CA . ASN B 1 82 ? 10.594 -20.969 -4.809 1 97.94 82 ASN B CA 1
ATOM 2801 C C . ASN B 1 82 ? 9.188 -20.719 -4.266 1 97.94 82 ASN B C 1
ATOM 2803 O O . ASN B 1 82 ? 8.859 -21.141 -3.162 1 97.94 82 ASN B O 1
ATOM 2807 N N . ALA B 1 83 ? 8.414 -20.031 -5.059 1 98.56 83 ALA B N 1
ATOM 2808 C CA . ALA B 1 83 ? 7.043 -19.75 -4.645 1 98.56 83 ALA B CA 1
ATOM 2809 C C . ALA B 1 83 ? 6.25 -21.047 -4.477 1 98.56 83 ALA B C 1
ATOM 2811 O O . ALA B 1 83 ? 5.527 -21.219 -3.492 1 98.56 83 ALA B O 1
ATOM 2812 N N . LEU B 1 84 ? 6.41 -21.922 -5.457 1 98.75 84 LEU B N 1
ATOM 2813 C CA . LEU B 1 84 ? 5.75 -23.219 -5.383 1 98.75 84 LEU B CA 1
ATOM 2814 C C . LEU B 1 84 ? 6.109 -23.938 -4.086 1 98.75 84 LEU B C 1
ATOM 2816 O O . LEU B 1 84 ? 5.227 -24.422 -3.371 1 98.75 84 LEU B O 1
ATOM 2820 N N . LYS B 1 85 ? 7.355 -23.953 -3.777 1 98.56 85 LYS B N 1
ATOM 2821 C CA . LYS B 1 85 ? 7.848 -24.656 -2.594 1 98.56 85 LYS B CA 1
ATOM 2822 C C . LYS B 1 85 ? 7.281 -24.031 -1.317 1 98.56 85 LYS B C 1
ATOM 2824 O O . LYS B 1 85 ? 6.738 -24.75 -0.468 1 98.56 85 LYS B O 1
ATOM 2829 N N . VAL B 1 86 ? 7.363 -22.75 -1.186 1 98.5 86 VAL B N 1
ATOM 2830 C CA . VAL B 1 86 ? 7.016 -22.047 0.046 1 98.5 86 VAL B CA 1
ATOM 2831 C C . VAL B 1 86 ? 5.512 -22.156 0.289 1 98.5 86 VAL B C 1
ATOM 2833 O O . VAL B 1 86 ? 5.074 -22.469 1.399 1 98.5 86 VAL B O 1
ATOM 2836 N N . PHE B 1 87 ? 4.672 -21.953 -0.705 1 98.5 87 PHE B N 1
ATOM 2837 C CA . PHE B 1 87 ? 3.229 -21.938 -0.506 1 98.5 87 PHE B CA 1
ATOM 2838 C C . PHE B 1 87 ? 2.68 -23.344 -0.371 1 98.5 87 PHE B C 1
ATOM 2840 O O . PHE B 1 87 ? 1.688 -23.562 0.326 1 98.5 87 PHE B O 1
ATOM 2847 N N . THR B 1 88 ? 3.369 -24.328 -0.988 1 98.56 88 THR B N 1
ATOM 2848 C CA . THR B 1 88 ? 3.01 -25.719 -0.736 1 98.56 88 THR B CA 1
ATOM 2849 C C . THR B 1 88 ? 3.27 -26.078 0.721 1 98.56 88 THR B C 1
ATOM 2851 O O . THR B 1 88 ? 2.43 -26.719 1.365 1 98.56 88 THR B O 1
ATOM 2854 N N . LYS B 1 89 ? 4.383 -25.656 1.196 1 97.75 89 LYS B N 1
ATOM 2855 C CA . LYS B 1 89 ? 4.746 -25.938 2.582 1 97.75 89 LYS B CA 1
ATOM 2856 C C . LYS B 1 89 ? 3.754 -25.312 3.553 1 97.75 89 LYS B C 1
ATOM 2858 O O . LYS B 1 89 ? 3.492 -25.859 4.625 1 97.75 89 LYS B O 1
ATOM 2863 N N . LEU B 1 90 ? 3.158 -24.219 3.207 1 97.31 90 LEU B N 1
ATOM 2864 C CA . LEU B 1 90 ? 2.182 -23.516 4.043 1 97.31 90 LEU B CA 1
ATOM 2865 C C . LEU B 1 90 ? 0.823 -24.203 3.977 1 97.31 90 LEU B C 1
ATOM 2867 O O . LEU B 1 90 ? -0.073 -23.891 4.766 1 97.31 90 LEU B O 1
ATOM 2871 N N . GLY B 1 91 ? 0.637 -25.094 2.971 1 97.25 91 GLY B N 1
ATOM 2872 C CA . GLY B 1 91 ? -0.594 -25.875 2.891 1 97.25 91 GLY B CA 1
ATOM 2873 C C . GLY B 1 91 ? -1.479 -25.469 1.728 1 97.25 91 GLY B C 1
ATOM 2874 O O . GLY B 1 91 ? -2.58 -25.984 1.563 1 97.25 91 GLY B O 1
ATOM 2875 N N . TYR B 1 92 ? -1.021 -24.594 0.873 1 98.31 92 TYR B N 1
ATOM 2876 C CA . TYR B 1 92 ? -1.821 -24.172 -0.272 1 98.31 92 TYR B CA 1
ATOM 2877 C C . TYR B 1 92 ? -1.813 -25.234 -1.362 1 98.31 92 TYR B C 1
ATOM 2879 O O . TYR B 1 92 ? -0.816 -25.938 -1.546 1 98.31 92 TYR B O 1
ATOM 2887 N N . LYS B 1 93 ? -2.945 -25.328 -2.023 1 98.5 93 LYS B N 1
ATOM 2888 C CA . LYS B 1 93 ? -2.955 -26.016 -3.307 1 98.5 93 LYS B CA 1
ATOM 2889 C C . LYS B 1 93 ? -2.4 -25.141 -4.418 1 98.5 93 LYS B C 1
ATOM 2891 O O . LYS B 1 93 ? -3.055 -24.188 -4.84 1 98.5 93 LYS B O 1
ATOM 2896 N N . VAL B 1 94 ? -1.206 -25.531 -4.938 1 98.75 94 VAL B N 1
ATOM 2897 C CA . VAL B 1 94 ? -0.496 -24.625 -5.832 1 98.75 94 VAL B CA 1
ATOM 2898 C C . VAL B 1 94 ? -0.589 -25.125 -7.27 1 98.75 94 VAL B C 1
ATOM 2900 O O . VAL B 1 94 ? -0.394 -26.328 -7.527 1 98.75 94 VAL B O 1
ATOM 2903 N N . LYS B 1 95 ? -0.939 -24.266 -8.18 1 98.81 95 LYS B N 1
ATOM 2904 C CA . LYS B 1 95 ? -0.908 -24.531 -9.617 1 98.81 95 LYS B CA 1
ATOM 2905 C C . LYS B 1 95 ? -0.023 -23.516 -10.344 1 98.81 95 LYS B C 1
ATOM 2907 O O . LYS B 1 95 ? -0.132 -22.312 -10.109 1 98.81 95 LYS B O 1
ATOM 2912 N N . VAL B 1 96 ? 0.864 -24.047 -11.211 1 98.81 96 VAL B N 1
ATOM 2913 C CA . VAL B 1 96 ? 1.79 -23.203 -11.953 1 98.81 96 VAL B CA 1
ATOM 2914 C C . VAL B 1 96 ? 1.418 -23.203 -13.438 1 98.81 96 VAL B C 1
ATOM 2916 O O . VAL B 1 96 ? 1.196 -24.266 -14.023 1 98.81 96 VAL B O 1
ATOM 2919 N N . TYR B 1 97 ? 1.319 -22.047 -14.016 1 98.81 97 TYR B N 1
ATOM 2920 C CA . TYR B 1 97 ? 1.075 -21.875 -15.445 1 98.81 97 TYR B CA 1
ATOM 2921 C C . TYR B 1 97 ? 2.227 -21.109 -16.109 1 98.81 97 TYR B C 1
ATOM 2923 O O . TYR B 1 97 ? 2.461 -19.938 -15.812 1 98.81 97 TYR B O 1
ATOM 2931 N N . ASN B 1 98 ? 2.928 -21.766 -17.031 1 98.69 98 ASN B N 1
ATOM 2932 C CA . ASN B 1 98 ? 4.09 -21.172 -17.688 1 98.69 98 ASN B CA 1
ATOM 2933 C C . ASN B 1 98 ? 3.73 -20.609 -19.062 1 98.69 98 ASN B C 1
ATOM 2935 O O . ASN B 1 98 ? 2.953 -21.203 -19.797 1 98.69 98 ASN B O 1
ATOM 2939 N N . ASP B 1 99 ? 4.262 -19.438 -19.328 1 98.5 99 ASP B N 1
ATOM 2940 C CA . ASP B 1 99 ? 4.215 -18.828 -20.656 1 98.5 99 ASP B CA 1
ATOM 2941 C C . ASP B 1 99 ? 2.783 -18.781 -21.188 1 98.5 99 ASP B C 1
ATOM 2943 O O . ASP B 1 99 ? 2.477 -19.359 -22.234 1 98.5 99 ASP B O 1
ATOM 2947 N N . GLN B 1 100 ? 1.992 -17.969 -20.453 1 98.81 100 GLN B N 1
ATOM 2948 C CA . GLN B 1 100 ? 0.59 -17.766 -20.797 1 98.81 100 GLN B CA 1
ATOM 2949 C C . GLN B 1 100 ? 0.417 -16.531 -21.688 1 98.81 100 GLN B C 1
ATOM 2951 O O . GLN B 1 100 ? 1.019 -15.492 -21.422 1 98.81 100 GLN B O 1
ATOM 2956 N N . THR B 1 101 ? -0.365 -16.703 -22.766 1 98.56 101 THR B N 1
ATOM 2957 C CA . THR B 1 101 ? -0.816 -15.531 -23.516 1 98.56 101 THR B CA 1
ATOM 2958 C C . THR B 1 101 ? -1.793 -14.703 -22.688 1 98.56 101 THR B C 1
ATOM 2960 O O . THR B 1 101 ? -2.234 -15.133 -21.625 1 98.56 101 THR B O 1
ATOM 2963 N N . VAL B 1 102 ? -2.1 -13.484 -23.156 1 98.31 102 VAL B N 1
ATOM 2964 C CA . VAL B 1 102 ? -3.068 -12.633 -22.469 1 98.31 102 VAL B CA 1
ATOM 2965 C C . VAL B 1 102 ? -4.391 -13.383 -22.297 1 98.31 102 VAL B C 1
ATOM 2967 O O . VAL B 1 102 ? -4.949 -13.422 -21.203 1 98.31 102 VAL B O 1
ATOM 2970 N N . ASP B 1 103 ? -4.824 -14.039 -23.359 1 98.56 103 ASP B N 1
ATOM 2971 C CA . ASP B 1 103 ? -6.098 -14.758 -23.328 1 98.56 103 ASP B CA 1
ATOM 2972 C C . ASP B 1 103 ? -6.023 -15.945 -22.359 1 98.56 103 ASP B C 1
ATOM 2974 O O . ASP B 1 103 ? -6.984 -16.234 -21.641 1 98.56 103 ASP B O 1
ATOM 2978 N N . GLN B 1 104 ? -4.969 -16.609 -22.375 1 98.69 104 GLN B N 1
ATOM 2979 C CA . GLN B 1 104 ? -4.797 -17.75 -21.484 1 98.69 104 GLN B CA 1
ATOM 2980 C C . GLN B 1 104 ? -4.789 -17.297 -20.031 1 98.69 104 GLN B C 1
ATOM 2982 O O . GLN B 1 104 ? -5.387 -17.953 -19.156 1 98.69 104 GLN B O 1
ATOM 2987 N N . MET B 1 105 ? -4.125 -16.203 -19.719 1 98.62 105 MET B N 1
ATOM 2988 C CA . MET B 1 105 ? -4.129 -15.672 -18.359 1 98.62 105 MET B CA 1
ATOM 2989 C C . MET B 1 105 ? -5.551 -15.344 -17.906 1 98.62 105 MET B C 1
ATOM 2991 O O . MET B 1 105 ? -5.953 -15.703 -16.797 1 98.62 105 MET B O 1
ATOM 2995 N N . LYS B 1 106 ? -6.25 -14.68 -18.812 1 98.31 106 LYS B N 1
ATOM 2996 C CA . LYS B 1 106 ? -7.637 -14.344 -18.516 1 98.31 106 LYS B CA 1
ATOM 2997 C C . LYS B 1 106 ? -8.469 -15.602 -18.25 1 98.31 106 LYS B C 1
ATOM 2999 O O . LYS B 1 106 ? -9.258 -15.641 -17.312 1 98.31 106 LYS B O 1
ATOM 3004 N N . GLN B 1 107 ? -8.273 -16.578 -19.047 1 98.56 107 GLN B N 1
ATOM 3005 C CA . GLN B 1 107 ? -9.023 -17.828 -18.922 1 98.56 107 GLN B CA 1
ATOM 3006 C C . GLN B 1 107 ? -8.711 -18.516 -17.594 1 98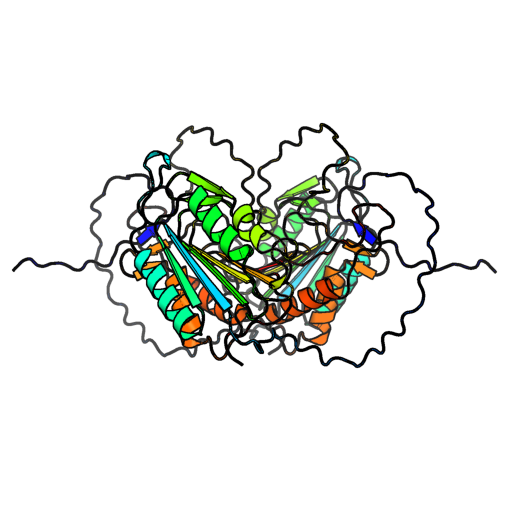.56 107 GLN B C 1
ATOM 3008 O O . GLN B 1 107 ? -9.617 -18.938 -16.875 1 98.56 107 GLN B O 1
ATOM 3013 N N . VAL B 1 108 ? -7.449 -18.609 -17.281 1 98.62 108 VAL B N 1
ATOM 3014 C CA . VAL B 1 108 ? -7.012 -19.266 -16.062 1 98.62 108 VAL B CA 1
ATOM 3015 C C . VAL B 1 108 ? -7.621 -18.562 -14.844 1 98.62 108 VAL B C 1
ATOM 3017 O O . VAL B 1 108 ? -8.266 -19.188 -14.008 1 98.62 108 VAL B O 1
ATOM 3020 N N . LEU B 1 109 ? -7.48 -17.266 -14.758 1 98.5 109 LEU B N 1
ATOM 3021 C CA . LEU B 1 109 ? -7.906 -16.531 -13.578 1 98.5 109 LEU B CA 1
ATOM 3022 C C . LEU B 1 109 ? -9.43 -16.438 -13.516 1 98.5 109 LEU B C 1
ATOM 3024 O O . LEU B 1 109 ? -10.008 -16.438 -12.43 1 98.5 109 LEU B O 1
ATOM 3028 N N . THR B 1 110 ? -10.062 -16.375 -14.703 1 98.38 110 THR B N 1
ATOM 3029 C CA . THR B 1 110 ? -11.516 -16.422 -14.711 1 98.38 110 THR B CA 1
ATOM 3030 C C . THR B 1 110 ? -12.023 -17.75 -14.172 1 98.38 110 THR B C 1
ATOM 3032 O O . THR B 1 110 ? -12.945 -17.781 -13.352 1 98.38 110 THR B O 1
ATOM 3035 N N . ALA B 1 111 ? -11.43 -18.812 -14.656 1 98.44 111 ALA B N 1
ATOM 3036 C CA . ALA B 1 111 ? -11.828 -20.141 -14.188 1 98.44 111 ALA B CA 1
ATOM 3037 C C . ALA B 1 111 ? -11.672 -20.25 -12.672 1 98.44 111 ALA B C 1
ATOM 3039 O O . ALA B 1 111 ? -12.562 -20.75 -11.984 1 98.44 111 ALA B O 1
ATOM 3040 N N . VAL B 1 112 ? -10.586 -19.766 -12.141 1 98.31 112 VAL B N 1
ATOM 3041 C CA . VAL B 1 112 ? -10.312 -19.844 -10.711 1 98.31 112 VAL B CA 1
ATOM 3042 C C . VAL B 1 112 ? -11.328 -18.984 -9.945 1 98.31 112 VAL B C 1
ATOM 3044 O O . VAL B 1 112 ? -11.836 -19.391 -8.898 1 98.31 112 VAL B O 1
ATOM 3047 N N . SER B 1 113 ? -11.609 -17.781 -10.453 1 97.62 113 SER B N 1
ATOM 3048 C CA . SER B 1 113 ? -12.531 -16.875 -9.789 1 97.62 113 SER B CA 1
ATOM 3049 C C . SER B 1 113 ? -13.938 -17.469 -9.719 1 97.62 113 SER B C 1
ATOM 3051 O O . SER B 1 113 ? -14.734 -17.078 -8.859 1 97.62 113 SER B O 1
ATOM 3053 N N . LYS B 1 114 ? -14.242 -18.406 -10.594 1 97.5 114 LYS B N 1
ATOM 3054 C CA . LYS B 1 114 ? -15.578 -19 -10.664 1 97.5 114 LYS B CA 1
ATOM 3055 C C . LYS B 1 114 ? -15.672 -20.25 -9.789 1 97.5 114 LYS B C 1
ATOM 3057 O O . LYS B 1 114 ? -16.766 -20.781 -9.562 1 97.5 114 LYS B O 1
ATOM 3062 N N . GLU B 1 115 ? -14.562 -20.688 -9.289 1 97.62 115 GLU B N 1
ATOM 3063 C CA . GLU B 1 115 ? -14.578 -21.812 -8.359 1 97.62 115 GLU B CA 1
ATOM 3064 C C . GLU B 1 115 ? -15.242 -21.422 -7.043 1 97.62 115 GLU B C 1
ATOM 3066 O O . GLU B 1 115 ? -15.43 -20.234 -6.754 1 97.62 115 GLU B O 1
ATOM 3071 N N . ASP B 1 116 ? -15.68 -22.469 -6.309 1 97.69 116 ASP B N 1
ATOM 3072 C CA . ASP B 1 116 ? -16.203 -22.25 -4.965 1 97.69 116 ASP B CA 1
ATOM 3073 C C . ASP B 1 116 ? -15.086 -22.234 -3.932 1 97.69 116 ASP B C 1
ATOM 3075 O O . ASP B 1 116 ? -14.43 -23.25 -3.691 1 97.69 116 ASP B O 1
ATOM 3079 N N . HIS B 1 117 ? -14.898 -21.094 -3.307 1 97.88 117 HIS B N 1
ATOM 3080 C CA . HIS B 1 117 ? -13.844 -20.906 -2.318 1 97.88 117 HIS B CA 1
ATOM 3081 C C . HIS B 1 117 ? -14.406 -20.922 -0.901 1 97.88 117 HIS B C 1
ATOM 3083 O O . HIS B 1 117 ? -13.742 -20.469 0.036 1 97.88 117 HIS B O 1
ATOM 3089 N N . SER B 1 118 ? -15.562 -21.406 -0.672 1 96.75 118 SER B N 1
ATOM 3090 C CA . SER B 1 118 ? -16.234 -21.359 0.621 1 96.75 118 SER B CA 1
ATOM 3091 C C . SER B 1 118 ? -15.445 -22.109 1.686 1 96.75 118 SER B C 1
ATOM 3093 O O . SER B 1 118 ? -15.492 -21.766 2.867 1 96.75 118 SER B O 1
ATOM 3095 N N . CYS B 1 119 ? -14.703 -23.047 1.25 1 97.69 119 CYS B N 1
ATOM 3096 C CA . CYS B 1 119 ? -13.977 -23.875 2.199 1 97.69 119 CYS B CA 1
ATOM 3097 C C . CYS B 1 119 ? -12.523 -23.422 2.314 1 97.69 119 CYS B C 1
ATOM 3099 O O . CYS B 1 119 ? -11.711 -24.094 2.963 1 97.69 119 CYS B O 1
ATOM 3101 N N . SER B 1 120 ? -12.172 -22.344 1.695 1 98 120 SER B N 1
ATOM 3102 C CA . SER B 1 120 ? -10.812 -21.812 1.704 1 98 120 SER B CA 1
ATOM 3103 C C . SER B 1 120 ? -10.711 -20.562 2.568 1 98 120 SER B C 1
ATOM 3105 O O . SER B 1 120 ? -11.625 -19.734 2.574 1 98 120 SER B O 1
ATOM 3107 N N . ALA B 1 121 ? -9.609 -20.406 3.209 1 97.81 121 ALA B N 1
ATOM 3108 C CA . ALA B 1 121 ? -9.43 -19.281 4.113 1 97.81 121 ALA B CA 1
ATOM 3109 C C . ALA B 1 121 ? -8.914 -18.047 3.359 1 97.81 121 ALA B C 1
ATOM 3111 O O . ALA B 1 121 ? -9.109 -16.922 3.799 1 97.81 121 ALA B O 1
ATOM 3112 N N . SER B 1 122 ? -8.227 -18.312 2.262 1 98.19 122 SER B N 1
ATOM 3113 C CA . SER B 1 122 ? -7.566 -17.219 1.548 1 98.19 122 SER B CA 1
ATOM 3114 C C . SER B 1 122 ? -7.27 -17.609 0.104 1 98.19 122 SER B C 1
ATOM 3116 O O . SER B 1 122 ? -7.543 -18.734 -0.311 1 98.19 122 SER B O 1
ATOM 3118 N N . PHE B 1 123 ? -6.84 -16.672 -0.653 1 98.31 123 PHE B N 1
ATOM 3119 C CA . PHE B 1 123 ? -6.43 -16.859 -2.039 1 98.31 123 PHE B CA 1
ATOM 3120 C C . PHE B 1 123 ? -5.121 -16.125 -2.322 1 98.31 123 PHE B C 1
ATOM 3122 O O . PHE B 1 123 ? -4.934 -14.992 -1.887 1 98.31 123 PHE B O 1
ATOM 3129 N N . ILE B 1 124 ? -4.203 -16.828 -3.033 1 98.75 124 ILE B N 1
ATOM 3130 C CA . ILE B 1 124 ? -2.924 -16.234 -3.387 1 98.75 124 ILE B CA 1
ATOM 3131 C C . ILE B 1 124 ? -2.713 -16.312 -4.898 1 98.75 124 ILE B C 1
ATOM 3133 O O . ILE B 1 124 ? -3.002 -17.344 -5.516 1 98.75 124 ILE B O 1
ATOM 3137 N N . CYS B 1 125 ? -2.256 -15.242 -5.449 1 98.69 125 CYS B N 1
ATOM 3138 C CA . CYS B 1 125 ? -1.87 -15.203 -6.855 1 98.69 125 CYS B CA 1
ATOM 3139 C C . CYS B 1 125 ? -0.493 -14.578 -7.031 1 98.69 125 CYS B C 1
ATOM 3141 O O . CYS B 1 125 ? -0.262 -13.445 -6.59 1 98.69 125 CYS B O 1
ATOM 3143 N N . VAL B 1 126 ? 0.443 -15.336 -7.633 1 98.69 126 VAL B N 1
ATOM 3144 C CA . VAL B 1 126 ? 1.79 -14.867 -7.938 1 98.69 126 VAL B CA 1
ATOM 3145 C C . VAL B 1 126 ? 1.922 -14.625 -9.438 1 98.69 126 VAL B C 1
ATOM 3147 O O . VAL B 1 126 ? 1.722 -15.539 -10.242 1 98.69 126 VAL B O 1
ATOM 3150 N N . LEU B 1 127 ? 2.256 -13.391 -9.805 1 97.88 127 LEU B N 1
ATOM 3151 C CA . LEU B 1 127 ? 2.338 -12.984 -11.203 1 97.88 127 LEU B CA 1
ATOM 3152 C C . LEU B 1 127 ? 3.764 -12.586 -11.562 1 97.88 127 LEU B C 1
ATOM 3154 O O . LEU B 1 127 ? 4.254 -11.547 -11.117 1 97.88 127 LEU B O 1
ATOM 3158 N N . LEU B 1 128 ? 4.434 -13.414 -12.391 1 97.5 128 LEU B N 1
ATOM 3159 C CA . LEU B 1 128 ? 5.82 -13.211 -12.789 1 97.5 128 LEU B CA 1
ATOM 3160 C C . LEU B 1 128 ? 5.922 -12.898 -14.273 1 97.5 128 LEU B C 1
ATOM 3162 O O . LEU B 1 128 ? 5.754 -13.789 -15.109 1 97.5 128 LEU B O 1
ATOM 3166 N N . SER B 1 129 ? 6.18 -11.641 -14.625 1 96.19 129 SER B N 1
ATOM 3167 C CA . SER B 1 129 ? 6.305 -11.242 -16.031 1 96.19 129 SER B CA 1
ATOM 3168 C C . SER B 1 129 ? 6.914 -9.852 -16.156 1 96.19 129 SER B C 1
ATOM 3170 O O . SER B 1 129 ? 7.543 -9.359 -15.211 1 96.19 129 SER B O 1
ATOM 3172 N N . HIS B 1 130 ? 6.918 -9.312 -17.375 1 92 130 HIS B N 1
ATOM 3173 C CA . HIS B 1 130 ? 7.191 -7.898 -17.609 1 92 130 HIS B CA 1
ATOM 3174 C C . HIS B 1 130 ? 5.961 -7.047 -17.312 1 92 130 HIS B C 1
ATOM 3176 O O . HIS B 1 130 ? 4.836 -7.551 -17.312 1 92 130 HIS B O 1
ATOM 3182 N N . GLY B 1 131 ? 6.297 -5.875 -17.016 1 88.5 131 GLY B N 1
ATOM 3183 C CA . GLY B 1 131 ? 5.223 -4.922 -16.781 1 88.5 131 GLY B CA 1
ATOM 3184 C C . GLY B 1 131 ? 5.641 -3.482 -17.016 1 88.5 131 GLY B C 1
ATOM 3185 O O . GLY B 1 131 ? 6.824 -3.199 -17.203 1 88.5 131 GLY B O 1
ATOM 3186 N N . ASP B 1 132 ? 4.527 -2.705 -17.109 1 78.12 132 ASP B N 1
ATOM 3187 C CA . ASP B 1 132 ? 4.719 -1.265 -17.25 1 78.12 132 ASP B CA 1
ATOM 3188 C C . ASP B 1 132 ? 3.488 -0.497 -16.781 1 78.12 132 ASP B C 1
ATOM 3190 O O . ASP B 1 132 ? 2.402 -0.64 -17.344 1 78.12 132 ASP B O 1
ATOM 3194 N N . GLU B 1 133 ? 3.645 0.353 -15.742 1 73.69 133 GLU B N 1
ATOM 3195 C CA . GLU B 1 133 ? 2.641 1.28 -15.227 1 73.69 133 GLU B CA 1
ATOM 3196 C C . GLU B 1 133 ? 1.257 0.638 -15.203 1 73.69 133 GLU B C 1
ATOM 3198 O O . GLU B 1 133 ? 0.314 1.163 -15.797 1 73.69 133 GLU B O 1
ATOM 3203 N N . GLY B 1 134 ? 1.095 -0.49 -14.633 1 77.81 134 GLY B N 1
ATOM 3204 C CA . GLY B 1 134 ? -0.219 -1.072 -14.406 1 77.81 134 GLY B CA 1
ATOM 3205 C C . GLY B 1 134 ? -0.544 -2.197 -15.375 1 77.81 134 GLY B C 1
ATOM 3206 O O . GLY B 1 134 ? -1.586 -2.844 -15.25 1 77.81 134 GLY B O 1
ATOM 3207 N N . VAL B 1 135 ? 0.268 -2.352 -16.375 1 87.88 135 VAL B N 1
ATOM 3208 C CA . VAL B 1 135 ? 0 -3.438 -17.312 1 87.88 135 VAL B CA 1
ATOM 3209 C C . VAL B 1 135 ? 0.921 -4.617 -17.016 1 87.88 135 VAL B C 1
ATOM 3211 O O . VAL B 1 135 ? 2.016 -4.438 -16.469 1 87.88 135 VAL B O 1
ATOM 3214 N N . PHE B 1 136 ? 0.416 -5.719 -17.375 1 92.06 136 PHE B N 1
ATOM 3215 C CA . PHE B 1 136 ? 1.083 -7.004 -17.203 1 92.06 136 PHE B CA 1
ATOM 3216 C C . PHE B 1 136 ? 1.159 -7.766 -18.516 1 92.06 136 PHE B C 1
ATOM 3218 O O . PHE B 1 136 ? 0.198 -7.781 -19.281 1 92.06 136 PHE B O 1
ATOM 3225 N N . PHE B 1 137 ? 2.348 -8.312 -18.797 1 94.81 137 PHE B N 1
ATOM 3226 C CA . PHE B 1 137 ? 2.533 -8.875 -20.125 1 94.81 137 PHE B CA 1
ATOM 3227 C C . PHE B 1 137 ? 2.242 -10.367 -20.125 1 94.81 137 PHE B C 1
ATOM 3229 O O . PHE B 1 137 ? 2.766 -11.109 -19.281 1 94.81 137 PHE B O 1
ATOM 3236 N N . GLY B 1 138 ? 1.353 -10.766 -21.016 1 97.56 138 GLY B N 1
ATOM 3237 C CA . GLY B 1 138 ? 1.394 -12.133 -21.5 1 97.56 138 GLY B CA 1
ATOM 3238 C C . GLY B 1 138 ? 2.467 -12.352 -22.547 1 97.56 138 GLY B C 1
ATOM 3239 O O . GLY B 1 138 ? 3.186 -11.422 -22.922 1 97.56 138 GLY B O 1
ATOM 3240 N N . THR B 1 139 ? 2.594 -13.531 -23.031 1 98 139 THR B N 1
ATOM 3241 C CA . THR B 1 139 ? 3.656 -13.82 -23.984 1 98 139 THR B CA 1
ATOM 3242 C C . THR B 1 139 ? 3.42 -13.078 -25.297 1 98 139 THR B C 1
ATOM 3244 O O . THR B 1 139 ? 4.355 -12.859 -26.062 1 98 139 THR B O 1
ATOM 3247 N N . ASP B 1 140 ? 2.217 -12.648 -25.531 1 98.25 140 ASP B N 1
ATOM 3248 C CA . ASP B 1 140 ? 1.853 -12.133 -26.859 1 98.25 140 ASP B CA 1
ATOM 3249 C C . ASP B 1 140 ? 1.443 -10.664 -26.766 1 98.25 140 ASP B C 1
ATOM 3251 O O . ASP B 1 140 ? 1.175 -10.031 -27.797 1 98.25 140 ASP B O 1
ATOM 3255 N N . GLY B 1 141 ? 1.259 -10.117 -25.656 1 96.56 141 GLY B N 1
ATOM 3256 C CA . GLY B 1 141 ? 0.8 -8.758 -25.453 1 96.56 141 GLY B CA 1
ATOM 3257 C C . GLY B 1 141 ? 0.664 -8.383 -24 1 96.56 141 GLY B C 1
ATOM 3258 O O . GLY B 1 141 ? 1.246 -9.031 -23.125 1 96.56 141 GLY B O 1
ATOM 3259 N N . SER B 1 142 ? -0.015 -7.262 -23.812 1 94.94 142 SER B N 1
ATOM 3260 C CA . SER B 1 142 ? -0.174 -6.809 -22.438 1 94.94 142 SER B CA 1
ATOM 3261 C C . SER B 1 142 ? -1.647 -6.711 -22.047 1 94.94 142 SER B C 1
ATOM 3263 O O . SER B 1 142 ? -2.52 -6.695 -22.922 1 94.94 142 SER B O 1
ATOM 3265 N N . VAL B 1 143 ? -1.893 -6.781 -20.781 1 95.06 143 VAL B N 1
ATOM 3266 C CA . VAL B 1 143 ? -3.232 -6.664 -20.219 1 95.06 143 VAL B CA 1
ATOM 3267 C C . VAL B 1 143 ? -3.186 -5.809 -18.953 1 95.06 143 VAL B C 1
ATOM 3269 O O . VAL B 1 143 ? -2.182 -5.797 -18.234 1 95.06 143 VAL B O 1
ATOM 3272 N N . ASP B 1 144 ? -4.285 -5.133 -18.734 1 91.19 144 ASP B N 1
ATOM 3273 C CA . ASP B 1 144 ? -4.387 -4.359 -17.5 1 91.19 144 ASP B CA 1
ATOM 3274 C C . ASP B 1 144 ? -4.43 -5.273 -16.281 1 91.19 144 ASP B C 1
ATOM 3276 O O . ASP B 1 144 ? -5.273 -6.168 -16.203 1 91.19 144 ASP B O 1
ATOM 3280 N N . LEU B 1 145 ? -3.562 -4.973 -15.352 1 90.75 145 LEU B N 1
ATOM 3281 C CA . LEU B 1 145 ? -3.521 -5.77 -14.125 1 90.75 145 LEU B CA 1
ATOM 3282 C C . LEU B 1 145 ? -4.855 -5.707 -13.391 1 90.75 145 LEU B C 1
ATOM 3284 O O . LEU B 1 145 ? -5.305 -6.703 -12.82 1 90.75 145 LEU B O 1
ATOM 3288 N N . LYS B 1 146 ? -5.469 -4.59 -13.375 1 86.94 146 LYS B N 1
ATOM 3289 C CA . LYS B 1 146 ? -6.762 -4.395 -12.727 1 86.94 146 LYS B CA 1
ATOM 3290 C C . LYS B 1 146 ? -7.801 -5.371 -13.266 1 86.94 146 LYS B C 1
ATOM 3292 O O . LYS B 1 146 ? -8.648 -5.863 -12.516 1 86.94 146 LYS B O 1
ATOM 3297 N N . LEU B 1 147 ? -7.758 -5.609 -14.531 1 91.19 147 LEU B N 1
ATOM 3298 C CA . LEU B 1 147 ? -8.703 -6.535 -15.141 1 91.19 147 LEU B CA 1
ATOM 3299 C C . LEU B 1 147 ? -8.523 -7.945 -14.586 1 91.19 147 LEU B C 1
ATOM 3301 O O . LEU B 1 147 ? -9.5 -8.648 -14.328 1 91.19 147 LEU B O 1
ATOM 3305 N N . LEU B 1 148 ? -7.309 -8.297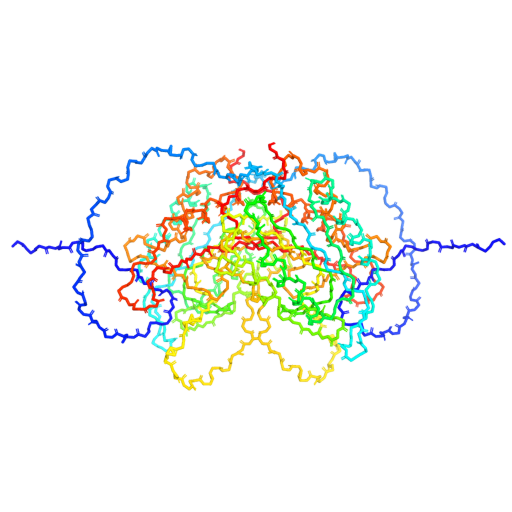 -14.391 1 94.56 148 LEU B N 1
ATOM 3306 C CA . LEU B 1 148 ? -7.012 -9.633 -13.883 1 94.56 148 LEU B CA 1
ATOM 3307 C C . LEU B 1 148 ? -7.418 -9.766 -12.414 1 94.56 148 LEU B C 1
ATOM 3309 O O . LEU B 1 148 ? -8.055 -10.75 -12.031 1 94.56 148 LEU B O 1
ATOM 3313 N N . THR B 1 149 ? -7.121 -8.773 -11.648 1 93.31 149 THR B N 1
ATOM 3314 C CA . THR B 1 149 ? -7.336 -8.875 -10.211 1 93.31 149 THR B CA 1
ATOM 3315 C C . THR B 1 149 ? -8.797 -8.609 -9.859 1 93.31 149 THR B C 1
ATOM 3317 O O . THR B 1 149 ? -9.305 -9.125 -8.859 1 93.31 149 THR B O 1
ATOM 3320 N N . SER B 1 150 ? -9.523 -7.852 -10.727 1 90.12 150 SER B N 1
ATOM 3321 C CA . SER B 1 150 ? -10.922 -7.52 -10.469 1 90.12 150 SER B CA 1
ATOM 3322 C C . SER B 1 150 ? -11.805 -8.758 -10.531 1 90.12 150 SER B C 1
ATOM 3324 O O . SER B 1 150 ? -12.938 -8.75 -10.047 1 90.12 150 SER B O 1
ATOM 3326 N N . LEU B 1 151 ? -11.336 -9.836 -11.102 1 95.44 151 LEU B N 1
ATOM 3327 C CA . LEU B 1 151 ? -12.07 -11.094 -11.172 1 95.44 151 LEU B CA 1
ATOM 3328 C C . LEU B 1 151 ? -12.352 -11.641 -9.773 1 95.44 151 LEU B C 1
ATOM 3330 O O . LEU B 1 151 ? -13.258 -12.453 -9.594 1 95.44 151 LEU B O 1
ATOM 3334 N N . PHE B 1 152 ? -11.648 -11.164 -8.758 1 95.62 152 PHE B N 1
ATOM 3335 C CA . PHE B 1 152 ? -11.742 -11.75 -7.43 1 95.62 152 PHE B CA 1
ATOM 3336 C C . PHE B 1 152 ? -12.43 -10.797 -6.461 1 95.62 152 PHE B C 1
ATOM 3338 O O . PHE B 1 152 ? -12.422 -11.023 -5.25 1 95.62 152 PHE B O 1
ATOM 3345 N N . ARG B 1 153 ? -12.953 -9.75 -7.016 1 90.38 153 ARG B N 1
ATOM 3346 C CA . ARG B 1 153 ? -13.766 -8.844 -6.207 1 90.38 153 ARG B CA 1
ATOM 3347 C C . ARG B 1 153 ? -15 -9.555 -5.668 1 90.38 153 ARG B C 1
ATOM 3349 O O . ARG B 1 153 ? -15.453 -10.547 -6.242 1 90.38 153 ARG B O 1
ATOM 3356 N N . GLY B 1 154 ? -15.57 -8.992 -4.656 1 86.69 154 GLY B N 1
ATOM 3357 C CA . GLY B 1 154 ? -16.719 -9.594 -3.984 1 86.69 154 GLY B CA 1
ATOM 3358 C C . GLY B 1 154 ? -17.922 -9.742 -4.887 1 86.69 154 GLY B C 1
ATOM 3359 O O . GLY B 1 154 ? -18.734 -10.656 -4.703 1 86.69 154 GLY B O 1
ATOM 3360 N N . ASP B 1 155 ? -18.078 -8.852 -5.828 1 84.44 155 ASP B N 1
ATOM 3361 C CA . ASP B 1 155 ? -19.219 -8.93 -6.73 1 84.44 155 ASP B CA 1
ATOM 3362 C C . ASP B 1 155 ? -19 -10 -7.797 1 84.44 155 ASP B C 1
ATOM 3364 O O . ASP B 1 155 ? -19.953 -10.438 -8.445 1 84.44 155 ASP B O 1
ATOM 3368 N N . ARG B 1 156 ? -17.812 -10.484 -7.988 1 91.12 156 ARG B N 1
ATOM 3369 C CA . ARG B 1 156 ? -17.5 -11.461 -9.023 1 91.12 156 ARG B CA 1
ATOM 3370 C C . ARG B 1 156 ? -17.109 -12.797 -8.406 1 91.12 156 ARG B C 1
ATOM 3372 O O . ARG B 1 156 ? -17.266 -13.844 -9.039 1 91.12 156 ARG B O 1
ATOM 3379 N N . CYS B 1 157 ? -16.547 -12.766 -7.273 1 94.38 157 CYS B N 1
ATOM 3380 C CA . CYS B 1 157 ? -16.125 -13.945 -6.531 1 94.38 157 CYS B CA 1
ATOM 3381 C C . CYS B 1 157 ? -16.672 -13.914 -5.105 1 94.38 157 CYS B C 1
ATOM 3383 O O . CYS B 1 157 ? -15.914 -13.688 -4.16 1 94.38 157 CYS B O 1
ATOM 3385 N N . ARG B 1 158 ? -17.844 -14.312 -4.918 1 92.31 158 ARG B N 1
ATOM 3386 C CA . ARG B 1 158 ? -18.609 -14.125 -3.684 1 92.31 158 ARG B CA 1
ATOM 3387 C C . ARG B 1 158 ? -18.062 -15.016 -2.572 1 92.31 158 ARG B C 1
ATOM 3389 O O . ARG B 1 158 ? -18.078 -14.633 -1.399 1 92.31 158 ARG B O 1
ATOM 3396 N N . SER B 1 159 ? -17.594 -16.125 -2.98 1 96.31 159 SER B N 1
ATOM 3397 C CA . SER B 1 159 ? -17.156 -17.094 -1.979 1 96.31 159 SER B CA 1
ATOM 3398 C C . SER B 1 159 ? -15.859 -16.641 -1.314 1 96.31 159 SER B C 1
ATOM 3400 O O . SER B 1 159 ? -15.445 -17.219 -0.3 1 96.31 159 SER B O 1
ATOM 3402 N N . LEU B 1 160 ? -15.25 -15.5 -1.806 1 96 160 LEU B N 1
ATOM 3403 C CA . LEU B 1 160 ? -14.031 -14.977 -1.194 1 96 160 LEU B CA 1
ATOM 3404 C C . LEU B 1 160 ? -14.32 -13.688 -0.433 1 96 160 LEU B C 1
ATOM 3406 O O . LEU B 1 160 ? -13.398 -13.055 0.095 1 96 160 LEU B O 1
ATOM 3410 N N . VAL B 1 161 ? -15.57 -13.305 -0.351 1 91.94 161 VAL B N 1
ATOM 3411 C CA . VAL B 1 161 ? -15.938 -12.109 0.4 1 91.94 161 VAL B CA 1
ATOM 3412 C C . VAL B 1 161 ? -15.508 -12.266 1.858 1 91.94 161 VAL B C 1
ATOM 3414 O O . VAL B 1 161 ? -15.75 -13.305 2.475 1 91.94 161 VAL B O 1
ATOM 3417 N N . GLY B 1 162 ? -14.836 -11.273 2.389 1 91.94 162 GLY B N 1
ATOM 3418 C CA . GLY B 1 162 ? -14.406 -11.273 3.777 1 91.94 162 GLY B CA 1
ATOM 3419 C C . GLY B 1 162 ? -13.125 -12.062 4.004 1 91.94 162 GLY B C 1
ATOM 3420 O O . GLY B 1 162 ? -12.672 -12.203 5.141 1 91.94 162 GLY B O 1
ATOM 3421 N N . LYS B 1 163 ? -12.586 -12.57 2.869 1 96 163 LYS B N 1
ATOM 3422 C CA . LYS B 1 163 ? -11.359 -13.359 2.941 1 96 163 LYS B CA 1
ATOM 3423 C C . LYS B 1 163 ? -10.203 -12.656 2.24 1 96 163 LYS B C 1
ATOM 3425 O O . LYS B 1 163 ? -10.406 -11.969 1.237 1 96 163 LYS B O 1
ATOM 3430 N N . PRO B 1 164 ? -8.961 -12.82 2.779 1 97.69 164 PRO B N 1
ATOM 3431 C CA . PRO B 1 164 ? -7.824 -12.109 2.186 1 97.69 164 PRO B CA 1
ATOM 3432 C C . PRO B 1 164 ? -7.418 -12.68 0.827 1 97.69 164 PRO B C 1
ATOM 3434 O O . PRO B 1 164 ? -7.383 -13.898 0.652 1 97.69 164 PRO B O 1
ATOM 3437 N N . LYS B 1 165 ? -7.227 -11.82 -0.098 1 97.69 165 LYS B N 1
ATOM 3438 C CA . LYS B 1 165 ? -6.668 -12.094 -1.418 1 97.69 165 LYS B CA 1
ATOM 3439 C C . LYS B 1 165 ? -5.316 -11.414 -1.593 1 97.69 165 LYS B C 1
ATOM 3441 O O . LYS B 1 165 ? -5.23 -10.188 -1.604 1 97.69 165 LYS B O 1
ATOM 3446 N N . LEU B 1 166 ? -4.254 -12.211 -1.735 1 98.25 166 LEU B N 1
ATOM 3447 C CA . LEU B 1 166 ? -2.893 -11.695 -1.812 1 98.25 166 LEU B CA 1
ATOM 3448 C C . LEU B 1 166 ? -2.336 -11.836 -3.225 1 98.25 166 LEU B C 1
ATOM 3450 O O . LEU B 1 166 ? -2.307 -12.938 -3.775 1 98.25 166 LEU B O 1
ATOM 3454 N N . PHE B 1 167 ? -1.937 -10.703 -3.76 1 97.19 167 PHE B N 1
ATOM 3455 C CA . PHE B 1 167 ? -1.308 -10.695 -5.074 1 97.19 167 PHE B CA 1
ATOM 3456 C C . PHE B 1 167 ? 0.153 -10.273 -4.973 1 97.19 167 PHE B C 1
ATOM 3458 O O . PHE B 1 167 ? 0.456 -9.172 -4.512 1 97.19 167 PHE B O 1
ATOM 3465 N N . PHE B 1 168 ? 1.053 -11.164 -5.344 1 97.62 168 PHE B N 1
ATOM 3466 C CA . PHE B 1 168 ? 2.477 -10.859 -5.43 1 97.62 168 PHE B CA 1
ATOM 3467 C C . PHE B 1 168 ? 2.908 -10.688 -6.879 1 97.62 168 PHE B C 1
ATOM 3469 O O . PHE B 1 168 ? 2.824 -11.625 -7.676 1 97.62 168 PHE B O 1
ATOM 3476 N N . ILE B 1 169 ? 3.369 -9.5 -7.18 1 95.19 169 ILE B N 1
ATOM 3477 C CA . ILE B 1 169 ? 3.566 -9.148 -8.578 1 95.19 169 ILE B CA 1
ATOM 3478 C C . ILE B 1 169 ? 5.031 -8.789 -8.82 1 95.19 169 ILE B C 1
ATOM 3480 O O . ILE B 1 169 ? 5.535 -7.809 -8.266 1 95.19 169 ILE B O 1
ATOM 3484 N N . GLN B 1 170 ? 5.703 -9.609 -9.578 1 93.19 170 GLN B N 1
ATOM 3485 C CA . GLN B 1 170 ? 7.062 -9.344 -10.039 1 93.19 170 GLN B CA 1
ATOM 3486 C C . GLN B 1 170 ? 7.066 -8.859 -11.484 1 93.19 170 GLN B C 1
ATOM 3488 O O . GLN B 1 170 ? 7.086 -9.664 -12.414 1 93.19 170 GLN B O 1
ATOM 3493 N N . ALA B 1 171 ? 7 -7.598 -11.641 1 86.75 171 ALA B N 1
ATOM 3494 C CA . ALA B 1 171 ? 7.016 -6.891 -12.922 1 86.75 171 ALA B CA 1
ATOM 3495 C C . ALA B 1 171 ? 7.496 -5.453 -12.75 1 86.75 171 ALA B C 1
ATOM 3497 O O . ALA B 1 171 ? 7.312 -4.855 -11.68 1 86.75 171 ALA B O 1
ATOM 3498 N N . CYS B 1 172 ? 8.062 -4.902 -13.695 1 71.75 172 CYS B N 1
ATOM 3499 C CA . CYS B 1 172 ? 8.469 -3.504 -13.633 1 71.75 172 CYS B CA 1
ATOM 3500 C C . CYS B 1 172 ? 7.262 -2.58 -13.641 1 71.75 172 CYS B C 1
ATOM 3502 O O . CYS B 1 172 ? 6.168 -2.988 -14.039 1 71.75 172 CYS B O 1
ATOM 3504 N N . ARG B 1 173 ? 7.465 -1.398 -13.023 1 62.25 173 ARG B N 1
ATOM 3505 C CA . ARG B 1 173 ? 6.363 -0.441 -13.023 1 62.25 173 ARG B CA 1
ATOM 3506 C C . ARG B 1 173 ? 6.781 0.876 -13.672 1 62.25 173 ARG B C 1
ATOM 3508 O O . ARG B 1 173 ? 6.277 1.94 -13.305 1 62.25 173 ARG B O 1
ATOM 3515 N N . GLY B 1 174 ? 7.555 1.004 -14.492 1 59.5 174 GLY B N 1
ATOM 3516 C CA . GLY B 1 174 ? 7.883 2.195 -15.258 1 59.5 174 GLY B CA 1
ATOM 3517 C C . GLY B 1 174 ? 9.352 2.275 -15.641 1 59.5 174 GLY B C 1
ATOM 3518 O O . GLY B 1 174 ? 10.18 1.542 -15.102 1 59.5 174 GLY B O 1
ATOM 3519 N N . THR B 1 175 ? 9.594 2.947 -16.859 1 49.09 175 THR B N 1
ATOM 3520 C CA . THR B 1 175 ? 10.891 3.072 -17.5 1 49.09 175 THR B CA 1
ATOM 3521 C C . THR B 1 175 ? 11.586 4.363 -17.078 1 49.09 175 THR B C 1
ATOM 3523 O O . THR B 1 175 ? 12.422 4.891 -17.812 1 49.09 175 THR B O 1
ATOM 3526 N N . GLU B 1 176 ? 11.242 5.133 -16.125 1 41.88 176 GLU B N 1
ATOM 3527 C CA . GLU B 1 176 ? 12.047 6.348 -16.078 1 41.88 176 GLU B CA 1
ATOM 3528 C C . GLU B 1 176 ? 13.539 6.02 -16.172 1 41.88 176 GLU B C 1
ATOM 3530 O O . GLU B 1 176 ? 14.133 5.57 -15.188 1 41.88 176 GLU B O 1
ATOM 3535 N N . LEU B 1 177 ? 14.039 5.395 -17.062 1 34.38 177 LEU B N 1
ATOM 3536 C CA . LEU B 1 177 ? 15.477 5.602 -17.219 1 34.38 177 LEU B CA 1
ATOM 3537 C C . LEU B 1 177 ? 15.805 7.086 -17.312 1 34.38 177 LEU B C 1
ATOM 3539 O O . LEU B 1 177 ? 15.062 7.852 -17.953 1 34.38 177 LEU B O 1
ATOM 3543 N N . ASP B 1 178 ? 16.281 7.855 -16.391 1 31.58 178 ASP B N 1
ATOM 3544 C CA . ASP B 1 178 ? 16.875 9.156 -16.688 1 31.58 178 ASP B CA 1
ATOM 3545 C C . ASP B 1 178 ? 17.266 9.266 -18.156 1 31.58 178 ASP B C 1
ATOM 3547 O O . ASP B 1 178 ? 17.531 8.258 -18.812 1 31.58 178 ASP B O 1
ATOM 3551 N N . ALA B 1 179 ? 17.188 10.617 -18.844 1 29.98 179 ALA B N 1
ATOM 3552 C CA . ALA B 1 179 ? 17.438 11.109 -20.188 1 29.98 179 ALA B CA 1
ATOM 3553 C C . ALA B 1 179 ? 18.672 10.438 -20.781 1 29.98 179 ALA B C 1
ATOM 3555 O O . ALA B 1 179 ? 19.094 10.773 -21.891 1 29.98 179 ALA B O 1
ATOM 3556 N N . GLY B 1 180 ? 19.688 9.836 -20.75 1 25 180 GLY B N 1
ATOM 3557 C CA . GLY B 1 180 ? 20.406 10.312 -21.922 1 25 180 GLY B CA 1
ATOM 3558 C C . GLY B 1 180 ? 19.672 10.023 -23.219 1 25 180 GLY B C 1
ATOM 3559 O O . GLY B 1 180 ? 20.062 10.531 -24.281 1 25 180 GLY B O 1
ATOM 3560 N N . ILE B 1 181 ? 19.188 8.766 -23.547 1 24.39 181 ILE B N 1
ATOM 3561 C CA . ILE B 1 181 ? 18.938 8.633 -24.969 1 24.39 181 ILE B CA 1
ATOM 3562 C C . ILE B 1 181 ? 17.562 9.203 -25.312 1 24.39 181 ILE B C 1
ATOM 3564 O O . ILE B 1 181 ? 16.562 8.844 -24.688 1 24.39 181 ILE B O 1
ATOM 3568 N N . GLU B 1 182 ? 17.375 10.422 -26.047 1 25.8 182 GLU B N 1
ATOM 3569 C CA . GLU B 1 182 ? 16.422 11.188 -26.859 1 25.8 182 GLU B CA 1
ATOM 3570 C C . GLU B 1 182 ? 15.523 10.266 -27.672 1 25.8 182 GLU B C 1
ATOM 3572 O O . GLU B 1 182 ? 14.875 10.703 -28.625 1 25.8 182 GLU B O 1
ATOM 3577 N N . THR B 1 183 ? 15.492 8.93 -27.672 1 25.97 183 THR B N 1
ATOM 3578 C CA . THR B 1 183 ? 14.742 8.508 -28.859 1 25.97 183 THR B CA 1
ATOM 3579 C C . THR B 1 183 ? 13.297 8.992 -28.781 1 25.97 183 THR B C 1
ATOM 3581 O O . THR B 1 183 ? 12.68 8.953 -27.703 1 25.97 183 THR B O 1
ATOM 3584 N N . GLY B 1 184 ? 12.672 9.727 -29.812 1 24.48 184 GLY B N 1
ATOM 3585 C CA . GLY B 1 184 ? 11.438 10.336 -30.297 1 24.48 184 GLY B CA 1
ATOM 3586 C C . GLY B 1 184 ? 10.219 9.461 -30.062 1 24.48 184 GLY B C 1
ATOM 3587 O O . GLY B 1 184 ? 9.203 9.625 -30.75 1 24.48 184 GLY B O 1
ATOM 3588 N N . ILE B 1 185 ? 10.375 8.188 -29.656 1 26.25 185 ILE B N 1
ATOM 3589 C CA . ILE B 1 185 ? 9.078 7.562 -29.875 1 26.25 185 ILE B CA 1
ATOM 3590 C C . ILE B 1 185 ? 8.023 8.25 -29.016 1 26.25 185 ILE B C 1
ATOM 3592 O O . ILE B 1 185 ? 8.242 8.492 -27.828 1 26.25 185 ILE B O 1
ATOM 3596 N N . GLU B 1 186 ? 7.125 8.977 -29.625 1 24.77 186 GLU B N 1
ATOM 3597 C CA . GLU B 1 186 ? 5.848 9.547 -29.188 1 24.77 186 GLU B CA 1
ATOM 3598 C C . GLU B 1 186 ? 5.086 8.562 -28.297 1 24.77 186 GLU B C 1
ATOM 3600 O O . GLU B 1 186 ? 4.566 7.559 -28.781 1 24.77 186 GLU B O 1
ATOM 3605 N N . THR B 1 187 ? 5.793 7.93 -27.406 1 26.25 187 THR B N 1
ATOM 3606 C CA . THR B 1 187 ? 4.93 7.043 -26.625 1 26.25 187 THR B CA 1
ATOM 3607 C C . THR B 1 187 ? 3.762 7.816 -26.016 1 26.25 187 THR B C 1
ATOM 3609 O O . THR B 1 187 ? 3.949 8.891 -25.453 1 26.25 187 THR B O 1
ATOM 3612 N N . ASP B 1 188 ? 2.645 7.742 -26.703 1 24.61 188 ASP B N 1
ATOM 3613 C CA . ASP B 1 188 ? 1.345 8.102 -26.141 1 24.61 188 ASP B CA 1
ATOM 3614 C C . ASP B 1 188 ? 1.267 7.734 -24.656 1 24.61 188 ASP B C 1
ATOM 3616 O O . ASP B 1 188 ? 1.368 6.562 -24.297 1 24.61 188 ASP B O 1
ATOM 3620 N N . SER B 1 189 ? 2.016 8.414 -23.938 1 27.95 189 SER B N 1
ATOM 3621 C CA . SER B 1 189 ? 2.137 8.383 -22.484 1 27.95 189 SER B CA 1
ATOM 3622 C C . SER B 1 189 ? 0.775 8.203 -21.812 1 27.95 189 SER B C 1
ATOM 3624 O O . SER B 1 189 ? 0.054 9.18 -21.594 1 27.95 189 SER B O 1
ATOM 3626 N N . GLY B 1 190 ? 0.061 7.137 -22.359 1 26.94 190 GLY B N 1
ATOM 3627 C CA . GLY B 1 190 ? -1.172 6.785 -21.672 1 26.94 190 GLY B CA 1
ATOM 3628 C C . GLY B 1 190 ? -1.048 6.832 -20.156 1 26.94 190 GLY B C 1
ATOM 3629 O O . GLY B 1 190 ? 0.051 6.703 -19.609 1 26.94 190 GLY B O 1
ATOM 3630 N N . ASP B 1 191 ? -1.751 7.703 -19.594 1 29.36 191 ASP B N 1
ATOM 3631 C CA . ASP B 1 191 ? -1.927 7.996 -18.172 1 29.36 191 ASP B CA 1
ATOM 3632 C C . ASP B 1 191 ? -1.943 6.715 -17.344 1 29.36 191 ASP B C 1
ATOM 3634 O O . ASP B 1 191 ? -2.904 5.945 -17.406 1 29.36 191 ASP B O 1
ATOM 3638 N N . ASP B 1 192 ? -0.924 5.918 -17.484 1 29.14 192 ASP B N 1
ATOM 3639 C CA . ASP B 1 192 ? -0.604 4.574 -17.016 1 29.14 192 ASP B CA 1
ATOM 3640 C C . ASP B 1 192 ? -0.677 4.5 -15.492 1 29.14 192 ASP B C 1
ATOM 3642 O O . ASP B 1 192 ? 0.345 4.602 -14.805 1 29.14 192 ASP B O 1
ATOM 3646 N N . THR B 1 193 ? -1.61 5.246 -14.82 1 32.25 193 THR B N 1
ATOM 3647 C CA . THR B 1 193 ? -1.782 5.141 -13.375 1 32.25 193 THR B CA 1
ATOM 3648 C C . THR B 1 193 ? -2.137 3.713 -12.977 1 32.25 193 THR B C 1
ATOM 3650 O O . THR B 1 193 ? -2.953 3.062 -13.633 1 32.25 193 THR B O 1
ATOM 3653 N N . THR B 1 194 ? -1.261 3.01 -12.477 1 34.12 194 THR B N 1
ATOM 3654 C CA . THR B 1 194 ? -1.499 1.65 -12.008 1 34.12 194 THR B CA 1
ATOM 3655 C C . THR B 1 194 ? -2.766 1.585 -11.156 1 34.12 194 THR B C 1
ATOM 3657 O O . THR B 1 194 ? -2.863 2.254 -10.125 1 34.12 194 THR B O 1
ATOM 3660 N N . ARG B 1 195 ? -3.902 1.354 -11.852 1 40.09 195 ARG B N 1
ATOM 3661 C CA . ARG B 1 195 ? -5.219 1.176 -11.25 1 40.09 195 ARG B CA 1
ATOM 3662 C C . ARG B 1 195 ? -5.312 -0.16 -10.523 1 40.09 195 ARG B C 1
ATOM 3664 O O . ARG B 1 195 ? -5.062 -1.214 -11.109 1 40.09 195 ARG B O 1
ATOM 3671 N N . ILE B 1 196 ? -4.902 -0.268 -9.328 1 42.84 196 ILE B N 1
ATOM 3672 C CA . ILE B 1 196 ? -5.129 -1.505 -8.586 1 42.84 196 ILE B CA 1
ATOM 3673 C C . ILE B 1 196 ? -6.562 -1.532 -8.055 1 42.84 196 ILE B C 1
ATOM 3675 O O . ILE B 1 196 ? -7.113 -0.492 -7.688 1 42.84 196 ILE B O 1
ATOM 3679 N N . PRO B 1 197 ? -7.363 -2.586 -8.578 1 46.44 197 PRO B N 1
ATOM 3680 C CA . PRO B 1 197 ? -8.711 -2.721 -8.016 1 46.44 197 PRO B CA 1
ATOM 3681 C C . PRO B 1 197 ? -8.734 -2.611 -6.492 1 46.44 197 PRO B C 1
ATOM 3683 O O . PRO B 1 197 ? -7.785 -3.043 -5.828 1 46.44 197 PRO B O 1
ATOM 3686 N N . VAL B 1 198 ? -9.516 -1.536 -5.863 1 57.38 198 VAL B N 1
ATOM 3687 C CA . VAL B 1 198 ? -9.695 -1.01 -4.516 1 57.38 198 VAL B CA 1
ATOM 3688 C C . VAL B 1 198 ? -10.844 -1.736 -3.82 1 57.38 198 VAL B C 1
ATOM 3690 O O . VAL B 1 198 ? -12.016 -1.436 -4.066 1 57.38 198 VAL B O 1
ATOM 3693 N N . GLU B 1 199 ? -10.578 -3.168 -3.385 1 74.06 199 GLU B N 1
ATOM 3694 C CA . GLU B 1 199 ? -11.633 -3.793 -2.598 1 74.06 199 GLU B CA 1
ATOM 3695 C C . GLU B 1 199 ? -11.102 -4.297 -1.259 1 74.06 199 GLU B C 1
ATOM 3697 O O . GLU B 1 199 ? -9.906 -4.562 -1.121 1 74.06 199 GLU B O 1
ATOM 3702 N N . ALA B 1 200 ? -11.977 -4.262 -0.43 1 86 200 ALA B N 1
ATOM 3703 C CA . ALA B 1 200 ? -11.664 -4.762 0.906 1 86 200 ALA B CA 1
ATOM 3704 C C . ALA B 1 200 ? -11 -6.133 0.838 1 86 200 ALA B C 1
ATOM 3706 O O . ALA B 1 200 ? -11.328 -6.945 -0.031 1 86 200 ALA B O 1
ATOM 3707 N N . ASP B 1 201 ? -9.945 -6.391 1.657 1 94.75 201 ASP B N 1
ATOM 3708 C CA . ASP B 1 201 ? -9.32 -7.684 1.918 1 94.75 201 ASP B CA 1
ATOM 3709 C C . ASP B 1 201 ? -8.336 -8.055 0.811 1 94.75 201 ASP B C 1
ATOM 3711 O O . ASP B 1 201 ? -8.031 -9.234 0.613 1 94.75 201 ASP B O 1
ATOM 3715 N N . PHE B 1 202 ? -7.918 -7.016 -0.002 1 95.06 202 PHE B N 1
ATOM 3716 C CA . PHE B 1 202 ? -6.879 -7.215 -1.008 1 95.06 202 PHE B CA 1
ATOM 3717 C C . PHE B 1 202 ? -5.531 -6.723 -0.501 1 95.06 202 PHE B C 1
ATOM 3719 O O . PHE B 1 202 ? -5.449 -5.684 0.157 1 95.06 202 PHE B O 1
ATOM 3726 N N . LEU B 1 203 ? -4.516 -7.438 -0.828 1 96.69 203 LEU B N 1
ATOM 3727 C CA . LEU B 1 203 ? -3.139 -6.977 -0.694 1 96.69 203 LEU B CA 1
ATOM 3728 C C . LEU B 1 203 ? -2.371 -7.168 -1.998 1 96.69 203 LEU B C 1
ATOM 3730 O O . LEU B 1 203 ? -2.389 -8.258 -2.578 1 96.69 203 LEU B O 1
ATOM 3734 N N . TYR B 1 204 ? -1.793 -6.082 -2.459 1 94.19 204 TYR B N 1
ATOM 3735 C CA . TYR B 1 204 ? -0.883 -6.133 -3.598 1 94.19 204 TYR B CA 1
ATOM 3736 C C . TYR B 1 204 ? 0.552 -5.867 -3.162 1 94.19 204 TYR B C 1
ATOM 3738 O O . TYR B 1 204 ? 0.842 -4.836 -2.551 1 94.19 204 TYR B O 1
ATOM 3746 N N . ALA B 1 205 ? 1.349 -6.812 -3.424 1 95.62 205 ALA B N 1
ATOM 3747 C CA . ALA B 1 205 ? 2.779 -6.605 -3.223 1 95.62 205 ALA B CA 1
ATOM 3748 C C . ALA B 1 205 ? 3.514 -6.512 -4.559 1 95.62 205 ALA B C 1
ATOM 3750 O O . ALA B 1 205 ? 3.676 -7.516 -5.258 1 95.62 205 ALA B O 1
ATOM 3751 N N . PHE B 1 206 ? 3.914 -5.312 -4.809 1 92 206 PHE B N 1
ATOM 3752 C CA . PHE B 1 206 ? 4.652 -5.066 -6.043 1 92 206 PHE B CA 1
ATOM 3753 C C . PHE B 1 206 ? 6.156 -5.137 -5.793 1 92 206 PHE B C 1
ATOM 3755 O O . PHE B 1 206 ? 6.645 -4.648 -4.773 1 92 206 PHE B O 1
ATOM 3762 N N . SER B 1 207 ? 6.879 -5.652 -6.789 1 90.62 207 SER B N 1
ATOM 3763 C CA . SER B 1 207 ? 8.328 -5.797 -6.664 1 90.62 207 SER B CA 1
ATOM 3764 C C . SER B 1 207 ? 9.016 -4.438 -6.605 1 90.62 207 SER B C 1
ATOM 3766 O O . SER B 1 207 ? 10.125 -4.32 -6.086 1 90.62 207 SER B O 1
ATOM 3768 N N . THR B 1 208 ? 8.367 -3.469 -7.148 1 82.69 208 THR B N 1
ATOM 3769 C CA . THR B 1 208 ? 8.945 -2.131 -7.125 1 82.69 208 THR B CA 1
ATOM 3770 C C . THR B 1 208 ? 7.859 -1.071 -6.977 1 82.69 208 THR B C 1
ATOM 3772 O O . THR B 1 208 ? 6.695 -1.319 -7.297 1 82.69 208 THR B O 1
ATOM 3775 N N . ALA B 1 209 ? 8.344 -0.011 -6.406 1 74.38 209 ALA B N 1
ATOM 3776 C CA . ALA B 1 209 ? 7.477 1.161 -6.402 1 74.38 209 ALA B CA 1
ATOM 3777 C C . ALA B 1 209 ? 7.215 1.658 -7.82 1 74.38 209 ALA B C 1
ATOM 3779 O O . ALA B 1 209 ? 7.977 1.347 -8.742 1 74.38 209 ALA B O 1
ATOM 3780 N N . PRO B 1 210 ? 6.074 2.393 -7.996 1 70.12 210 PRO B N 1
ATOM 3781 C CA . PRO B 1 210 ? 5.793 2.928 -9.328 1 70.12 210 PRO B CA 1
ATOM 3782 C C . PRO B 1 210 ? 6.957 3.723 -9.906 1 70.12 210 PRO B C 1
ATOM 3784 O O . PRO B 1 210 ? 7.617 4.473 -9.18 1 70.12 210 PRO B O 1
ATOM 3787 N N . GLY B 1 211 ? 7.277 3.441 -11.117 1 66.81 211 GLY B N 1
ATOM 3788 C CA . GLY B 1 211 ? 8.305 4.191 -11.828 1 66.81 211 GLY B CA 1
ATOM 3789 C C . GLY B 1 211 ? 9.68 3.557 -11.734 1 66.81 211 GLY B C 1
ATOM 3790 O O . GLY B 1 211 ? 10.633 4.039 -12.344 1 66.81 211 GLY B O 1
ATOM 3791 N N . TYR B 1 212 ? 9.766 2.479 -10.992 1 68 212 TYR B N 1
ATOM 3792 C CA . TYR B 1 212 ? 11.086 1.885 -10.781 1 68 212 TYR B CA 1
ATOM 3793 C C . TYR B 1 212 ? 11.188 0.524 -11.461 1 68 212 TYR B C 1
ATOM 3795 O O . TYR B 1 212 ? 10.18 -0.04 -11.891 1 68 212 TYR B O 1
ATOM 3803 N N . TYR B 1 213 ? 12.492 0.087 -11.516 1 67.19 213 TYR B N 1
ATOM 3804 C CA . TYR B 1 213 ? 12.797 -1.187 -12.156 1 67.19 213 TYR B CA 1
ATOM 3805 C C . TYR B 1 213 ? 12.867 -2.312 -11.133 1 67.19 213 TYR B C 1
ATOM 3807 O O . TYR B 1 213 ? 13.242 -2.086 -9.977 1 67.19 213 TYR B O 1
ATOM 3815 N N . SER B 1 214 ? 12.406 -3.436 -11.68 1 74.75 214 SER B N 1
ATOM 3816 C CA . SER B 1 214 ? 12.617 -4.656 -10.906 1 74.75 214 SER B CA 1
ATOM 3817 C C . SER B 1 214 ? 13.875 -5.391 -11.367 1 74.75 214 SER B C 1
ATOM 3819 O O . SER B 1 214 ? 14.172 -5.438 -12.562 1 74.75 214 SER B O 1
ATOM 3821 N N . TRP B 1 215 ? 14.578 -5.938 -10.391 1 73.25 215 TRP B N 1
ATOM 3822 C CA . TRP B 1 215 ? 15.852 -6.586 -10.688 1 73.25 215 TRP B CA 1
ATOM 3823 C C . TRP B 1 215 ? 15.758 -8.094 -10.484 1 73.25 215 TRP B C 1
ATOM 3825 O O . TRP B 1 215 ? 15.07 -8.555 -9.57 1 73.25 215 TRP B O 1
ATOM 3835 N N . ARG B 1 216 ? 16.516 -8.766 -11.406 1 76.38 216 ARG B N 1
ATOM 3836 C CA . ARG B 1 216 ? 16.516 -10.227 -11.367 1 76.38 216 ARG B CA 1
ATOM 3837 C C . ARG B 1 216 ? 17.922 -10.773 -11.625 1 76.38 216 ARG B C 1
ATOM 3839 O O . ARG B 1 216 ? 18.625 -10.297 -12.516 1 76.38 216 ARG B O 1
ATOM 3846 N N . ASN B 1 217 ? 18.25 -11.688 -10.734 1 76.44 217 ASN B N 1
ATOM 3847 C CA . ASN B 1 217 ? 19.453 -12.477 -10.984 1 76.44 217 ASN B CA 1
ATOM 3848 C C . ASN B 1 217 ? 19.125 -13.742 -11.773 1 76.44 217 ASN B C 1
ATOM 3850 O O . ASN B 1 217 ? 18.188 -14.461 -11.445 1 76.44 217 ASN B O 1
ATOM 3854 N N . THR B 1 218 ? 19.891 -14.008 -12.766 1 81.62 218 THR B N 1
ATOM 3855 C CA . THR B 1 218 ? 19.562 -15.102 -13.672 1 81.62 218 THR B CA 1
ATOM 3856 C C . THR B 1 218 ? 19.672 -16.453 -12.969 1 81.62 218 THR B C 1
ATOM 3858 O O . THR B 1 218 ? 19.047 -17.422 -13.367 1 81.62 218 THR B O 1
ATOM 3861 N N . GLN B 1 219 ? 20.406 -16.5 -11.898 1 78.75 219 GLN B N 1
ATOM 3862 C CA . GLN B 1 219 ? 20.625 -17.766 -11.211 1 78.75 219 GLN B CA 1
ATOM 3863 C C . GLN B 1 219 ? 19.734 -17.891 -9.977 1 78.75 219 GLN B C 1
ATOM 3865 O O . GLN B 1 219 ? 19.266 -18.984 -9.648 1 78.75 219 GLN B O 1
ATOM 3870 N N . THR B 1 220 ? 19.516 -16.812 -9.406 1 83.44 220 THR B N 1
ATOM 3871 C CA . THR B 1 220 ? 18.891 -16.906 -8.094 1 83.44 220 THR B CA 1
ATOM 3872 C C . THR B 1 220 ? 17.484 -16.297 -8.117 1 83.44 220 THR B C 1
ATOM 3874 O O . THR B 1 220 ? 16.75 -16.391 -7.141 1 83.44 220 THR B O 1
ATOM 3877 N N . GLY B 1 221 ? 17.156 -15.734 -9.266 1 89.25 221 GLY B N 1
ATOM 3878 C CA . GLY B 1 221 ? 15.82 -15.164 -9.367 1 89.25 221 GLY B CA 1
ATOM 3879 C C . GLY B 1 221 ? 15.773 -13.688 -9.023 1 89.25 221 GLY B C 1
ATOM 3880 O O . GLY B 1 221 ? 16.812 -13.023 -9 1 89.25 221 GLY B O 1
ATOM 3881 N N . SER B 1 222 ? 14.586 -13.219 -8.898 1 91.5 222 SER B N 1
ATOM 3882 C CA . SER B 1 222 ? 14.406 -11.789 -8.633 1 91.5 222 SER B CA 1
ATOM 3883 C C . SER B 1 222 ? 14.625 -11.477 -7.156 1 91.5 222 SER B C 1
ATOM 3885 O O . SER B 1 222 ? 14.375 -12.312 -6.289 1 91.5 222 SER B O 1
ATOM 3887 N N . TRP B 1 223 ? 15.086 -10.281 -6.891 1 89.44 223 TRP B N 1
ATOM 3888 C CA . TRP B 1 223 ? 15.352 -9.836 -5.523 1 89.44 223 TRP B CA 1
ATOM 3889 C C . TRP B 1 223 ? 14.086 -9.906 -4.676 1 89.44 223 TRP B C 1
ATOM 3891 O O . TRP B 1 223 ? 14.125 -10.375 -3.537 1 89.44 223 TRP B O 1
ATOM 3901 N N . PHE B 1 224 ? 13.023 -9.555 -5.25 1 94.19 224 PHE B N 1
ATOM 3902 C CA . PHE B 1 224 ? 11.758 -9.5 -4.535 1 94.19 224 PHE B CA 1
ATOM 3903 C C . PHE B 1 224 ? 11.289 -10.898 -4.152 1 94.19 224 PHE B C 1
ATOM 3905 O O . PHE B 1 224 ? 11.031 -11.18 -2.979 1 94.19 224 PHE B O 1
ATOM 3912 N N . MET B 1 225 ? 11.211 -11.773 -5.07 1 96.62 225 MET B N 1
ATOM 3913 C CA . MET B 1 225 ? 10.664 -13.102 -4.832 1 96.62 225 MET B CA 1
ATOM 3914 C C . MET B 1 225 ? 11.57 -13.914 -3.908 1 96.62 225 MET B C 1
ATOM 3916 O O . MET B 1 225 ? 11.094 -14.656 -3.057 1 96.62 225 MET B O 1
ATOM 3920 N N . GLN B 1 226 ? 12.906 -13.734 -4.105 1 95.25 226 GLN B N 1
ATOM 3921 C CA . GLN B 1 226 ? 13.844 -14.391 -3.197 1 95.25 226 GLN B CA 1
ATOM 3922 C C . GLN B 1 226 ? 13.602 -13.953 -1.754 1 95.25 226 GLN B C 1
ATOM 3924 O O . GLN B 1 226 ? 13.523 -14.797 -0.853 1 95.25 226 GLN B O 1
ATOM 3929 N N . SER B 1 227 ? 13.5 -12.672 -1.61 1 95.88 227 SER B N 1
ATOM 3930 C CA . SER B 1 227 ? 13.297 -12.125 -0.276 1 95.88 227 SER B CA 1
ATOM 3931 C C . SER B 1 227 ? 11.938 -12.531 0.292 1 95.88 227 SER B C 1
ATOM 3933 O O . SER B 1 227 ? 11.836 -12.906 1.461 1 95.88 227 SER B O 1
ATOM 3935 N N . LEU B 1 228 ? 10.914 -12.492 -0.554 1 97.94 228 LEU B N 1
ATOM 3936 C CA . LEU B 1 228 ? 9.562 -12.859 -0.141 1 97.94 228 LEU B CA 1
ATOM 3937 C C . LEU B 1 228 ? 9.523 -14.297 0.365 1 97.94 228 LEU B C 1
ATOM 3939 O O . LEU B 1 228 ? 9.062 -14.555 1.479 1 97.94 228 LEU B O 1
ATOM 3943 N N . CYS B 1 229 ? 10.031 -15.203 -0.418 1 98.12 229 CYS B N 1
ATOM 3944 C CA . CYS B 1 229 ? 9.984 -16.625 -0.073 1 98.12 229 CYS B CA 1
ATOM 3945 C C . CYS B 1 229 ? 10.828 -16.906 1.161 1 98.12 229 CYS B C 1
ATOM 3947 O O . CYS B 1 229 ? 10.43 -17.703 2.021 1 98.12 229 CYS B O 1
ATOM 3949 N N . GLU B 1 230 ? 11.953 -16.219 1.265 1 97.75 230 GLU B N 1
ATOM 3950 C CA . GLU B 1 230 ? 12.805 -16.406 2.439 1 97.75 230 GLU B CA 1
ATOM 3951 C C . GLU B 1 230 ? 12.109 -15.914 3.705 1 97.75 230 GLU B C 1
ATOM 3953 O O . GLU B 1 230 ? 12.109 -16.594 4.727 1 97.75 230 GLU B O 1
ATOM 3958 N N . MET B 1 231 ? 11.523 -14.758 3.645 1 98 231 MET B N 1
ATOM 3959 C CA . MET B 1 231 ? 10.898 -14.172 4.828 1 98 231 MET B CA 1
ATOM 3960 C C . MET B 1 231 ? 9.656 -14.969 5.23 1 98 231 MET B C 1
ATOM 3962 O O . MET B 1 231 ? 9.375 -15.125 6.422 1 98 231 MET B O 1
ATOM 3966 N N . ILE B 1 232 ? 8.898 -15.461 4.27 1 98.25 232 ILE B N 1
ATOM 3967 C CA . ILE B 1 232 ? 7.742 -16.297 4.59 1 98.25 232 ILE B CA 1
ATOM 3968 C C . ILE B 1 232 ? 8.211 -17.594 5.234 1 98.25 232 ILE B C 1
ATOM 3970 O O . ILE B 1 232 ? 7.617 -18.062 6.215 1 98.25 232 ILE B O 1
ATOM 3974 N N . SER B 1 233 ? 9.258 -18.156 4.695 1 98 233 SER B N 1
ATOM 3975 C CA . SER B 1 233 ? 9.781 -19.391 5.246 1 98 233 SER B CA 1
ATOM 3976 C C . SER B 1 233 ? 10.25 -19.203 6.688 1 98 233 SER B C 1
ATOM 3978 O O . SER B 1 233 ? 10.008 -20.062 7.539 1 98 233 SER B O 1
ATOM 3980 N N . LYS B 1 234 ? 10.859 -18.125 6.957 1 97.19 234 LYS B N 1
ATOM 3981 C CA . LYS B 1 234 ? 11.461 -17.859 8.258 1 97.19 234 LYS B CA 1
ATOM 3982 C C . LYS B 1 234 ? 10.406 -17.438 9.281 1 97.19 234 LYS B C 1
ATOM 3984 O O . LYS B 1 234 ? 10.469 -17.844 10.445 1 97.19 234 LYS B O 1
ATOM 3989 N N . TYR B 1 235 ? 9.438 -16.641 8.797 1 96.69 235 TYR B N 1
ATOM 3990 C CA . TYR B 1 235 ? 8.602 -15.961 9.773 1 96.69 235 TYR B CA 1
ATOM 3991 C C . TYR B 1 235 ? 7.129 -16.297 9.562 1 96.69 235 TYR B C 1
ATOM 3993 O O . TYR B 1 235 ? 6.262 -15.82 10.297 1 96.69 235 TYR B O 1
ATOM 4001 N N . GLY B 1 236 ? 6.75 -17.109 8.602 1 95.38 236 GLY B N 1
ATOM 4002 C CA . GLY B 1 236 ? 5.383 -17.391 8.188 1 95.38 236 GLY B CA 1
ATOM 4003 C C . GLY B 1 236 ? 4.535 -17.984 9.297 1 95.38 236 GLY B C 1
ATOM 4004 O O . GLY B 1 236 ? 3.309 -17.859 9.281 1 95.38 236 GLY B O 1
ATOM 4005 N N . LYS B 1 237 ? 5.125 -18.531 10.328 1 94.12 237 LYS B N 1
ATOM 4006 C CA . LYS B 1 237 ? 4.383 -19.156 11.414 1 94.12 237 LYS B CA 1
ATOM 4007 C C . LYS B 1 237 ? 4.199 -18.188 12.586 1 94.12 237 LYS B C 1
ATOM 4009 O O . LYS B 1 237 ? 3.428 -18.453 13.508 1 94.12 237 LYS B O 1
ATOM 4014 N N . GLU B 1 238 ? 4.844 -17.016 12.5 1 95.06 238 GLU B N 1
ATOM 4015 C CA . GLU B 1 238 ? 4.875 -16.141 13.68 1 95.06 238 GLU B CA 1
ATOM 4016 C C . GLU B 1 238 ? 4.285 -14.773 13.367 1 95.06 238 GLU B C 1
ATOM 4018 O O . GLU B 1 238 ? 3.568 -14.203 14.188 1 95.06 238 GLU B O 1
ATOM 4023 N N . LEU B 1 239 ? 4.57 -14.312 12.219 1 96.56 239 LEU B N 1
ATOM 4024 C CA . LEU B 1 239 ? 4.238 -12.922 11.914 1 96.56 239 LEU B CA 1
ATOM 4025 C C . LEU B 1 239 ? 3.076 -12.844 10.93 1 96.56 239 LEU B C 1
ATOM 4027 O O . LEU B 1 239 ? 2.85 -13.773 10.156 1 96.56 239 LEU B O 1
ATOM 4031 N N . ASP B 1 240 ? 2.295 -11.742 11.023 1 96.69 240 ASP B N 1
ATOM 4032 C CA . ASP B 1 240 ? 1.292 -11.484 10 1 96.69 240 ASP B CA 1
ATOM 4033 C C . ASP B 1 240 ? 1.944 -11.039 8.695 1 96.69 240 ASP B C 1
ATOM 4035 O O . ASP B 1 240 ? 3.107 -10.633 8.68 1 96.69 240 ASP B O 1
ATOM 4039 N N . ILE B 1 241 ? 1.233 -11.016 7.637 1 98.19 241 ILE B N 1
ATOM 4040 C CA . ILE B 1 241 ? 1.75 -10.812 6.285 1 98.19 241 ILE B CA 1
ATOM 4041 C C . ILE B 1 241 ? 2.336 -9.414 6.16 1 98.19 241 ILE B C 1
ATOM 4043 O O . ILE B 1 241 ? 3.336 -9.211 5.465 1 98.19 241 ILE B O 1
ATOM 4047 N N . LEU B 1 242 ? 1.76 -8.406 6.828 1 98.25 242 LEU B N 1
ATOM 4048 C CA . LEU B 1 242 ? 2.266 -7.043 6.688 1 98.25 242 LEU B CA 1
ATOM 4049 C C . LEU B 1 242 ? 3.625 -6.898 7.363 1 98.25 242 LEU B C 1
ATOM 4051 O O . LEU B 1 242 ? 4.508 -6.207 6.848 1 98.25 242 LEU B O 1
ATOM 4055 N N . HIS B 1 243 ? 3.801 -7.555 8.477 1 97.75 243 HIS B N 1
ATOM 4056 C CA . HIS B 1 243 ? 5.113 -7.574 9.109 1 97.75 243 HIS B CA 1
ATOM 4057 C C . HIS B 1 243 ? 6.125 -8.336 8.266 1 97.75 243 HIS B C 1
ATOM 4059 O O . HIS B 1 243 ? 7.285 -7.938 8.156 1 97.75 243 HIS B O 1
ATOM 4065 N N . ILE B 1 244 ? 5.719 -9.406 7.719 1 98.12 244 ILE B N 1
ATOM 4066 C CA . ILE B 1 244 ? 6.598 -10.148 6.828 1 98.12 244 ILE B CA 1
ATOM 4067 C C . ILE B 1 244 ? 7.023 -9.266 5.66 1 98.12 244 ILE B C 1
ATOM 4069 O O . ILE B 1 244 ? 8.203 -9.219 5.305 1 98.12 244 ILE B O 1
ATOM 4073 N N . MET B 1 245 ? 6.074 -8.539 5.086 1 98.06 245 MET B N 1
ATOM 4074 C CA . MET B 1 245 ? 6.371 -7.676 3.949 1 98.06 245 MET B CA 1
ATOM 4075 C C . MET B 1 245 ? 7.34 -6.566 4.348 1 98.06 245 MET B C 1
ATOM 4077 O O . MET B 1 245 ? 8.172 -6.145 3.543 1 98.06 245 MET B O 1
ATOM 4081 N N . THR B 1 246 ? 7.23 -6.047 5.566 1 97.62 246 THR B N 1
ATOM 4082 C CA . THR B 1 246 ? 8.172 -5.051 6.062 1 97.62 246 THR B CA 1
ATOM 4083 C C . THR B 1 246 ? 9.586 -5.613 6.098 1 97.62 246 THR B C 1
ATOM 4085 O O . THR B 1 246 ? 10.539 -4.926 5.727 1 97.62 246 THR B O 1
ATOM 4088 N N . ARG B 1 247 ? 9.711 -6.848 6.473 1 96.94 247 ARG B N 1
ATOM 4089 C CA . ARG B 1 247 ? 11.016 -7.496 6.508 1 96.94 247 ARG B CA 1
ATOM 4090 C C . ARG B 1 247 ? 11.531 -7.77 5.098 1 96.94 247 ARG B C 1
ATOM 4092 O O . ARG B 1 247 ? 12.742 -7.723 4.852 1 96.94 247 ARG B O 1
ATOM 4099 N N . VAL B 1 248 ? 10.633 -8.109 4.188 1 96.81 248 VAL B N 1
ATOM 4100 C CA . VAL B 1 248 ? 11 -8.219 2.783 1 96.81 248 VAL B CA 1
ATOM 4101 C C . VAL B 1 248 ? 11.586 -6.891 2.297 1 96.81 248 VAL B C 1
ATOM 4103 O O . VAL B 1 248 ? 12.656 -6.867 1.686 1 96.81 248 VAL B O 1
ATOM 4106 N N . ASN B 1 249 ? 10.898 -5.758 2.594 1 94.38 249 ASN B N 1
ATOM 4107 C CA . ASN B 1 249 ? 11.383 -4.43 2.229 1 94.38 249 ASN B CA 1
ATOM 4108 C C . ASN B 1 249 ? 12.758 -4.148 2.828 1 94.38 249 ASN B C 1
ATOM 4110 O O . ASN B 1 249 ? 13.633 -3.592 2.158 1 94.38 249 ASN B O 1
ATOM 4114 N N . HIS B 1 250 ? 12.914 -4.57 4.078 1 94.06 250 HIS B N 1
ATOM 4115 C CA . HIS B 1 250 ? 14.195 -4.391 4.75 1 94.06 250 HIS B CA 1
ATOM 4116 C C . HIS B 1 250 ? 15.312 -5.113 4.008 1 94.06 250 HIS B C 1
ATOM 4118 O O . HIS B 1 250 ? 16.344 -4.52 3.697 1 94.06 250 HIS B O 1
ATOM 4124 N N . LYS B 1 251 ? 15.078 -6.328 3.693 1 92.81 251 LYS B N 1
ATOM 4125 C CA . LYS B 1 251 ? 16.094 -7.152 3.037 1 92.81 251 LYS B CA 1
ATOM 4126 C C . LYS B 1 251 ? 16.438 -6.598 1.658 1 92.81 251 LYS B C 1
ATOM 4128 O O . LYS B 1 251 ? 17.625 -6.469 1.316 1 92.81 251 LYS B O 1
ATOM 4133 N N . VAL B 1 252 ? 15.414 -6.266 0.848 1 90.06 252 VAL B N 1
ATOM 4134 C CA . VAL B 1 252 ? 15.641 -5.762 -0.502 1 90.06 252 VAL B CA 1
ATOM 4135 C C . VAL B 1 252 ? 16.406 -4.438 -0.439 1 90.06 252 VAL B C 1
ATOM 4137 O O . VAL B 1 252 ? 17.328 -4.207 -1.228 1 90.06 252 VAL B O 1
ATOM 4140 N N . ALA B 1 253 ? 16.062 -3.59 0.511 1 85.25 253 ALA B N 1
ATOM 4141 C CA . ALA B 1 253 ? 16.672 -2.266 0.634 1 85.25 253 ALA B CA 1
ATOM 4142 C C . ALA B 1 253 ? 18.125 -2.365 1.081 1 85.25 253 ALA B C 1
ATOM 4144 O O . ALA B 1 253 ? 18.969 -1.581 0.644 1 85.25 253 ALA B O 1
ATOM 4145 N N . VAL B 1 254 ? 18.469 -3.33 1.936 1 84 254 VAL B N 1
ATOM 4146 C CA . VAL B 1 254 ? 19.781 -3.383 2.588 1 84 254 VAL B CA 1
ATOM 4147 C C . VAL B 1 254 ? 20.719 -4.285 1.791 1 84 254 VAL B C 1
ATOM 4149 O O . VAL B 1 254 ? 21.906 -3.979 1.64 1 84 254 VAL B O 1
ATOM 4152 N N . GLU B 1 255 ? 20.219 -5.34 1.281 1 79.44 255 GLU B N 1
ATOM 4153 C CA . GLU B 1 255 ? 21.109 -6.391 0.785 1 79.44 255 GLU B CA 1
ATOM 4154 C C . GLU B 1 255 ? 21.297 -6.281 -0.725 1 79.44 255 GLU B C 1
ATOM 4156 O O . GLU B 1 255 ? 22.25 -6.844 -1.277 1 79.44 255 GLU B O 1
ATOM 4161 N N . PHE B 1 256 ? 20.391 -5.586 -1.369 1 72.81 256 PHE B N 1
ATOM 4162 C CA . PHE B 1 256 ? 20.453 -5.691 -2.822 1 72.81 256 PHE B CA 1
ATOM 4163 C C . PHE B 1 256 ? 20.797 -4.344 -3.449 1 72.81 256 PHE B C 1
ATOM 4165 O O . PHE B 1 256 ? 20.125 -3.344 -3.182 1 72.81 256 PHE B O 1
ATOM 4172 N N . GLU B 1 257 ? 21.891 -4.367 -4.07 1 67.94 257 GLU B N 1
ATOM 4173 C CA . GLU B 1 257 ? 22.328 -3.258 -4.918 1 67.94 257 GLU B CA 1
ATOM 4174 C C . GLU B 1 257 ? 22.75 -3.748 -6.297 1 67.94 257 GLU B C 1
ATOM 4176 O O . GLU B 1 257 ? 23.469 -4.742 -6.41 1 67.94 257 GLU B O 1
ATOM 4181 N N . SER B 1 258 ? 22.109 -3.082 -7.234 1 59.22 258 SER B N 1
ATOM 4182 C CA . SER B 1 258 ? 22.406 -3.557 -8.586 1 59.22 258 SER B CA 1
ATOM 4183 C C . SER B 1 258 ? 23.906 -3.438 -8.891 1 59.22 258 SER B C 1
ATOM 4185 O O . SER B 1 258 ? 24.562 -2.49 -8.453 1 59.22 258 SER B O 1
ATOM 4187 N N . VAL B 1 259 ? 24.469 -4.535 -9.281 1 53.25 259 VAL B N 1
ATOM 4188 C CA . VAL B 1 259 ? 25.828 -4.543 -9.805 1 53.25 259 VAL B CA 1
ATOM 4189 C C . VAL B 1 259 ? 25.797 -4.609 -11.328 1 53.25 259 VAL B C 1
ATOM 4191 O O . VAL B 1 259 ? 25.375 -5.617 -11.906 1 53.25 259 VAL B O 1
ATOM 4194 N N . SER B 1 260 ? 25.656 -3.316 -11.898 1 52.47 260 SER B N 1
ATOM 4195 C CA . SER B 1 260 ? 25.688 -3.264 -13.352 1 52.47 260 SER B CA 1
ATOM 4196 C C . SER B 1 260 ? 26.891 -2.455 -13.852 1 52.47 260 SER B C 1
ATOM 4198 O O . SER B 1 260 ? 27.312 -1.491 -13.203 1 52.47 260 SER B O 1
ATOM 4200 N N . ASN B 1 261 ? 27.531 -3.035 -14.742 1 50 261 ASN B N 1
ATOM 4201 C CA . ASN B 1 261 ? 28.641 -2.326 -15.383 1 50 261 ASN B CA 1
ATOM 4202 C C . ASN B 1 261 ? 28.125 -1.19 -16.266 1 50 261 ASN B C 1
ATOM 4204 O O . ASN B 1 261 ? 28.922 -0.403 -16.797 1 50 261 ASN B O 1
ATOM 4208 N N . SER B 1 262 ? 26.844 -1.238 -16.547 1 51.62 262 SER B N 1
ATOM 4209 C CA . SER B 1 262 ? 26.297 -0.159 -17.359 1 51.62 262 SER B CA 1
ATOM 4210 C C . SER B 1 262 ? 26.062 1.098 -16.531 1 51.62 262 SER B C 1
ATOM 4212 O O . SER B 1 262 ? 25.484 1.031 -15.445 1 51.62 262 SER B O 1
ATOM 4214 N N . PRO B 1 263 ? 26.625 2.168 -17.125 1 51.91 263 PRO B N 1
ATOM 4215 C CA . PRO B 1 263 ? 26.406 3.443 -16.438 1 51.91 263 PRO B CA 1
ATOM 4216 C C . PRO B 1 263 ? 24.922 3.744 -16.219 1 51.91 263 PRO B C 1
ATOM 4218 O O . PRO B 1 263 ? 24.094 3.432 -17.062 1 51.91 263 PRO B O 1
ATOM 4221 N N . GLY B 1 264 ? 24.406 4.113 -15.148 1 52.19 264 GLY B N 1
ATOM 4222 C CA . GLY B 1 264 ? 23.031 4.492 -14.836 1 52.19 264 GLY B CA 1
ATOM 4223 C C . GLY B 1 264 ? 22.25 3.404 -14.125 1 52.19 264 GLY B C 1
ATOM 4224 O O . GLY B 1 264 ? 21.188 3.664 -13.555 1 52.19 264 GLY B O 1
ATOM 4225 N N . PHE B 1 265 ? 22.812 2.166 -14.375 1 52.94 265 PHE B N 1
ATOM 4226 C CA . PHE B 1 265 ? 22.094 1.07 -13.75 1 52.94 265 PHE B CA 1
ATOM 4227 C C . PHE B 1 265 ? 22.844 0.548 -12.531 1 52.94 265 PHE B C 1
ATOM 4229 O O . PHE B 1 265 ? 22.438 -0.457 -11.938 1 52.94 265 PHE B O 1
ATOM 4236 N N . HIS B 1 266 ? 23.953 1.24 -12.305 1 51.5 266 HIS B N 1
ATOM 4237 C CA . HIS B 1 266 ? 24.75 0.815 -11.164 1 51.5 266 HIS B CA 1
ATOM 4238 C C . HIS B 1 266 ? 24.266 1.481 -9.875 1 51.5 266 HIS B C 1
ATOM 4240 O O . HIS B 1 266 ? 23.875 2.65 -9.891 1 51.5 266 HIS B O 1
ATOM 4246 N N . ALA B 1 267 ? 24.203 0.726 -8.891 1 54.94 267 ALA B N 1
ATOM 4247 C CA . ALA B 1 267 ? 23.891 1.173 -7.535 1 54.94 267 ALA B CA 1
ATOM 4248 C C . ALA B 1 267 ? 22.422 1.585 -7.414 1 54.94 267 ALA B C 1
ATOM 4250 O O . ALA B 1 267 ? 22.094 2.52 -6.68 1 54.94 267 ALA B O 1
ATOM 4251 N N . LYS B 1 268 ? 21.641 0.844 -8.445 1 64.12 268 LYS B N 1
ATOM 4252 C CA . LYS B 1 268 ? 20.219 1.134 -8.344 1 64.12 268 LYS B CA 1
ATOM 4253 C C . LYS B 1 268 ? 19.547 0.262 -7.285 1 64.12 268 LYS B C 1
ATOM 4255 O O . LYS B 1 268 ? 20.031 -0.833 -6.984 1 64.12 268 LYS B O 1
ATOM 4260 N N . LYS B 1 269 ? 18.703 0.945 -6.652 1 66.44 269 LYS B N 1
ATOM 4261 C CA . LYS B 1 269 ? 17.984 0.252 -5.582 1 66.44 269 LYS B CA 1
ATOM 4262 C C . LYS B 1 269 ? 16.5 0.095 -5.918 1 66.44 269 LYS B C 1
ATOM 4264 O O . LYS B 1 269 ? 15.984 0.803 -6.777 1 66.44 269 LYS B O 1
ATOM 4269 N N . GLN B 1 270 ? 16.016 -0.983 -5.551 1 77.56 270 GLN B N 1
ATOM 4270 C CA . GLN B 1 270 ? 14.602 -1.356 -5.648 1 77.56 270 GLN B CA 1
ATOM 4271 C C . GLN B 1 270 ? 13.977 -1.501 -4.266 1 77.56 270 GLN B C 1
ATOM 4273 O O . GLN B 1 270 ? 14.641 -1.923 -3.316 1 77.56 270 GLN B O 1
ATOM 4278 N N . ILE B 1 271 ? 12.797 -1 -4.16 1 84.94 271 ILE B N 1
ATOM 4279 C CA . ILE B 1 271 ? 12.039 -1.27 -2.939 1 84.94 271 ILE B CA 1
ATOM 4280 C C . ILE B 1 271 ? 10.641 -1.751 -3.295 1 84.94 271 ILE B C 1
ATOM 4282 O O . ILE B 1 271 ? 9.93 -1.107 -4.074 1 84.94 271 ILE B O 1
ATOM 4286 N N . PRO B 1 272 ? 10.289 -2.9 -2.768 1 91.31 272 PRO B N 1
ATOM 4287 C CA . PRO B 1 272 ? 8.906 -3.336 -2.98 1 91.31 272 PRO B CA 1
ATOM 4288 C C . PRO B 1 272 ? 7.887 -2.367 -2.387 1 91.31 272 PRO B C 1
ATOM 4290 O O . PRO B 1 272 ? 8.195 -1.65 -1.432 1 91.31 272 PRO B O 1
ATOM 4293 N N . CYS B 1 273 ? 6.738 -2.318 -3.02 1 91.19 273 CYS B N 1
ATOM 4294 C CA . CYS B 1 273 ? 5.629 -1.487 -2.564 1 91.19 273 CYS B CA 1
ATOM 4295 C C . CYS B 1 273 ? 4.414 -2.342 -2.213 1 91.19 273 CYS B C 1
ATOM 4297 O O . CYS B 1 273 ? 3.92 -3.098 -3.051 1 91.19 273 CYS B O 1
ATOM 4299 N N . ILE B 1 274 ? 3.932 -2.158 -0.985 1 94.44 274 ILE B N 1
ATOM 4300 C CA . ILE B 1 274 ? 2.791 -2.932 -0.505 1 94.44 274 ILE B CA 1
ATOM 4301 C C . ILE B 1 274 ? 1.542 -2.051 -0.487 1 94.44 274 ILE B C 1
ATOM 4303 O O . ILE B 1 274 ? 1.503 -1.033 0.207 1 94.44 274 ILE B O 1
ATOM 4307 N N . ALA B 1 275 ? 0.645 -2.414 -1.295 1 92.69 275 ALA B N 1
ATOM 4308 C CA . ALA B 1 275 ? -0.67 -1.78 -1.248 1 92.69 275 ALA B CA 1
ATOM 4309 C C . ALA B 1 275 ? -1.683 -2.67 -0.532 1 92.69 275 ALA B C 1
ATOM 4311 O O . ALA B 1 275 ? -2.053 -3.732 -1.037 1 92.69 275 ALA B O 1
ATOM 4312 N N . SER B 1 276 ? -2.154 -2.17 0.614 1 95.69 276 SER B N 1
ATOM 4313 C CA . SER B 1 276 ? -2.986 -3.039 1.438 1 95.69 276 SER B CA 1
ATOM 4314 C C . SER B 1 276 ? -4.363 -2.426 1.673 1 95.69 276 SER B C 1
ATOM 4316 O O . SER B 1 276 ? -4.473 -1.243 2 1 95.69 276 SER B O 1
ATOM 4318 N N . MET B 1 277 ? -5.328 -3.232 1.467 1 94.69 277 MET B N 1
ATOM 4319 C CA . MET B 1 277 ? -6.711 -2.953 1.847 1 94.69 277 MET B CA 1
ATOM 4320 C C . MET B 1 277 ? -7.25 -4.039 2.771 1 94.69 277 MET B C 1
ATOM 4322 O O . MET B 1 277 ? -8.453 -4.293 2.797 1 94.69 277 MET B O 1
ATOM 4326 N N . LEU B 1 278 ? -6.344 -4.688 3.432 1 96.69 278 LEU B N 1
ATOM 4327 C CA . LEU B 1 278 ? -6.742 -5.695 4.406 1 96.69 278 LEU B CA 1
ATOM 4328 C C . LEU B 1 278 ? -7.523 -5.066 5.551 1 96.69 278 LEU B C 1
ATOM 4330 O O . LEU B 1 278 ? -7.184 -3.98 6.02 1 96.69 278 LEU B O 1
ATOM 4334 N N . THR B 1 279 ? -8.531 -5.824 6.004 1 95.31 279 THR B N 1
ATOM 4335 C CA . THR B 1 279 ? -9.367 -5.32 7.094 1 95.31 279 THR B CA 1
ATOM 4336 C C . THR B 1 279 ? -9.086 -6.082 8.383 1 95.31 279 THR B C 1
ATOM 4338 O O . THR B 1 279 ? -9.578 -5.711 9.453 1 95.31 279 THR B O 1
ATOM 4341 N N . LYS B 1 280 ? -8.344 -7.086 8.289 1 96.56 280 LYS B N 1
ATOM 4342 C CA . LYS B 1 280 ? -7.859 -7.867 9.422 1 96.56 280 LYS B CA 1
ATOM 4343 C C . LYS B 1 280 ? -6.418 -8.32 9.203 1 96.56 280 LYS B C 1
ATOM 4345 O O . LYS B 1 280 ? -5.887 -8.195 8.094 1 96.56 280 LYS B O 1
ATOM 4350 N N . GLU B 1 281 ? -5.793 -8.75 10.297 1 97.06 281 GLU B N 1
ATOM 4351 C CA . GLU B 1 281 ? -4.445 -9.297 10.203 1 97.06 281 GLU B CA 1
ATOM 4352 C C . GLU B 1 281 ? -4.457 -10.695 9.594 1 97.06 281 GLU B C 1
ATOM 4354 O O . GLU B 1 281 ? -5.258 -11.539 9.992 1 97.06 281 GLU B O 1
ATOM 4359 N N . MET B 1 282 ? -3.582 -10.953 8.648 1 97.62 282 MET B N 1
ATOM 4360 C CA . MET B 1 282 ? -3.52 -12.25 7.973 1 97.62 282 MET B CA 1
ATOM 4361 C C . MET B 1 282 ? -2.301 -13.039 8.43 1 97.62 282 MET B C 1
ATOM 4363 O O . MET B 1 282 ? -1.163 -12.617 8.211 1 97.62 282 MET B O 1
ATOM 4367 N N . TYR B 1 283 ? -2.592 -14.141 9.078 1 96.62 283 TYR B N 1
ATOM 4368 C CA . TYR B 1 283 ? -1.578 -15.117 9.469 1 96.62 283 TYR B CA 1
ATOM 4369 C C . TYR B 1 283 ? -1.699 -16.391 8.648 1 96.62 283 TYR B C 1
ATOM 4371 O O . TYR B 1 283 ? -2.807 -16.828 8.336 1 96.62 283 TYR B O 1
ATOM 4379 N N . PHE B 1 284 ? -0.53 -17.031 8.344 1 96.88 284 PHE B N 1
ATOM 4380 C CA . PHE B 1 284 ? -0.549 -18.281 7.586 1 96.88 284 PHE B CA 1
ATOM 4381 C C . PHE B 1 284 ? -0.762 -19.469 8.516 1 96.88 284 PHE B C 1
ATOM 4383 O O . PHE B 1 284 ? -1.034 -20.578 8.055 1 96.88 284 PHE B O 1
ATOM 4390 N N . SER B 1 285 ? -0.598 -19.281 9.812 1 91.5 285 SER B N 1
ATOM 4391 C CA . SER B 1 285 ? -0.753 -20.328 10.812 1 91.5 285 SER B CA 1
ATOM 4392 C C . SER B 1 285 ? -1.607 -19.859 11.984 1 91.5 285 SER B C 1
ATOM 4394 O O . SER B 1 285 ? -1.684 -18.672 12.266 1 91.5 285 SER B O 1
ATOM 4396 N N . PRO B 1 286 ? -2.285 -20.844 12.609 1 85.19 286 PRO B N 1
ATOM 4397 C CA . PRO B 1 286 ? -3.141 -20.469 13.742 1 85.19 286 PRO B CA 1
ATOM 4398 C C . PRO B 1 286 ? -2.354 -19.875 14.906 1 85.19 286 PRO B C 1
ATOM 4400 O O . PRO B 1 286 ? -1.173 -20.188 15.086 1 85.19 286 PRO B O 1
#

pLDDT: mean 77.84, std 26.33, range [22.31, 98.94]

Sequence (572 aa):
MSENGSGPGQDSTDARGDDGQQSSGSLSATAPVEVDAKPVSHSFRYSLNFPSIGQCIIINNKNFDRRTGMNQRNGTDVDAANALKVFTKLGYKVKVYNDQTVDQMKQVLTAVSKEDHSCSASFICVLLSHGDEGVFFGTDGSVDLKLLTSLFRGDRCRSLVGKPKLFFIQACRGTELDAGIETGIETDSGDDTTRIPVEADFLYAFSTAPGYYSWRNTQTGSWFMQSLCEMISKYGKELDILHIMTRVNHKVAVEFESVSNSPGFHAKKQIPCIASMLTKEMYFSPMSENGSGPGQDSTDARGDDGQQSSGSLSATAPVEVDAKPVSHSFRYSLNFPSIGQCIIINNKNFDRRTGMNQRNGTDVDAANALKVFTKLGYKVKVYNDQTVDQMKQVLTAVSKEDHSCSASFICVLLSHGDEGVFFGTDGSVDLKLLTSLFRGDRCRSLVGKPKLFFIQACRGTELDAGIETGIETDSGDDTTRIPVEADFLYAFSTAPGYYSWRNTQTGSWFMQSLCEMISKYGKELDILHIMTRVNHKVAVEFESVSNSPGFHAKKQIPCIASMLTKEMYFSP

Solvent-accessible surface area (backbone atoms only — not comparable to full-atom values): 30365 Å² total; per-residue (Å²): 133,84,80,77,75,81,64,78,61,62,64,44,56,45,52,72,67,74,83,73,80,85,74,79,78,81,80,77,82,76,78,84,76,82,70,79,75,70,81,64,84,74,70,60,50,57,66,69,91,40,91,31,60,22,43,30,42,34,40,42,40,38,56,46,38,74,90,55,58,44,58,70,44,64,17,48,65,45,34,51,50,44,48,50,52,50,42,41,73,66,55,29,52,70,47,79,43,67,52,36,35,46,67,50,47,50,50,53,50,49,54,57,28,69,49,85,36,72,50,32,30,32,40,37,39,37,42,38,29,40,29,45,30,39,32,34,40,28,23,67,37,69,38,55,43,29,65,62,58,45,39,58,35,53,92,58,12,58,50,45,54,97,29,47,36,39,36,41,35,44,32,15,20,31,71,74,64,78,76,78,84,75,79,76,74,77,64,78,73,60,32,48,22,53,52,53,69,64,48,80,21,31,32,40,37,30,32,20,18,58,46,28,55,27,54,22,26,40,70,70,8,29,54,50,52,47,36,44,42,50,37,42,70,74,36,33,74,77,40,36,56,69,58,40,48,22,48,27,25,30,48,35,56,71,73,45,58,41,74,40,93,48,86,88,48,43,70,40,72,39,40,37,27,34,38,36,24,32,39,40,44,47,57,75,45,132,134,82,80,76,74,82,63,78,59,60,65,43,58,45,51,72,67,75,84,74,80,82,75,79,78,80,77,76,83,77,78,84,75,81,70,80,73,67,81,66,83,74,69,60,49,59,66,68,91,39,91,30,60,23,42,30,43,34,41,42,39,38,56,45,38,74,88,56,59,46,59,69,41,65,18,47,65,45,36,51,50,44,48,51,52,49,43,40,73,68,56,29,53,69,46,79,43,68,51,37,36,47,68,49,47,51,50,53,49,49,54,58,28,68,48,86,35,72,50,32,28,32,40,36,38,38,43,36,29,40,28,44,29,39,30,33,39,26,24,67,36,70,40,56,44,29,66,63,58,45,38,57,34,52,93,59,12,59,51,44,55,98,28,47,36,40,35,41,34,45,32,16,20,32,73,71,62,77,67,84,80,75,77,75,74,78,64,79,71,61,32,45,24,55,53,53,69,63,48,80,20,29,34,40,36,29,31,20,18,58,44,28,56,26,56,23,25,42,70,68,7,29,55,51,52,46,36,44,41,50,35,42,69,74,36,35,74,77,40,37,54,68,59,40,49,22,49,26,24,30,47,36,57,72,74,44,59,42,77,38,92,48,87,89,48,42,71,38,73,42,41,35,28,33,38,36,26,32,40,39,46,49,56,74,45,131

Foldseek 3Di:
DPPPPPPDDDDDDPDDDDPDDDDPDDPPPPDDPPPPCPVPPDALEQDQPFPAQEAEEEEQEFAADVVAVDHGDFQSVLLVVLVVVLVVVLGHHYDYHYQFQPVRLQVVLLVVLPDQCLRHQEYHYEAHAADELQWGGHRYGIDGPQSSVVCNACVNRVSCVVHAYEYEYEYAYADPLDDDDPDPPPPPVPPSHNDHPDHARYKYKYFADHHDDWDADNHNGTLQSNLLSVLCNVCLAPAFPVVSLVSSQVCQQPPDFDDDPDPSRGRDGGGMDMDDNYSHTYGSHD/DPPPPPPDDDDDDPDDDDPDDDDPDDPPPPDDPPPPCPVPPPALEQDQPFPAQEAEEEEQEFAADVVAVDHGDFQSVLLVVLVVVLVVVLGHHYDYHYQFQPVRLQVVLLVVLPDQCLRHQEYHYEAHAADELQWGGHRYGIDGVQSSVVCNACVNRVSCVVHAYEYEYEYAYADPLDDDDPDPPPPPPPPSNNDHPDHARYKYKYFADHHDDWDADNHNGTLQSNLLSVLCNVCLAPAFPVVSLVSSQVCQQPPDFDDDPDPSRGRDGGGMDMDDNYSHTYGSHD

Nearest PDB structures (foldseek):
  4hqr-assembly1_A  TM=9.583E-01  e=2.246E-33  Homo sapiens
  8dgz-assembly1_B  TM=9.693E-01  e=1.497E-32  Homo sapiens
  4jr1-assembly1_A  TM=9.274E-01  e=1.102E-32  Homo sapiens
  1shj-assembly1_B  TM=9.576E-01  e=4.011E-29  Homo sapiens
  4iyr-assembly1_A  TM=8.843E-01  e=4.929E-28  Homo sapiens

Secondary structure (DSSP, 8-state):
----------EEESS----------------------------SB----SSEEEEEEEEE-----GGGTPPP-TTHHHHHHHHHHHHHHTT-EEEEEES--HHHHHHHHHHHHHS--TTEEEEEEEEES-EETTEEE-SS-EEEHHHHHGGGSTTT-GGGTTS-EEEEEES-------S--------------------TTEEEEESS-TT---EEETTTEEHHHHHHHHHHHHHTTTS-HHHHHHHHHHHHHHH-----SSTTSTT-----EEEE--SSB--S--/----------EEESS----------------------------SB----SSEEEEEEEEE-----GGGTPPP-TTHHHHHHHHHHHHHHTT-EEEEEES--HHHHHHHHHHHHHS--TTEEEEEEEEES-EETTEEE-SS-EEEHHHHHGGGSTTT-GGGTTS-EEEEEES-------SS-------------------TTEEEEESS-TT---EEETTTEEHHHHHHHHHHHHHTTTS-HHHHHHHHHHHHHHH-----SSTTSTT-----EEEE--SSB--S--

Radius of gyration: 24.37 Å; Cα contacts (8 Å, |Δi|>4): 1252; chains: 2; bounding box: 81×59×54 Å